Protein 6FUN (pdb70)

B-factor: mean 27.93, std 11.23, range [13.86, 100.46]

Structure (mmCIF, N/CA/C/O backbone):
data_6FUN
#
_entry.id   6FUN
#
_cell.length_a   85.080
_cell.length_b   115.300
_cell.length_c   50.650
_cell.angle_alpha   90.00
_cell.angle_beta   90.00
_cell.angle_gamma   90.00
#
_symmetry.space_group_name_H-M   'P 21 21 2'
#
loop_
_entity.id
_entity.type
_entity.pdbx_description
1 polymer 'Human F11 T-Cell Receptor alpha chain'
2 polymer 'Human F11 T-Cell Receptor beta chain'
3 non-polymer 1,2-ETHANEDIOL
4 non-polymer 'SULFATE ION'
5 non-polymer GLYCEROL
6 water water
#
loop_
_atom_site.group_PDB
_atom_site.id
_atom_site.type_symbol
_atom_site.label_atom_id
_atom_site.label_alt_id
_atom_site.label_comp_id
_atom_site.label_asym_id
_atom_site.label_entity_id
_atom_site.label_seq_id
_atom_site.pdbx_PDB_ins_code
_atom_site.Cartn_x
_atom_site.Cartn_y
_atom_site.Cartn_z
_atom_site.occupancy
_atom_site.B_iso_or_equiv
_atom_site.auth_seq_id
_atom_site.auth_comp_id
_atom_site.auth_asym_id
_atom_site.auth_atom_id
_atom_site.pdbx_PDB_model_num
ATOM 1 N N . ALA A 1 1 ? -35.896 -5.497 -7.318 1.00 62.66 1 ALA A N 1
ATOM 2 C CA . ALA A 1 1 ? -36.306 -6.032 -8.653 1.00 61.44 1 ALA A CA 1
ATOM 3 C C . ALA A 1 1 ? -35.487 -5.411 -9.805 1.00 57.61 1 ALA A C 1
ATOM 4 O O . ALA A 1 1 ? -34.714 -6.109 -10.487 1.00 58.34 1 ALA A O 1
ATOM 6 N N . GLN A 1 2 ? -35.644 -4.096 -9.979 1.00 52.74 2 GLN A N 1
ATOM 7 C CA . GLN A 1 2 ? -35.127 -3.364 -11.136 1.00 45.43 2 GLN A CA 1
ATOM 8 C C . GLN A 1 2 ? -33.703 -2.762 -10.926 1.00 43.42 2 GLN A C 1
ATOM 9 O O . GLN A 1 2 ? -33.440 -2.026 -9.961 1.00 46.23 2 GLN A O 1
ATOM 15 N N . SER A 1 3 ? -32.798 -2.984 -11.881 1.00 37.49 3 SER A N 1
ATOM 16 C CA . SER A 1 3 ? -31.487 -2.415 -11.753 1.00 30.83 3 SER A CA 1
ATOM 17 C C . SER A 1 3 ? -30.905 -2.061 -13.123 1.00 27.15 3 SER A C 1
ATOM 18 O O . SER A 1 3 ? -31.525 -2.266 -14.182 1.00 25.48 3 SER A O 1
ATOM 21 N N . VAL A 1 4 ? -29.732 -1.472 -13.067 1.00 24.67 4 VAL A N 1
ATOM 22 C CA . VAL A 1 4 ? -28.981 -1.135 -14.249 1.00 23.62 4 VAL A CA 1
ATOM 23 C C . VAL A 1 4 ? -27.515 -1.427 -14.022 1.00 22.96 4 VAL A C 1
ATOM 24 O O . VAL A 1 4 ? -27.001 -1.210 -12.917 1.00 22.91 4 VAL A O 1
ATOM 28 N N . THR A 1 5 ? -26.862 -1.985 -15.036 1.00 21.19 5 THR A N 1
ATOM 29 C CA . THR A 1 5 ? -25.504 -2.480 -14.911 1.00 21.65 5 THR A CA 1
ATOM 30 C C . THR A 1 5 ? -24.621 -1.912 -15.997 1.00 21.00 5 THR A C 1
ATOM 31 O O . THR A 1 5 ? -24.923 -2.076 -17.189 1.00 21.32 5 THR A O 1
ATOM 35 N N . GLN A 1 6 ? -23.480 -1.319 -15.591 1.00 19.11 6 GLN A N 1
ATOM 36 C CA . GLN A 1 6 ? -22.502 -0.834 -16.509 1.00 20.31 6 GLN A CA 1
ATOM 37 C C . GLN A 1 6 ? -21.283 -1.679 -16.294 1.00 23.60 6 GLN A C 1
ATOM 38 O O . GLN A 1 6 ? -20.974 -1.982 -15.153 1.00 28.69 6 GLN A O 1
ATOM 44 N N . LEU A 1 7 ? -20.642 -2.031 -17.384 1.00 25.24 7 LEU A N 1
ATOM 45 C CA . LEU A 1 7 ? -19.525 -2.968 -17.351 1.00 26.27 7 LEU A CA 1
ATOM 46 C C . LEU A 1 7 ? -18.212 -2.194 -17.340 1.00 23.69 7 LEU A C 1
ATOM 47 O O . LEU A 1 7 ? -17.974 -1.478 -18.259 1.00 27.02 7 LEU A O 1
ATOM 52 N N . GLY A 1 8 ? -17.512 -2.263 -16.211 1.00 22.83 8 GLY A N 1
ATOM 53 C CA . GLY A 1 8 ? -16.158 -1.658 -16.010 1.00 22.85 8 GLY A CA 1
ATOM 54 C C . GLY A 1 8 ? -16.171 -0.230 -15.469 1.00 22.15 8 GLY A C 1
ATOM 55 O O . GLY A 1 8 ? -16.876 0.637 -16.061 1.00 24.00 8 GLY A O 1
ATOM 56 N N . SER A 1 9 ? -15.461 0.030 -14.380 1.00 20.80 9 SER A N 1
ATOM 57 C CA . SER A 1 9 ? -15.427 1.380 -13.795 1.00 20.33 9 SER A CA 1
ATOM 58 C C . SER A 1 9 ? -14.631 2.335 -14.662 1.00 19.23 9 SER A C 1
ATOM 59 O O . SER A 1 9 ? -14.909 3.548 -14.682 1.00 17.22 9 SER A O 1
ATOM 62 N N . HIS A 1 10 ? -13.587 1.798 -15.284 1.00 18.49 10 HIS A N 1
ATOM 63 C CA . HIS A 1 10 ? -12.708 2.557 -16.163 1.00 18.19 10 HIS A CA 1
ATOM 64 C C . HIS A 1 10 ? -12.489 1.752 -17.447 1.00 18.37 10 HIS A C 1
ATOM 65 O O . HIS A 1 10 ? -12.014 0.606 -17.371 1.00 18.43 10 HIS A O 1
ATOM 72 N N . VAL A 1 11 ? -12.703 2.398 -18.564 1.00 16.78 11 VAL A N 1
ATOM 73 C CA . VAL A 1 11 ? -12.435 1.820 -19.870 1.00 17.22 11 VAL A CA 1
ATOM 74 C C . VAL A 1 11 ? -11.599 2.697 -20.773 1.00 17.03 11 VAL A C 1
ATOM 75 O O . VAL A 1 11 ? -11.683 3.937 -20.659 1.00 16.83 11 VAL A O 1
ATOM 79 N N . SER A 1 12 ? -10.885 2.059 -21.706 1.00 15.60 12 SER A N 1
ATOM 80 C CA . SER A 1 12 ? -10.067 2.758 -22.674 1.00 16.02 12 SER A CA 1
ATOM 81 C C . SER A 1 12 ? -10.606 2.629 -24.078 1.00 16.76 12 SER A C 1
ATOM 82 O O . SER A 1 12 ? -11.218 1.643 -24.387 1.00 17.33 12 SER A O 1
ATOM 85 N N . VAL A 1 13 ? -10.290 3.626 -24.899 1.00 16.01 13 VAL A N 1
ATOM 86 C CA . VAL A 1 13 ? -10.514 3.592 -26.348 1.00 16.82 13 VAL A CA 1
ATOM 87 C C . VAL A 1 13 ? -9.338 4.335 -26.998 1.00 17.69 13 VAL A C 1
ATOM 88 O O . VAL A 1 13 ? -8.865 5.375 -26.487 1.00 18.07 13 VAL A O 1
ATOM 92 N N . SER A 1 14 ? -8.892 3.824 -28.151 1.00 18.28 14 SER A N 1
ATOM 93 C CA . SER A 1 14 ? -7.893 4.535 -28.940 1.00 20.69 14 SER A CA 1
ATOM 94 C C . SER A 1 14 ? -8.512 5.792 -29.584 1.00 20.26 14 SER A C 1
ATOM 95 O O . SER A 1 14 ? -9.662 5.777 -30.088 1.00 20.62 14 SER A O 1
ATOM 98 N N . GLU A 1 15 ? -7.761 6.883 -29.585 1.00 20.28 15 GLU A N 1
ATOM 99 C CA . GLU A 1 15 ? -8.205 8.076 -30.253 1.00 20.10 15 GLU A CA 1
ATOM 100 C C . GLU A 1 15 ? -8.576 7.724 -31.720 1.00 20.81 15 GLU A C 1
ATOM 101 O O . GLU A 1 15 ? -7.831 7.047 -32.430 1.00 22.06 15 GLU A O 1
ATOM 107 N N . GLY A 1 16 ? -9.740 8.185 -32.131 1.00 21.56 16 GLY A N 1
ATOM 108 C CA . GLY A 1 16 ? -10.267 7.864 -33.491 1.00 23.14 16 GLY A CA 1
ATOM 109 C C . GLY A 1 16 ? -11.104 6.593 -33.659 1.00 24.16 16 GLY A C 1
ATOM 110 O O . GLY A 1 16 ? -11.719 6.419 -34.743 1.00 25.99 16 GLY A O 1
ATOM 111 N N . ALA A 1 17 ? -11.102 5.690 -32.681 1.00 22.05 17 ALA A N 1
ATOM 112 C CA . ALA A 1 17 ? -11.812 4.423 -32.761 1.00 21.51 17 ALA A CA 1
ATOM 113 C C . ALA A 1 17 ? -13.238 4.537 -32.270 1.00 20.92 17 ALA A C 1
ATOM 114 O O . ALA A 1 17 ? -13.598 5.511 -31.624 1.00 19.38 17 ALA A O 1
ATOM 116 N N . LEU A 1 18 ? -14.033 3.526 -32.585 1.00 21.55 18 LEU A N 1
ATOM 117 C CA . LEU A 1 18 ? -15.417 3.456 -32.107 1.00 21.98 18 LEU A CA 1
ATOM 118 C C . LEU A 1 18 ? -15.521 3.494 -30.590 1.00 20.62 18 LEU A C 1
ATOM 119 O O . LEU A 1 18 ? -14.811 2.774 -29.940 1.00 20.22 18 LEU A O 1
ATOM 124 N N . VAL A 1 19 ? -16.379 4.373 -30.100 1.00 19.53 19 VAL A N 1
ATOM 125 C CA . VAL A 1 19 ? -16.735 4.404 -28.701 1.00 19.26 19 VAL A CA 1
ATOM 126 C C . VAL A 1 19 ? -17.916 3.473 -28.450 1.00 19.70 19 VAL A C 1
ATOM 127 O O . VAL A 1 19 ? -18.887 3.548 -29.187 1.00 19.85 19 VAL A O 1
ATOM 131 N N . LEU A 1 20 ? -17.797 2.656 -27.393 1.00 20.38 20 LEU A N 1
ATOM 132 C CA . LEU A 1 20 ? -18.805 1.738 -26.953 1.00 21.67 20 LEU A CA 1
ATOM 133 C C . LEU A 1 20 ? -18.802 1.742 -25.425 1.00 22.13 20 LEU A C 1
ATOM 134 O O . LEU A 1 20 ? -17.774 1.468 -24.752 1.00 24.12 20 LEU A O 1
ATOM 139 N N . LEU A 1 21 ? -19.916 2.130 -24.847 1.00 19.07 21 LEU A N 1
ATOM 140 C CA . LEU A 1 21 ? -20.102 2.083 -23.403 1.00 19.27 21 LEU A CA 1
ATOM 141 C C . LEU A 1 21 ? -21.339 1.232 -23.143 1.00 19.54 21 LEU A C 1
ATOM 142 O O . LEU A 1 21 ? -22.416 1.559 -23.651 1.00 19.91 21 LEU A O 1
ATOM 147 N N A ARG A 1 22 ? -21.226 0.186 -22.338 0.50 19.61 22 ARG A N 1
ATOM 148 N N B ARG A 1 22 ? -21.183 0.123 -22.415 0.50 20.35 22 ARG A N 1
ATOM 149 C CA A ARG A 1 22 ? -22.309 -0.806 -22.288 0.50 19.93 22 ARG A CA 1
ATOM 150 C CA B ARG A 1 22 ? -22.282 -0.855 -22.281 0.50 21.18 22 ARG A CA 1
ATOM 151 C C A ARG A 1 22 ? -23.188 -0.654 -21.093 0.50 19.94 22 ARG A C 1
ATOM 152 C C B ARG A 1 22 ? -23.217 -0.520 -21.123 0.50 20.56 22 ARG A C 1
ATOM 153 O O A ARG A 1 22 ? -22.695 -0.420 -19.972 0.50 18.90 22 ARG A O 1
ATOM 154 O O B ARG A 1 22 ? -22.819 0.037 -20.076 0.50 19.31 22 ARG A O 1
ATOM 169 N N . CYS A 1 23 ? -24.496 -0.814 -21.318 1.00 20.25 23 CYS A N 1
ATOM 170 C CA . CYS A 1 23 ? -25.497 -0.734 -20.283 1.00 20.19 23 CYS A CA 1
ATOM 171 C C . CYS A 1 23 ? -26.511 -1.855 -20.488 1.00 20.40 23 CYS A C 1
ATOM 172 O O . CYS A 1 23 ? -27.025 -2.073 -21.599 1.00 21.44 23 CYS A O 1
ATOM 175 N N . ASN A 1 24 ? -26.855 -2.510 -19.401 1.00 20.82 24 ASN A N 1
ATOM 176 C CA . ASN A 1 24 ? -27.913 -3.516 -19.395 1.00 22.02 24 ASN A CA 1
ATOM 177 C C . ASN A 1 24 ? -28.861 -3.265 -18.241 1.00 22.73 24 ASN A C 1
ATOM 178 O O . ASN A 1 24 ? -28.490 -2.656 -17.259 1.00 21.65 24 ASN A O 1
ATOM 183 N N . TYR A 1 25 ? -30.125 -3.662 -18.366 1.00 23.00 25 TYR A N 1
ATOM 184 C CA . TYR A 1 25 ? -31.106 -3.376 -17.333 1.00 22.36 25 TYR A CA 1
ATOM 185 C C . TYR A 1 25 ? -31.787 -4.693 -16.957 1.00 23.17 25 TYR A C 1
ATOM 186 O O . TYR A 1 25 ? -31.769 -5.671 -17.727 1.00 23.63 25 TYR A O 1
ATOM 195 N N . SER A 1 26 ? -32.371 -4.720 -15.764 1.00 24.34 26 SER A N 1
ATOM 196 C CA . SER A 1 26 ? -33.059 -5.911 -15.254 1.00 26.81 26 SER A CA 1
ATOM 197 C C . SER A 1 26 ? -34.597 -5.892 -15.144 1.00 28.65 26 SER A C 1
ATOM 198 O O . SER A 1 26 ? -35.203 -6.930 -14.817 1.00 32.12 26 SER A O 1
ATOM 201 N N . SER A 1 27 ? -35.208 -4.757 -15.326 1.00 28.54 27 SER A N 1
ATOM 202 C CA . SER A 1 27 ? -36.727 -4.688 -15.452 1.00 29.08 27 SER A CA 1
ATOM 203 C C . SER A 1 27 ? -37.379 -5.700 -16.410 1.00 31.56 27 SER A C 1
ATOM 204 O O . SER A 1 27 ? -36.896 -5.853 -17.542 1.00 32.64 27 SER A O 1
ATOM 207 N N . SER A 1 28 ? -38.489 -6.350 -16.007 1.00 32.38 28 SER A N 1
ATOM 208 C CA . SER A 1 28 ? -39.211 -7.237 -16.919 1.00 35.19 28 SER A CA 1
ATOM 209 C C . SER A 1 28 ? -39.887 -6.367 -18.003 1.00 34.06 28 SER A C 1
ATOM 210 O O . SER A 1 28 ? -39.578 -6.498 -19.194 1.00 35.52 28 SER A O 1
ATOM 213 N N . VAL A 1 29 ? -40.662 -5.369 -17.600 1.00 29.65 29 VAL A N 1
ATOM 214 C CA . VAL A 1 29 ? -41.272 -4.482 -18.601 1.00 28.18 29 VAL A CA 1
ATOM 215 C C . VAL A 1 29 ? -40.187 -3.485 -19.046 1.00 25.80 29 VAL A C 1
ATOM 216 O O . VAL A 1 29 ? -39.429 -2.992 -18.192 1.00 24.53 29 VAL A O 1
ATOM 220 N N . PRO A 1 30 ? -40.114 -3.172 -20.346 1.00 25.50 30 PRO A N 1
ATOM 221 C CA . PRO A 1 30 ? -39.085 -2.222 -20.732 1.00 24.49 30 PRO A CA 1
ATOM 222 C C . PRO A 1 30 ? -39.210 -0.906 -19.983 1.00 23.59 30 PRO A C 1
ATOM 223 O O . PRO A 1 30 ? -40.370 -0.439 -19.778 1.00 23.83 30 PRO A O 1
ATOM 227 N N . PRO A 1 31 ? -38.094 -0.361 -19.549 1.00 22.85 31 PRO A N 1
ATOM 228 C CA . PRO A 1 31 ? -38.129 0.895 -18.835 1.00 21.73 31 PRO A CA 1
ATOM 229 C C . PRO A 1 31 ? -37.798 2.045 -19.801 1.00 21.19 31 PRO A C 1
ATOM 230 O O . PRO A 1 31 ? -37.507 1.827 -20.972 1.00 22.42 31 PRO A O 1
ATOM 234 N N . TYR A 1 32 ? -37.922 3.261 -19.324 1.00 19.71 32 TYR A N 1
ATOM 235 C CA . TYR A 1 32 ? -37.184 4.361 -19.958 1.00 18.83 32 TYR A CA 1
ATOM 236 C C . TYR A 1 32 ? -35.728 4.274 -19.567 1.00 17.59 32 TYR A C 1
ATOM 237 O O . TYR A 1 32 ? -35.429 3.942 -18.430 1.00 17.05 32 TYR A O 1
ATOM 246 N N . LEU A 1 33 ? -34.828 4.615 -20.492 1.00 17.18 33 LEU A N 1
ATOM 247 C CA . LEU A 1 33 ? -33.399 4.531 -20.269 1.00 16.89 33 LEU A CA 1
ATOM 248 C C . LEU A 1 33 ? -32.744 5.866 -20.623 1.00 16.97 33 LEU A C 1
ATOM 249 O O . LEU A 1 33 ? -33.205 6.559 -21.560 1.00 18.99 33 LEU A O 1
ATOM 254 N N . PHE A 1 34 ? -31.672 6.225 -19.920 1.00 16.46 34 PHE A N 1
ATOM 255 C CA . PHE A 1 34 ? -31.054 7.562 -20.062 1.00 16.30 34 PHE A CA 1
ATOM 256 C C . PHE A 1 34 ? -29.557 7.394 -20.074 1.00 17.30 34 PHE A C 1
ATOM 257 O O . PHE A 1 34 ? -29.034 6.485 -19.363 1.00 18.85 34 PHE A O 1
ATOM 265 N N . TRP A 1 35 ? -28.856 8.219 -20.844 1.00 16.37 35 TRP A N 1
ATOM 266 C CA . TRP A 1 35 ? -27.393 8.283 -20.730 1.00 15.39 35 TRP A CA 1
ATOM 267 C C . TRP A 1 35 ? -27.034 9.718 -20.385 1.00 15.62 35 TRP A C 1
ATOM 268 O O . TRP A 1 35 ? -27.479 10.666 -21.019 1.00 16.45 35 TRP A O 1
ATOM 279 N N . TYR A 1 36 ? -26.286 9.889 -19.290 1.00 15.57 36 TYR A N 1
ATOM 280 C CA . TYR A 1 36 ? -25.777 11.155 -18.843 1.00 16.17 36 TYR A CA 1
ATOM 281 C C . TYR A 1 36 ? -24.270 11.164 -18.913 1.00 16.66 36 TYR A C 1
ATOM 282 O O . TYR A 1 36 ? -23.625 10.121 -18.747 1.00 16.05 36 TYR A O 1
ATOM 291 N N . VAL A 1 37 ? -23.671 12.328 -19.134 1.00 17.19 37 VAL A N 1
ATOM 292 C CA . VAL A 1 37 ? -22.218 12.525 -19.080 1.00 17.10 37 VAL A CA 1
ATOM 293 C C . VAL A 1 37 ? -21.883 13.560 -18.007 1.00 18.37 37 VAL A C 1
ATOM 294 O O . VAL A 1 37 ? -22.639 14.509 -17.776 1.00 18.68 37 VAL A O 1
ATOM 298 N N . GLN A 1 38 ? -20.741 13.377 -17.349 1.00 18.10 38 GLN A N 1
ATOM 299 C CA . GLN A 1 38 ? -20.219 14.315 -16.366 1.00 19.41 38 GLN A CA 1
ATOM 300 C C . GLN A 1 38 ? -18.764 14.595 -16.733 1.00 21.80 38 GLN A C 1
ATOM 301 O O . GLN A 1 38 ? -17.879 13.756 -16.568 1.00 19.68 38 GLN A O 1
ATOM 307 N N . TYR A 1 39 ? -18.573 15.754 -17.368 1.00 25.82 39 TYR A N 1
ATOM 308 C CA . TYR A 1 39 ? -17.266 16.164 -17.884 1.00 29.91 39 TYR A CA 1
ATOM 309 C C . TYR A 1 39 ? -16.493 16.623 -16.655 1.00 32.88 39 TYR A C 1
ATOM 310 O O . TYR A 1 39 ? -17.054 16.903 -15.576 1.00 35.80 39 TYR A O 1
ATOM 319 N N . PRO A 1 40 ? -15.154 16.702 -16.778 1.00 39.65 40 PRO A N 1
ATOM 320 C CA . PRO A 1 40 ? -14.390 17.010 -15.566 1.00 41.39 40 PRO A CA 1
ATOM 321 C C . PRO A 1 40 ? -14.847 18.298 -14.850 1.00 45.63 40 PRO A C 1
ATOM 322 O O . PRO A 1 40 ? -14.991 19.355 -15.499 1.00 45.57 40 PRO A O 1
ATOM 326 N N . ASN A 1 41 ? -15.096 18.159 -13.536 1.00 46.26 41 ASN A N 1
ATOM 327 C CA . ASN A 1 41 ? -15.420 19.217 -12.598 1.00 49.50 41 ASN A CA 1
ATOM 328 C C . ASN A 1 41 ? -16.881 19.720 -12.567 1.00 49.98 41 ASN A C 1
ATOM 329 O O . ASN A 1 41 ? -17.201 20.655 -11.835 1.00 51.70 41 ASN A O 1
ATOM 334 N N . GLN A 1 42 ? -17.777 19.038 -13.275 1.00 47.08 42 GLN A N 1
ATOM 335 C CA . GLN A 1 42 ? -19.113 19.583 -13.562 1.00 44.29 42 GLN A CA 1
ATOM 336 C C . GLN A 1 42 ? -20.240 18.666 -13.122 1.00 41.93 42 GLN A C 1
ATOM 337 O O . GLN A 1 42 ? -19.994 17.647 -12.472 1.00 40.50 42 GLN A O 1
ATOM 343 N N . GLY A 1 43 ? -21.483 19.097 -13.372 1.00 37.74 43 GLY A N 1
ATOM 344 C CA . GLY A 1 43 ? -22.643 18.307 -13.074 1.00 34.61 43 GLY A CA 1
ATOM 345 C C . GLY A 1 43 ? -23.002 17.379 -14.230 1.00 29.34 43 GLY A C 1
ATOM 346 O O . GLY A 1 43 ? -22.191 17.121 -15.129 1.00 29.67 43 GLY A O 1
ATOM 347 N N A LEU A 1 44 ? -24.248 16.956 -14.208 0.50 28.16 44 LEU A N 1
ATOM 348 N N B LEU A 1 44 ? -24.204 16.783 -14.172 0.50 27.75 44 LEU A N 1
ATOM 349 C CA A LEU A 1 44 ? -24.758 15.963 -15.115 0.50 25.92 44 LEU A CA 1
ATOM 350 C CA B LEU A 1 44 ? -24.653 15.795 -15.192 0.50 25.42 44 LEU A CA 1
ATOM 351 C C A LEU A 1 44 ? -25.355 16.637 -16.363 0.50 25.36 44 LEU A C 1
ATOM 352 C C B LEU A 1 44 ? -25.480 16.412 -16.331 0.50 25.00 44 LEU A C 1
ATOM 353 O O A LEU A 1 44 ? -26.015 17.706 -16.258 0.50 26.55 44 LEU A O 1
ATOM 354 O O B LEU A 1 44 ? -26.480 17.111 -16.123 0.50 26.24 44 LEU A O 1
ATOM 363 N N . GLN A 1 45 ? -25.070 16.065 -17.544 1.00 23.91 45 GLN A N 1
ATOM 364 C CA . GLN A 1 45 ? -25.722 16.521 -18.800 1.00 24.47 45 GLN A CA 1
ATOM 365 C C . GLN A 1 45 ? -26.360 15.313 -19.507 1.00 21.38 45 GLN A C 1
ATOM 366 O O . GLN A 1 45 ? -25.699 14.307 -19.704 1.00 19.57 45 GLN A O 1
ATOM 372 N N . LEU A 1 46 ? -27.634 15.413 -19.895 1.00 21.20 46 LEU A N 1
ATOM 373 C CA . LEU A 1 46 ? -28.296 14.316 -20.637 1.00 20.22 46 LEU A CA 1
ATOM 374 C C . LEU A 1 46 ? -27.752 14.242 -22.052 1.00 20.51 46 LEU A C 1
ATOM 375 O O . LEU A 1 46 ? -27.720 15.286 -22.775 1.00 21.45 46 LEU A O 1
ATOM 380 N N . LEU A 1 47 ? -27.328 13.044 -22.457 1.00 18.70 47 LEU A N 1
ATOM 381 C CA . LEU A 1 47 ? -26.902 12.841 -23.882 1.00 19.98 47 LEU A CA 1
ATOM 382 C C . LEU A 1 47 ? -28.060 12.393 -24.733 1.00 20.05 47 LEU A C 1
ATOM 383 O O . LEU A 1 47 ? -28.215 12.900 -25.879 1.00 21.38 47 LEU A O 1
ATOM 388 N N . LEU A 1 48 ? -28.816 11.429 -24.252 1.00 18.61 48 LEU A N 1
ATOM 389 C CA . LEU A 1 48 ? -29.933 10.852 -25.001 1.00 19.17 48 LEU A CA 1
ATOM 390 C C . LEU A 1 48 ? -30.770 10.024 -24.077 1.00 18.75 48 LEU A C 1
ATOM 391 O O . LEU A 1 48 ? -30.311 9.715 -22.962 1.00 17.50 48 LEU A O 1
ATOM 396 N N . LYS A 1 49 ? -31.940 9.625 -24.534 1.00 20.04 49 LYS A N 1
ATOM 397 C CA . LYS A 1 49 ? -32.851 8.805 -23.728 1.00 20.28 49 LYS A CA 1
ATOM 398 C C . LYS A 1 49 ? -33.742 7.999 -24.615 1.00 21.23 49 LYS A C 1
ATOM 399 O O . LYS A 1 49 ? -34.104 8.448 -25.734 1.00 22.69 49 LYS A O 1
ATOM 405 N N . TYR A 1 50 ? -34.133 6.829 -24.103 1.00 20.52 50 TYR A N 1
ATOM 406 C CA . TYR A 1 50 ? -35.161 5.991 -24.758 1.00 21.23 50 TYR A CA 1
ATOM 407 C C . TYR A 1 50 ? -36.467 6.139 -24.018 1.00 22.92 50 TYR A C 1
ATOM 408 O O . TYR A 1 50 ? -36.564 5.778 -22.827 1.00 21.72 50 TYR A O 1
ATOM 417 N N . THR A 1 51 ? -37.489 6.663 -24.717 1.00 24.43 51 THR A N 1
ATOM 418 C CA . THR A 1 51 ? -38.766 6.986 -24.086 1.00 27.40 51 THR A CA 1
ATOM 419 C C . THR A 1 51 ? -39.931 6.320 -24.839 1.00 30.75 51 THR A C 1
ATOM 420 O O . THR A 1 51 ? -41.042 6.882 -24.844 1.00 31.44 51 THR A O 1
ATOM 424 N N . SER A 1 52 ? -39.675 5.057 -25.274 1.00 33.41 52 SER A N 1
ATOM 425 C CA . SER A 1 52 ? -40.620 4.138 -25.991 1.00 37.66 52 SER A CA 1
ATOM 426 C C . SER A 1 52 ? -41.091 4.654 -27.345 1.00 38.88 52 SER A C 1
ATOM 427 O O . SER A 1 52 ? -42.194 4.315 -27.829 1.00 42.55 52 SER A O 1
ATOM 430 N N . ALA A 1 53 ? -40.247 5.451 -27.968 1.00 38.84 53 ALA A N 1
ATOM 431 C CA . ALA A 1 53 ? -40.517 5.965 -29.291 1.00 40.77 53 ALA A CA 1
ATOM 432 C C . ALA A 1 53 ? -39.605 5.137 -30.247 1.00 39.43 53 ALA A C 1
ATOM 433 O O . ALA A 1 53 ? -39.668 3.895 -30.265 1.00 39.11 53 ALA A O 1
ATOM 435 N N . ALA A 1 54 ? -38.768 5.792 -31.024 1.00 37.97 54 ALA A N 1
ATOM 436 C CA . ALA A 1 54 ? -37.760 5.101 -31.814 1.00 37.94 54 ALA A CA 1
ATOM 437 C C . ALA A 1 54 ? -36.845 4.217 -30.904 1.00 33.97 54 ALA A C 1
ATOM 438 O O . ALA A 1 54 ? -36.518 4.636 -29.808 1.00 32.97 54 ALA A O 1
ATOM 440 N N . THR A 1 55 ? -36.495 3.014 -31.362 1.00 33.60 55 THR A N 1
ATOM 441 C CA . THR A 1 55 ? -35.443 2.203 -30.701 1.00 32.51 55 THR A CA 1
ATOM 442 C C . THR A 1 55 ? -34.008 2.664 -31.023 1.00 31.50 55 THR A C 1
ATOM 443 O O . THR A 1 55 ? -33.111 2.455 -30.215 1.00 29.35 55 THR A O 1
ATOM 447 N N . LEU A 1 56 ? -33.750 3.248 -32.203 1.00 33.44 56 LEU A N 1
ATOM 448 C CA . LEU A 1 56 ? -32.450 3.904 -32.448 1.00 32.74 56 LEU A CA 1
ATOM 449 C C . LEU A 1 56 ? -32.578 5.342 -32.035 1.00 31.57 56 LEU A C 1
ATOM 450 O O . LEU A 1 56 ? -33.288 6.127 -32.671 1.00 34.12 56 LEU A O 1
ATOM 455 N N . VAL A 1 57 ? -31.932 5.695 -30.936 1.00 29.85 57 VAL A N 1
ATOM 456 C CA . VAL A 1 57 ? -32.045 7.007 -30.384 1.00 29.51 57 VAL A CA 1
ATOM 457 C C . VAL A 1 57 ? -30.775 7.775 -30.696 1.00 29.49 57 VAL A C 1
ATOM 458 O O . VAL A 1 57 ? -29.635 7.304 -30.493 1.00 27.06 57 VAL A O 1
ATOM 462 N N . LYS A 1 58 ? -30.957 8.967 -31.221 1.00 32.35 58 LYS A N 1
ATOM 463 C CA . LYS A 1 58 ? -29.828 9.797 -31.565 1.00 32.68 58 LYS A CA 1
ATOM 464 C C . LYS A 1 58 ? -29.715 10.885 -30.534 1.00 33.17 58 LYS A C 1
ATOM 465 O O . LYS A 1 58 ? -30.750 11.401 -30.016 1.00 36.44 58 LYS A O 1
ATOM 471 N N . GLY A 1 59 ? -28.479 11.210 -30.179 1.00 29.97 59 GLY A N 1
ATOM 472 C CA . GLY A 1 59 ? -28.170 12.264 -29.244 1.00 29.57 59 GLY A CA 1
ATOM 473 C C . GLY A 1 59 ? -27.277 13.345 -29.787 1.00 32.07 59 GLY A C 1
ATOM 474 O O . GLY A 1 59 ? -26.953 13.401 -30.963 1.00 32.73 59 GLY A O 1
ATOM 475 N N . ILE A 1 60 ? -26.850 14.185 -28.883 1.00 32.30 60 ILE A N 1
ATOM 476 C CA . ILE A 1 60 ? -25.973 15.261 -29.159 1.00 35.59 60 ILE A CA 1
ATOM 477 C C . ILE A 1 60 ? -24.550 14.736 -29.504 1.00 35.24 60 ILE A C 1
ATOM 478 O O . ILE A 1 60 ? -24.161 13.610 -29.095 1.00 32.55 60 ILE A O 1
ATOM 483 N N . ASN A 1 61 ? -23.843 15.477 -30.341 1.00 38.93 61 ASN A N 1
ATOM 484 C CA . ASN A 1 61 ? -22.443 15.174 -30.823 1.00 39.92 61 ASN A CA 1
ATOM 485 C C . ASN A 1 61 ? -22.066 13.815 -31.513 1.00 35.83 61 ASN A C 1
ATOM 486 O O . ASN A 1 61 ? -20.899 13.319 -31.472 1.00 36.24 61 ASN A O 1
ATOM 491 N N . GLY A 1 62 ? -23.030 13.212 -32.166 1.00 32.08 62 GLY A N 1
ATOM 492 C CA . GLY A 1 62 ? -22.794 11.956 -32.813 1.00 29.89 62 GLY A CA 1
ATOM 493 C C . GLY A 1 62 ? -23.033 10.754 -31.941 1.00 26.29 62 GLY A C 1
ATOM 494 O O . GLY A 1 62 ? -22.963 9.639 -32.415 1.00 26.43 62 GLY A O 1
ATOM 495 N N . PHE A 1 63 ? -23.423 10.957 -30.693 1.00 22.51 63 PHE A N 1
ATOM 496 C CA . PHE A 1 63 ? -23.831 9.823 -29.883 1.00 21.02 63 PHE A CA 1
ATOM 497 C C . PHE A 1 63 ? -25.150 9.216 -30.329 1.00 21.08 63 PHE A C 1
ATOM 498 O O . PHE A 1 63 ? -26.066 9.917 -30.746 1.00 21.91 63 PHE A O 1
ATOM 506 N N . GLU A 1 64 ? -25.236 7.898 -30.182 1.00 21.23 64 GLU A N 1
ATOM 507 C CA . GLU A 1 64 ? -26.460 7.135 -30.442 1.00 23.04 64 GLU A CA 1
ATOM 508 C C . GLU A 1 64 ? -26.502 5.956 -29.491 1.00 21.35 64 GLU A C 1
ATOM 509 O O . GLU A 1 64 ? -25.470 5.558 -28.966 1.00 20.41 64 GLU A O 1
ATOM 515 N N . ALA A 1 65 ? -27.702 5.378 -29.341 1.00 21.33 65 ALA A N 1
ATOM 516 C CA . ALA A 1 65 ? -27.855 4.154 -28.591 1.00 21.16 65 ALA A CA 1
ATOM 517 C C . ALA A 1 65 ? -29.029 3.393 -29.122 1.00 22.66 65 ALA A C 1
ATOM 518 O O . ALA A 1 65 ? -30.063 4.008 -29.472 1.00 23.91 65 ALA A O 1
ATOM 520 N N . GLU A 1 66 ? -28.903 2.072 -29.235 1.00 23.42 66 GLU A N 1
ATOM 521 C CA . GLU A 1 66 ? -30.042 1.275 -29.718 1.00 25.46 66 GLU A CA 1
ATOM 522 C C . GLU A 1 66 ? -30.624 0.478 -28.556 1.00 24.68 66 GLU A C 1
ATOM 523 O O . GLU A 1 66 ? -29.913 -0.298 -27.923 1.00 23.06 66 GLU A O 1
ATOM 529 N N . PHE A 1 67 ? -31.906 0.652 -28.295 1.00 24.27 67 PHE A N 1
ATOM 530 C CA . PHE A 1 67 ? -32.634 -0.169 -27.336 1.00 24.22 67 PHE A CA 1
ATOM 531 C C . PHE A 1 67 ? -32.899 -1.571 -27.907 1.00 25.36 67 PHE A C 1
ATOM 532 O O . PHE A 1 67 ? -33.520 -1.735 -29.013 1.00 26.21 67 PHE A O 1
ATOM 540 N N . LYS A 1 68 ? -32.356 -2.596 -27.234 1.00 25.69 68 LYS A N 1
ATOM 541 C CA . LYS A 1 68 ? -32.545 -3.982 -27.644 1.00 28.07 68 LYS A CA 1
ATOM 542 C C . LYS A 1 68 ? -33.201 -4.799 -26.547 1.00 28.18 68 LYS A C 1
ATOM 543 O O . LYS A 1 68 ? -32.514 -5.286 -25.638 1.00 28.47 68 LYS A O 1
ATOM 549 N N . LYS A 1 69 ? -34.511 -4.983 -26.641 1.00 28.83 69 LYS A N 1
ATOM 550 C CA . LYS A 1 69 ? -35.236 -5.689 -25.612 1.00 29.19 69 LYS A CA 1
ATOM 551 C C . LYS A 1 69 ? -34.725 -7.115 -25.444 1.00 30.51 69 LYS A C 1
ATOM 552 O O . LYS A 1 69 ? -34.600 -7.612 -24.331 1.00 29.98 69 LYS A O 1
ATOM 558 N N . SER A 1 70 ? -34.447 -7.799 -26.538 1.00 32.44 70 SER A N 1
ATOM 559 C CA . SER A 1 70 ? -34.097 -9.207 -26.422 1.00 35.39 70 SER A CA 1
ATOM 560 C C . SER A 1 70 ? -32.775 -9.447 -25.693 1.00 35.11 70 SER A C 1
ATOM 561 O O . SER A 1 70 ? -32.552 -10.542 -25.175 1.00 38.62 70 SER A O 1
ATOM 564 N N . GLU A 1 71 ? -31.902 -8.457 -25.667 1.00 34.19 71 GLU A N 1
ATOM 565 C CA . GLU A 1 71 ? -30.657 -8.554 -24.873 1.00 33.13 71 GLU A CA 1
ATOM 566 C C . GLU A 1 71 ? -30.611 -7.578 -23.693 1.00 30.08 71 GLU A C 1
ATOM 567 O O . GLU A 1 71 ? -29.536 -7.295 -23.139 1.00 28.97 71 GLU A O 1
ATOM 573 N N . THR A 1 72 ? -31.769 -7.027 -23.356 1.00 27.95 72 THR A N 1
ATOM 574 C CA . THR A 1 72 ? -31.961 -6.003 -22.295 1.00 25.93 72 THR A CA 1
ATOM 575 C C . THR A 1 72 ? -30.810 -5.036 -22.244 1.00 24.31 72 THR A C 1
ATOM 576 O O . THR A 1 72 ? -30.224 -4.820 -21.149 1.00 23.74 72 THR A O 1
ATOM 580 N N . SER A 1 73 ? -30.506 -4.447 -23.410 1.00 22.52 73 SER A N 1
ATOM 581 C CA . SER A 1 73 ? -29.363 -3.582 -23.547 1.00 21.84 73 SER A CA 1
ATOM 582 C C . SER A 1 73 ? -29.701 -2.217 -24.140 1.00 20.78 73 SER A C 1
ATOM 583 O O . SER A 1 73 ? -30.698 -2.037 -24.850 1.00 21.57 73 SER A O 1
ATOM 586 N N . PHE A 1 74 ? -28.854 -1.258 -23.831 1.00 19.96 74 PHE A N 1
ATOM 587 C CA . PHE A 1 74 ? -28.968 0.127 -24.356 1.00 18.60 74 PHE A CA 1
ATOM 588 C C . PHE A 1 74 ? -27.543 0.704 -24.422 1.00 17.75 74 PHE A C 1
ATOM 589 O O . PHE A 1 74 ? -27.180 1.607 -23.687 1.00 17.63 74 PHE A O 1
ATOM 597 N N . HIS A 1 75 ? -26.722 0.160 -25.320 1.00 18.45 75 HIS A N 1
ATOM 598 C CA . HIS A 1 75 ? -25.291 0.538 -25.329 1.00 18.32 75 HIS A CA 1
ATOM 599 C C . HIS A 1 75 ? -25.130 1.877 -26.025 1.00 17.83 75 HIS A C 1
ATOM 600 O O . HIS A 1 75 ? -25.688 2.092 -27.108 1.00 19.89 75 HIS A O 1
ATOM 607 N N . LEU A 1 76 ? -24.305 2.743 -25.434 1.00 17.47 76 LEU A N 1
ATOM 608 C CA . LEU A 1 76 ? -24.009 4.077 -25.998 1.00 17.43 76 LEU A CA 1
ATOM 609 C C . LEU A 1 76 ? -22.837 3.982 -26.948 1.00 17.90 76 LEU A C 1
ATOM 610 O O . LEU A 1 76 ? -21.791 3.395 -26.603 1.00 18.40 76 LEU A O 1
ATOM 615 N N A THR A 1 77 ? -22.937 4.568 -28.136 0.50 19.13 77 THR A N 1
ATOM 616 N N B THR A 1 77 ? -22.984 4.527 -28.164 0.50 17.01 77 THR A N 1
ATOM 617 C CA A THR A 1 77 ? -21.783 4.572 -29.011 0.50 20.52 77 THR A CA 1
ATOM 618 C CA B THR A 1 77 ? -21.906 4.542 -29.146 0.50 16.99 77 THR A CA 1
ATOM 619 C C A THR A 1 77 ? -21.656 5.871 -29.771 0.50 20.40 77 THR A C 1
ATOM 620 C C B THR A 1 77 ? -21.634 5.943 -29.644 0.50 18.02 77 THR A C 1
ATOM 621 O O A THR A 1 77 ? -22.606 6.629 -29.927 0.50 20.47 77 THR A O 1
ATOM 622 O O B THR A 1 77 ? -22.478 6.827 -29.514 0.50 17.66 77 THR A O 1
ATOM 629 N N . LYS A 1 78 ? -20.430 6.144 -30.180 1.00 19.18 78 LYS A N 1
ATOM 630 C CA . LYS A 1 78 ? -20.083 7.314 -30.954 1.00 20.07 78 LYS A CA 1
ATOM 631 C C . LYS A 1 78 ? -19.067 6.829 -31.997 1.00 21.25 78 LYS A C 1
ATOM 632 O O . LYS A 1 78 ? -18.197 6.000 -31.693 1.00 19.98 78 LYS A O 1
ATOM 638 N N . PRO A 1 79 ? -19.143 7.326 -33.218 1.00 22.78 79 PRO A N 1
ATOM 639 C CA . PRO A 1 79 ? -18.312 6.652 -34.232 1.00 24.33 79 PRO A CA 1
ATOM 640 C C . PRO A 1 79 ? -16.796 6.762 -34.086 1.00 24.45 79 PRO A C 1
ATOM 641 O O . PRO A 1 79 ? -16.054 5.860 -34.572 1.00 24.87 79 PRO A O 1
ATOM 645 N N . SER A 1 80 ? -16.344 7.891 -33.521 1.00 23.89 80 SER A N 1
ATOM 646 C CA . SER A 1 80 ? -14.928 8.247 -33.385 1.00 24.42 80 SER A CA 1
ATOM 647 C C . SER A 1 80 ? -14.599 8.884 -32.011 1.00 22.99 80 SER A C 1
ATOM 648 O O . SER A 1 80 ? -15.227 9.854 -31.598 1.00 26.49 80 SER A O 1
ATOM 651 N N . ALA A 1 81 ? -13.631 8.336 -31.290 1.00 19.81 81 ALA A N 1
ATOM 652 C CA . ALA A 1 81 ? -13.243 8.841 -29.964 1.00 19.07 81 ALA A CA 1
ATOM 653 C C . ALA A 1 81 ? -12.316 10.050 -30.078 1.00 20.00 81 ALA A C 1
ATOM 654 O O . ALA A 1 81 ? -11.244 10.016 -30.735 1.00 22.90 81 ALA A O 1
ATOM 656 N N . HIS A 1 82 ? -12.742 11.177 -29.479 1.00 20.00 82 HIS A N 1
ATOM 657 C CA . HIS A 1 82 ? -12.010 12.405 -29.484 1.00 21.50 82 HIS A CA 1
ATOM 658 C C . HIS A 1 82 ? -11.523 12.645 -28.055 1.00 20.15 82 HIS A C 1
ATOM 659 O O . HIS A 1 82 ? -12.110 12.150 -27.116 1.00 18.35 82 HIS A O 1
ATOM 666 N N . MET A 1 83 ? -10.421 13.389 -27.912 1.00 21.84 83 MET A N 1
ATOM 667 C CA . MET A 1 83 ? -9.862 13.640 -26.548 1.00 22.71 83 MET A CA 1
ATOM 668 C C . MET A 1 83 ? -10.914 14.301 -25.661 1.00 22.44 83 MET A C 1
ATOM 669 O O . MET A 1 83 ? -10.982 14.012 -24.436 1.00 21.26 83 MET A O 1
ATOM 674 N N . SER A 1 84 ? -11.778 15.125 -26.246 1.00 23.10 84 SER A N 1
ATOM 675 C CA . SER A 1 84 ? -12.854 15.798 -25.491 1.00 23.19 84 SER A CA 1
ATOM 676 C C . SER A 1 84 ? -13.948 14.897 -24.967 1.00 21.50 84 SER A C 1
ATOM 677 O O . SER A 1 84 ? -14.810 15.346 -24.161 1.00 21.84 84 SER A O 1
ATOM 680 N N . ASP A 1 85 ? -13.964 13.632 -25.393 1.00 19.38 85 ASP A N 1
ATOM 681 C CA . ASP A 1 85 ? -14.905 12.646 -24.928 1.00 17.93 85 ASP A CA 1
ATOM 682 C C . ASP A 1 85 ? -14.534 12.070 -23.557 1.00 17.50 85 ASP A C 1
ATOM 683 O O . ASP A 1 85 ? -15.305 11.291 -23.008 1.00 17.16 85 ASP A O 1
ATOM 688 N N . ALA A 1 86 ? -13.336 12.406 -23.061 1.00 17.70 86 ALA A N 1
ATOM 689 C CA . ALA A 1 86 ? -12.897 11.975 -21.705 1.00 18.57 86 ALA A CA 1
ATOM 690 C C . ALA A 1 86 ? -13.824 12.553 -20.650 1.00 18.84 86 ALA A C 1
ATOM 691 O O . ALA A 1 86 ? -13.898 13.769 -20.466 1.00 20.61 86 ALA A O 1
ATOM 693 N N . ALA A 1 87 ? -14.543 11.633 -19.982 1.00 17.18 87 ALA A N 1
ATOM 694 C CA . ALA A 1 87 ? -15.572 11.997 -19.018 1.00 17.69 87 ALA A CA 1
ATOM 695 C C . ALA A 1 87 ? -16.075 10.731 -18.318 1.00 16.09 87 ALA A C 1
ATOM 696 O O . ALA A 1 87 ? -15.682 9.606 -18.683 1.00 15.74 87 ALA A O 1
ATOM 698 N N . GLU A 1 88 ? -16.987 10.922 -17.367 1.00 16.27 88 GLU A N 1
ATOM 699 C CA . GLU A 1 88 ? -17.683 9.774 -16.783 1.00 15.53 88 GLU A CA 1
ATOM 700 C C . GLU A 1 88 ? -19.092 9.719 -17.332 1.00 15.09 88 GLU A C 1
ATOM 701 O O . GLU A 1 88 ? -19.789 10.752 -17.413 1.00 16.22 88 GLU A O 1
ATOM 707 N N . TYR A 1 89 ? -19.541 8.519 -17.705 1.00 14.21 89 TYR A N 1
ATOM 708 C CA . TYR A 1 89 ? -20.826 8.266 -18.339 1.00 14.16 89 TYR A CA 1
ATOM 709 C C . TYR A 1 89 ? -21.685 7.376 -17.462 1.00 14.76 89 TYR A C 1
ATOM 710 O O . TYR A 1 89 ? -21.206 6.368 -16.938 1.00 14.59 89 TYR A O 1
ATOM 719 N N . PHE A 1 90 ? -22.947 7.765 -17.290 1.00 14.48 90 PHE A N 1
ATOM 720 C CA . PHE A 1 90 ? -23.889 7.047 -16.407 1.00 15.37 90 PHE A CA 1
ATOM 721 C C . PHE A 1 90 ? -25.103 6.644 -17.220 1.00 15.16 90 PHE A C 1
ATOM 722 O O . PHE A 1 90 ? -25.755 7.492 -17.828 1.00 16.12 90 PHE A O 1
ATOM 730 N N . CYS A 1 91 ? -25.442 5.364 -17.186 1.00 15.48 91 CYS A N 1
ATOM 731 C CA . CYS A 1 91 ? -26.724 4.821 -17.690 1.00 17.09 91 CYS A CA 1
ATOM 732 C C . CYS A 1 91 ? -27.698 4.828 -16.575 1.00 17.79 91 CYS A C 1
ATOM 733 O O . CYS A 1 91 ? -27.340 4.568 -15.437 1.00 19.33 91 CYS A O 1
ATOM 736 N N . ALA A 1 92 ? -28.968 5.131 -16.848 1.00 16.31 92 ALA A N 1
ATOM 737 C CA . ALA A 1 92 ? -29.970 5.198 -15.780 1.00 16.57 92 ALA A CA 1
ATOM 738 C C . ALA A 1 92 ? -31.279 4.686 -16.318 1.00 17.10 92 ALA A C 1
ATOM 739 O O . ALA A 1 92 ? -31.480 4.641 -17.540 1.00 17.34 92 ALA A O 1
ATOM 741 N N A VAL A 1 93 ? -32.194 4.348 -15.421 0.50 17.48 93 VAL A N 1
ATOM 742 N N B VAL A 1 93 ? -32.143 4.238 -15.402 0.50 16.83 93 VAL A N 1
ATOM 743 C CA A VAL A 1 93 ? -33.429 3.695 -15.814 0.50 18.10 93 VAL A CA 1
ATOM 744 C CA B VAL A 1 93 ? -33.449 3.680 -15.748 0.50 17.10 93 VAL A CA 1
ATOM 745 C C A VAL A 1 93 ? -34.566 4.203 -14.942 0.50 18.71 93 VAL A C 1
ATOM 746 C C B VAL A 1 93 ? -34.573 4.279 -14.930 0.50 18.12 93 VAL A C 1
ATOM 747 O O A VAL A 1 93 ? -34.367 4.481 -13.766 0.50 19.12 93 VAL A O 1
ATOM 748 O O B VAL A 1 93 ? -34.391 4.659 -13.779 0.50 18.61 93 VAL A O 1
ATOM 755 N N . SER A 1 94 ? -35.775 4.306 -15.505 1.00 18.41 94 SER A N 1
ATOM 756 C CA . SER A 1 94 ? -37.001 4.548 -14.703 1.00 19.20 94 SER A CA 1
ATOM 757 C C . SER A 1 94 ? -37.185 3.392 -13.721 1.00 20.74 94 SER A C 1
ATOM 758 O O . SER A 1 94 ? -36.822 2.220 -14.009 1.00 20.70 94 SER A O 1
ATOM 761 N N A GLU A 1 95 ? -37.771 3.695 -12.578 0.50 21.68 95 GLU A N 1
ATOM 762 N N B GLU A 1 95 ? -37.779 3.696 -12.583 0.50 21.80 95 GLU A N 1
ATOM 763 C CA A GLU A 1 95 ? -38.099 2.670 -11.599 0.50 22.89 95 GLU A CA 1
ATOM 764 C CA B GLU A 1 95 ? -38.116 2.672 -11.610 0.50 23.08 95 GLU A CA 1
ATOM 765 C C A GLU A 1 95 ? -39.309 3.061 -10.772 0.50 24.07 95 GLU A C 1
ATOM 766 C C B GLU A 1 95 ? -39.321 3.067 -10.786 0.50 24.17 95 GLU A C 1
ATOM 767 O O A GLU A 1 95 ? -39.459 4.216 -10.388 0.50 23.37 95 GLU A O 1
ATOM 768 O O B GLU A 1 95 ? -39.475 4.225 -10.408 0.50 23.45 95 GLU A O 1
ATOM 779 N N . GLN A 1 96 ? -40.203 2.094 -10.545 1.00 25.27 96 GLN A N 1
ATOM 780 C CA . GLN A 1 96 ? -41.357 2.260 -9.689 1.00 27.76 96 GLN A CA 1
ATOM 781 C C . GLN A 1 96 ? -42.286 3.414 -10.044 1.00 27.01 96 GLN A C 1
ATOM 782 O O . GLN A 1 96 ? -42.988 3.926 -9.159 1.00 27.58 96 GLN A O 1
ATOM 788 N N . ASP A 1 97 ? -42.331 3.762 -11.341 1.00 26.18 97 ASP A N 1
ATOM 789 C CA . ASP A 1 97 ? -43.211 4.835 -11.855 1.00 28.54 97 ASP A CA 1
ATOM 790 C C . ASP A 1 97 ? -42.903 6.184 -11.145 1.00 26.63 97 ASP A C 1
ATOM 791 O O . ASP A 1 97 ? -43.752 7.063 -11.141 1.00 28.11 97 ASP A O 1
ATOM 796 N N . ASP A 1 98 ? -41.735 6.332 -10.489 1.00 24.38 98 ASP A N 1
ATOM 797 C CA . ASP A 1 98 ? -41.545 7.518 -9.633 1.00 24.35 98 ASP A CA 1
ATOM 798 C C . ASP A 1 98 ? -40.138 8.135 -9.526 1.00 23.25 98 ASP A C 1
ATOM 799 O O . ASP A 1 98 ? -39.996 9.112 -8.803 1.00 24.45 98 ASP A O 1
ATOM 804 N N . LYS A 1 99 ? -39.185 7.584 -10.214 1.00 20.72 99 LYS A N 1
ATOM 805 C CA . LYS A 1 99 ? -37.791 7.999 -10.068 1.00 20.42 99 LYS A CA 1
ATOM 806 C C . LYS A 1 99 ? -36.901 7.433 -11.143 1.00 19.64 99 LYS A C 1
ATOM 807 O O . LYS A 1 99 ? -37.280 6.508 -11.878 1.00 19.29 99 LYS A O 1
ATOM 813 N N . ILE A 1 100 ? -35.716 8.016 -11.257 1.00 19.40 100 ILE A N 1
ATOM 814 C CA . ILE A 1 100 ? -34.619 7.481 -12.039 1.00 19.15 100 ILE A CA 1
ATOM 815 C C . ILE A 1 100 ? -33.546 6.904 -11.093 1.00 19.39 100 ILE A C 1
ATOM 816 O O . ILE A 1 100 ? -33.167 7.529 -10.052 1.00 20.32 100 ILE A O 1
ATOM 821 N N . ILE A 1 101 ? -33.112 5.691 -11.403 1.00 18.39 101 ILE A N 1
ATOM 822 C CA . ILE A 1 101 ? -32.008 5.017 -10.734 1.00 19.06 101 ILE A CA 1
ATOM 823 C C . ILE A 1 101 ? -30.821 4.946 -11.672 1.00 18.19 101 ILE A C 1
ATOM 824 O O . ILE A 1 101 ? -30.931 4.652 -12.869 1.00 16.67 101 ILE A O 1
ATOM 829 N N . PHE A 1 102 ? -29.645 5.227 -11.089 1.00 18.78 102 PHE A N 1
ATOM 830 C CA . PHE A 1 102 ? -28.395 5.364 -11.844 1.00 18.87 102 PHE A CA 1
ATOM 831 C C . PHE A 1 102 ? -27.495 4.164 -11.710 1.00 18.88 102 PHE A C 1
ATOM 832 O O . PHE A 1 102 ? -27.374 3.531 -10.642 1.00 20.26 102 PHE A O 1
ATOM 840 N N . GLY A 1 103 ? -26.858 3.847 -12.817 1.00 18.02 103 GLY A N 1
ATOM 841 C CA . GLY A 1 103 ? -25.732 2.914 -12.792 1.00 18.20 103 GLY A CA 1
ATOM 842 C C . GLY A 1 103 ? -24.534 3.480 -12.097 1.00 18.40 103 GLY A C 1
ATOM 843 O O . GLY A 1 103 ? -24.516 4.632 -11.726 1.00 18.49 103 GLY A O 1
ATOM 844 N N . LYS A 1 104 ? -23.509 2.645 -11.953 1.00 18.29 104 LYS A N 1
ATOM 845 C CA A LYS A 1 104 ? -22.350 2.987 -11.151 0.50 19.76 104 LYS A CA 1
ATOM 846 C CA B LYS A 1 104 ? -22.357 3.011 -11.139 0.50 19.16 104 LYS A CA 1
ATOM 847 C C . LYS A 1 104 ? -21.378 3.897 -11.868 1.00 18.10 104 LYS A C 1
ATOM 848 O O . LYS A 1 104 ? -20.468 4.424 -11.229 1.00 19.29 104 LYS A O 1
ATOM 859 N N . GLY A 1 105 ? -21.529 4.052 -13.190 1.00 16.35 105 GLY A N 1
ATOM 860 C CA . GLY A 1 105 ? -20.666 4.928 -13.961 1.00 16.14 105 GLY A CA 1
ATOM 861 C C . GLY A 1 105 ? -19.470 4.233 -14.585 1.00 16.15 105 GLY A C 1
ATOM 862 O O . GLY A 1 105 ? -18.949 3.244 -14.042 1.00 16.69 105 GLY A O 1
ATOM 863 N N . THR A 1 106 ? -19.073 4.735 -15.735 1.00 15.34 106 THR A N 1
ATOM 864 C CA . THR A 1 106 ? -17.853 4.245 -16.406 1.00 15.85 106 THR A CA 1
ATOM 865 C C . THR A 1 106 ? -17.100 5.480 -16.854 1.00 15.86 106 THR A C 1
ATOM 866 O O . THR A 1 106 ? -17.694 6.322 -17.568 1.00 16.15 106 THR A O 1
ATOM 870 N N . ARG A 1 107 ? -15.821 5.593 -16.493 1.00 15.64 107 ARG A N 1
ATOM 871 C CA . ARG A 1 107 ? -14.985 6.674 -16.979 1.00 16.33 107 ARG A CA 1
ATOM 872 C C . ARG A 1 107 ? -14.316 6.214 -18.249 1.00 16.20 107 ARG A C 1
ATOM 873 O O . ARG A 1 107 ? -13.663 5.146 -18.229 1.00 16.58 107 ARG A O 1
ATOM 881 N N . LEU A 1 108 ? -14.433 7.014 -19.298 1.00 14.60 108 LEU A N 1
ATOM 882 C CA . LEU A 1 108 ? -13.818 6.782 -20.558 1.00 15.60 108 LEU A CA 1
ATOM 883 C C . LEU A 1 108 ? -12.481 7.523 -20.638 1.00 15.58 108 LEU A C 1
ATOM 884 O O . LEU A 1 108 ? -12.385 8.735 -20.471 1.00 17.21 108 LEU A O 1
ATOM 889 N N . HIS A 1 109 ? -11.438 6.743 -20.865 1.00 14.70 109 HIS A N 1
ATOM 890 C CA . HIS A 1 109 ? -10.075 7.244 -21.093 1.00 15.73 109 HIS A CA 1
ATOM 891 C C . HIS A 1 109 ? -9.708 7.094 -22.560 1.00 16.83 109 HIS A C 1
ATOM 892 O O . HIS A 1 109 ? -9.792 5.988 -23.142 1.00 16.63 109 HIS A O 1
ATOM 899 N N . ILE A 1 110 ? -9.302 8.186 -23.172 1.00 16.81 110 ILE A N 1
ATOM 900 C CA . ILE A 1 110 ? -8.957 8.215 -24.582 1.00 17.35 110 ILE A CA 1
ATOM 901 C C . ILE A 1 110 ? -7.418 8.131 -24.689 1.00 17.51 110 ILE A C 1
ATOM 902 O O . ILE A 1 110 ? -6.681 8.942 -24.087 1.00 18.23 110 ILE A O 1
ATOM 907 N N . LEU A 1 111 ? -6.939 7.113 -25.384 1.00 17.21 111 LEU A N 1
ATOM 908 C CA . LEU A 1 111 ? -5.522 6.916 -25.557 1.00 18.45 111 LEU A CA 1
ATOM 909 C C . LEU A 1 111 ? -5.076 7.722 -26.772 1.00 19.04 111 LEU A C 1
ATOM 910 O O . LEU A 1 111 ? -5.460 7.397 -27.925 1.00 19.32 111 LEU A O 1
ATOM 915 N N . PRO A 1 112 ? -4.269 8.785 -26.592 1.00 19.37 112 PRO A N 1
ATOM 916 C CA . PRO A 1 112 ? -3.891 9.587 -27.759 1.00 21.34 112 PRO A CA 1
ATOM 917 C C . PRO A 1 112 ? -3.025 8.818 -28.743 1.00 22.47 112 PRO A C 1
ATOM 918 O O . PRO A 1 112 ? -2.217 7.996 -28.344 1.00 22.83 112 PRO A O 1
ATOM 922 N N . ASN A 1 113 ? -3.200 9.086 -30.017 1.00 24.75 113 ASN A N 1
ATOM 923 C CA . ASN A 1 113 ? -2.377 8.459 -31.020 1.00 27.20 113 ASN A CA 1
ATOM 924 C C . ASN A 1 113 ? -1.008 9.169 -31.050 1.00 29.25 113 ASN A C 1
ATOM 925 O O . ASN A 1 113 ? -0.904 10.263 -31.561 1.00 30.14 113 ASN A O 1
ATOM 930 N N . ILE A 1 114 ? -0.010 8.561 -30.432 1.00 29.68 114 ILE A N 1
ATOM 931 C CA . ILE A 1 114 ? 1.316 9.154 -30.330 1.00 30.35 114 ILE A CA 1
ATOM 932 C C . ILE A 1 114 ? 2.141 8.506 -31.437 1.00 33.39 114 ILE A C 1
ATOM 933 O O . ILE A 1 114 ? 2.601 7.369 -31.300 1.00 35.99 114 ILE A O 1
ATOM 938 N N . GLN A 1 115 ? 2.317 9.196 -32.550 1.00 37.05 115 GLN A N 1
ATOM 939 C CA . GLN A 1 115 ? 2.981 8.591 -33.726 1.00 40.80 115 GLN A CA 1
ATOM 940 C C . GLN A 1 115 ? 4.503 8.689 -33.607 1.00 38.28 115 GLN A C 1
ATOM 941 O O . GLN A 1 115 ? 5.183 7.846 -34.160 1.00 40.89 115 GLN A O 1
ATOM 947 N N . ASN A 1 116 ? 4.993 9.719 -32.905 1.00 36.40 116 ASN A N 1
ATOM 948 C CA . ASN A 1 116 ? 6.439 9.958 -32.729 1.00 35.40 116 ASN A CA 1
ATOM 949 C C . ASN A 1 116 ? 6.828 10.051 -31.255 1.00 28.91 116 ASN A C 1
ATOM 950 O O . ASN A 1 116 ? 7.138 11.114 -30.756 1.00 30.08 116 ASN A O 1
ATOM 955 N N . PRO A 1 117 ? 6.788 8.915 -30.568 1.00 27.03 117 PRO A N 1
ATOM 956 C CA . PRO A 1 117 ? 7.061 8.997 -29.114 1.00 24.85 117 PRO A CA 1
ATOM 957 C C . PRO A 1 117 ? 8.514 9.374 -28.900 1.00 24.11 117 PRO A C 1
ATOM 958 O O . PRO A 1 117 ? 9.374 9.098 -29.751 1.00 25.53 117 PRO A O 1
ATOM 962 N N . ASP A 1 118 ? 8.777 10.037 -27.793 1.00 22.63 118 ASP A N 1
ATOM 963 C CA . ASP A 1 118 ? 10.066 10.507 -27.466 1.00 23.49 118 ASP A CA 1
ATOM 964 C C . ASP A 1 118 ? 10.224 10.400 -25.928 1.00 20.79 118 ASP A C 1
ATOM 965 O O . ASP A 1 118 ? 10.496 11.379 -25.217 1.00 20.30 118 ASP A O 1
ATOM 970 N N . PRO A 1 119 ? 10.144 9.151 -25.408 1.00 18.67 119 PRO A N 1
ATOM 971 C CA . PRO A 1 119 ? 10.110 8.981 -23.953 1.00 17.41 119 PRO A CA 1
ATOM 972 C C . PRO A 1 119 ? 11.344 9.574 -23.317 1.00 17.94 119 PRO A C 1
ATOM 973 O O . PRO A 1 119 ? 12.449 9.400 -23.826 1.00 19.12 119 PRO A O 1
ATOM 977 N N . ALA A 1 120 ? 11.150 10.214 -22.169 1.00 17.38 120 ALA A N 1
ATOM 978 C CA . ALA A 1 120 ? 12.248 10.864 -21.483 1.00 18.36 120 ALA A CA 1
ATOM 979 C C . ALA A 1 120 ? 11.943 11.103 -20.019 1.00 18.54 120 ALA A C 1
ATOM 980 O O . ALA A 1 120 ? 10.758 11.218 -19.652 1.00 17.51 120 ALA A O 1
ATOM 982 N N . VAL A 1 121 ? 12.988 11.120 -19.192 1.00 19.00 121 VAL A N 1
ATOM 983 C CA . VAL A 1 121 ? 12.852 11.524 -17.791 1.00 19.99 121 VAL A CA 1
ATOM 984 C C . VAL A 1 121 ? 13.684 12.814 -17.579 1.00 20.91 121 VAL A C 1
ATOM 985 O O . VAL A 1 121 ? 14.920 12.812 -17.753 1.00 22.46 121 VAL A O 1
ATOM 989 N N . TYR A 1 122 ? 13.007 13.892 -17.201 1.00 20.99 122 TYR A N 1
ATOM 990 C CA . TYR A 1 122 ? 13.624 15.177 -16.973 1.00 22.20 122 TYR A CA 1
ATOM 991 C C . TYR A 1 122 ? 13.616 15.573 -15.504 1.00 23.81 122 TYR A C 1
ATOM 992 O O . TYR A 1 122 ? 12.694 15.233 -14.792 1.00 22.49 122 TYR A O 1
ATOM 1001 N N . GLN A 1 123 ? 14.595 16.360 -15.087 1.00 25.06 123 GLN A N 1
ATOM 1002 C CA . GLN A 1 123 ? 14.612 16.905 -13.732 1.00 26.76 123 GLN A CA 1
ATOM 1003 C C . GLN A 1 123 ? 14.222 18.374 -13.815 1.00 27.25 123 GLN A C 1
ATOM 1004 O O . GLN A 1 123 ? 14.859 19.144 -14.552 1.00 29.16 123 GLN A O 1
ATOM 1010 N N . LEU A 1 124 ? 13.230 18.793 -13.034 1.00 26.88 124 LEU A N 1
ATOM 1011 C CA . LEU A 1 124 ? 12.806 20.192 -12.948 1.00 27.93 124 LEU A CA 1
ATOM 1012 C C . LEU A 1 124 ? 13.103 20.862 -11.588 1.00 31.31 124 LEU A C 1
ATOM 1013 O O . LEU A 1 124 ? 12.837 20.269 -10.521 1.00 31.55 124 LEU A O 1
ATOM 1018 N N . ARG A 1 125 ? 13.552 22.103 -11.604 1.00 34.22 125 ARG A N 1
ATOM 1019 C CA . ARG A 1 125 ? 13.865 22.757 -10.322 1.00 36.38 125 ARG A CA 1
ATOM 1020 C C . ARG A 1 125 ? 12.885 23.802 -9.861 1.00 36.64 125 ARG A C 1
ATOM 1021 O O . ARG A 1 125 ? 12.334 24.553 -10.649 1.00 36.73 125 ARG A O 1
ATOM 1029 N N . ASP A 1 126 ? 12.721 23.913 -8.539 1.00 38.14 126 ASP A N 1
ATOM 1030 C CA . ASP A 1 126 ? 11.808 24.898 -7.952 1.00 39.31 126 ASP A CA 1
ATOM 1031 C C . ASP A 1 126 ? 12.203 26.297 -8.407 1.00 41.75 126 ASP A C 1
ATOM 1032 O O . ASP A 1 126 ? 13.401 26.616 -8.362 1.00 43.21 126 ASP A O 1
ATOM 1037 N N . SER A 1 127 ? 11.215 27.116 -8.810 1.00 41.91 127 SER A N 1
ATOM 1038 C CA . SER A 1 127 ? 11.463 28.517 -9.244 1.00 45.60 127 SER A CA 1
ATOM 1039 C C . SER A 1 127 ? 11.957 29.417 -8.120 1.00 49.48 127 SER A C 1
ATOM 1040 O O . SER A 1 127 ? 12.488 30.506 -8.382 1.00 51.16 127 SER A O 1
ATOM 1043 N N . LYS A 1 128 ? 11.728 28.982 -6.886 1.00 51.66 128 LYS A N 1
ATOM 1044 C CA . LYS A 1 128 ? 12.296 29.622 -5.698 1.00 57.23 128 LYS A CA 1
ATOM 1045 C C . LYS A 1 128 ? 13.591 28.932 -5.254 1.00 60.24 128 LYS A C 1
ATOM 1046 O O . LYS A 1 128 ? 13.928 27.868 -5.760 1.00 56.58 128 LYS A O 1
ATOM 1052 N N . SER A 1 129 ? 14.336 29.543 -4.323 1.00 65.79 129 SER A N 1
ATOM 1053 C CA . SER A 1 129 ? 15.618 28.951 -3.906 1.00 70.32 129 SER A CA 1
ATOM 1054 C C . SER A 1 129 ? 15.416 27.520 -3.418 1.00 70.88 129 SER A C 1
ATOM 1055 O O . SER A 1 129 ? 14.439 27.208 -2.714 1.00 70.90 129 SER A O 1
ATOM 1058 N N . SER A 1 130 ? 16.313 26.637 -3.851 1.00 71.84 130 SER A N 1
ATOM 1059 C CA . SER A 1 130 ? 16.011 25.230 -3.814 1.00 69.28 130 SER A CA 1
ATOM 1060 C C . SER A 1 130 ? 17.104 24.263 -4.223 1.00 69.78 130 SER A C 1
ATOM 1061 O O . SER A 1 130 ? 17.610 24.304 -5.347 1.00 69.21 130 SER A O 1
ATOM 1064 N N . ASP A 1 131 ? 17.406 23.358 -3.296 1.00 71.12 131 ASP A N 1
ATOM 1065 C CA . ASP A 1 131 ? 17.736 21.973 -3.661 1.00 68.73 131 ASP A CA 1
ATOM 1066 C C . ASP A 1 131 ? 16.436 21.105 -3.646 1.00 62.03 131 ASP A C 1
ATOM 1067 O O . ASP A 1 131 ? 16.463 19.916 -3.300 1.00 62.84 131 ASP A O 1
ATOM 1072 N N . LYS A 1 132 ? 15.317 21.719 -4.058 1.00 56.40 132 LYS A N 1
ATOM 1073 C CA . LYS A 1 132 ? 14.008 21.061 -4.255 1.00 50.52 132 LYS A CA 1
ATOM 1074 C C . LYS A 1 132 ? 13.731 20.850 -5.753 1.00 46.21 132 LYS A C 1
ATOM 1075 O O . LYS A 1 132 ? 13.829 21.773 -6.589 1.00 44.71 132 LYS A O 1
ATOM 1081 N N . SER A 1 133 ? 13.361 19.620 -6.065 1.00 41.63 133 SER A N 1
ATOM 1082 C CA . SER A 1 133 ? 13.138 19.204 -7.448 1.00 38.39 133 SER A CA 1
ATOM 1083 C C . SER A 1 133 ? 12.009 18.187 -7.558 1.00 33.98 133 SER A C 1
ATOM 1084 O O . SER A 1 133 ? 11.627 17.562 -6.565 1.00 34.22 133 SER A O 1
ATOM 1087 N N . VAL A 1 134 ? 11.525 18.027 -8.782 1.00 29.55 134 VAL A N 1
ATOM 1088 C CA . VAL A 1 134 ? 10.709 16.881 -9.176 1.00 25.55 134 VAL A CA 1
ATOM 1089 C C . VAL A 1 134 ? 11.242 16.264 -10.458 1.00 23.66 134 VAL A C 1
ATOM 1090 O O . VAL A 1 134 ? 12.089 16.850 -11.116 1.00 22.70 134 VAL A O 1
ATOM 1094 N N . CYS A 1 135 ? 10.756 15.068 -10.748 1.00 21.48 135 CYS A N 1
ATOM 1095 C CA . CYS A 1 135 ? 11.133 14.333 -11.945 1.00 21.92 135 CYS A CA 1
ATOM 1096 C C . CYS A 1 135 ? 9.911 14.165 -12.857 1.00 20.14 135 CYS A C 1
ATOM 1097 O O . CYS A 1 135 ? 8.817 13.827 -12.373 1.00 20.56 135 CYS A O 1
ATOM 1100 N N . LEU A 1 136 ? 10.065 14.385 -14.163 1.00 18.71 136 LEU A N 1
ATOM 1101 C CA . LEU A 1 136 ? 8.945 14.289 -15.101 1.00 17.72 136 LEU A CA 1
ATOM 1102 C C . LEU A 1 136 ? 9.225 13.214 -16.121 1.00 17.51 136 LEU A C 1
ATOM 1103 O O . LEU A 1 136 ? 10.222 13.352 -16.860 1.00 18.27 136 LEU A O 1
ATOM 1108 N N . PHE A 1 137 ? 8.432 12.156 -16.139 1.00 16.50 137 PHE A N 1
ATOM 1109 C CA . PHE A 1 137 ? 8.522 11.106 -17.171 1.00 16.10 137 PHE A CA 1
ATOM 1110 C C . PHE A 1 137 ? 7.491 11.520 -18.207 1.00 16.17 137 PHE A C 1
ATOM 1111 O O . PHE A 1 137 ? 6.301 11.617 -17.885 1.00 15.76 137 PHE A O 1
ATOM 1119 N N . THR A 1 138 ? 7.907 11.739 -19.452 1.00 15.72 138 THR A N 1
ATOM 1120 C CA . THR A 1 138 ? 7.002 12.295 -20.460 1.00 15.91 138 THR A CA 1
ATOM 1121 C C . THR A 1 138 ? 7.245 11.664 -21.849 1.00 15.61 138 THR A C 1
ATOM 1122 O O . THR A 1 138 ? 8.316 11.121 -22.109 1.00 16.23 138 THR A O 1
ATOM 1126 N N . ASP A 1 139 ? 6.245 11.844 -22.712 1.00 14.98 139 ASP A N 1
ATOM 1127 C CA . ASP A 1 139 ? 6.368 11.618 -24.160 1.00 15.39 139 ASP A CA 1
ATOM 1128 C C . ASP A 1 139 ? 6.461 10.157 -24.608 1.00 15.68 139 ASP A C 1
ATOM 1129 O O . ASP A 1 139 ? 6.808 9.868 -25.732 1.00 16.74 139 ASP A O 1
ATOM 1134 N N . PHE A 1 140 ? 6.043 9.254 -23.726 1.00 15.53 140 PHE A N 1
ATOM 1135 C CA . PHE A 1 140 ? 5.831 7.878 -24.034 1.00 16.20 140 PHE A CA 1
ATOM 1136 C C . PHE A 1 140 ? 4.492 7.615 -24.648 1.00 17.60 140 PHE A C 1
ATOM 1137 O O . PHE A 1 140 ? 3.587 8.403 -24.482 1.00 17.97 140 PHE A O 1
ATOM 1145 N N . ASP A 1 141 ? 4.412 6.547 -25.442 1.00 18.93 141 ASP A N 1
ATOM 1146 C CA . ASP A 1 141 ? 3.155 6.135 -26.098 1.00 21.61 141 ASP A CA 1
ATOM 1147 C C . ASP A 1 141 ? 2.282 5.278 -25.207 1.00 23.51 141 ASP A C 1
ATOM 1148 O O . ASP A 1 141 ? 2.576 5.056 -24.025 1.00 22.72 141 ASP A O 1
ATOM 1153 N N . SER A 1 142 ? 1.230 4.749 -25.877 1.00 27.57 142 SER A N 1
ATOM 1154 C CA . SER A 1 142 ? 0.186 3.974 -25.297 1.00 30.21 142 SER A CA 1
ATOM 1155 C C . SER A 1 142 ? 0.582 2.664 -24.655 1.00 29.83 142 SER A C 1
ATOM 1156 O O . SER A 1 142 ? -0.208 2.058 -23.976 1.00 32.25 142 SER A O 1
ATOM 1159 N N . GLN A 1 143 ? 1.774 2.209 -24.908 1.00 29.88 143 GLN A N 1
ATOM 1160 C CA . GLN A 1 143 ? 2.132 0.890 -24.396 1.00 30.14 143 GLN A CA 1
ATOM 1161 C C . GLN A 1 143 ? 2.809 0.913 -23.063 1.00 29.79 143 GLN A C 1
ATOM 1162 O O . GLN A 1 143 ? 3.072 -0.160 -22.486 1.00 29.86 143 GLN A O 1
ATOM 1168 N N . THR A 1 144 ? 3.086 2.125 -22.580 1.00 26.56 144 THR A N 1
ATOM 1169 C CA . THR A 1 144 ? 3.709 2.331 -21.319 1.00 25.55 144 THR A CA 1
ATOM 1170 C C . THR A 1 144 ? 2.697 2.721 -20.312 1.00 26.59 144 THR A C 1
ATOM 1171 O O . THR A 1 144 ? 1.882 3.678 -20.542 1.00 27.95 144 THR A O 1
ATOM 1175 N N . ASN A 1 145 ? 2.789 2.100 -19.174 1.00 27.01 145 ASN A N 1
ATOM 1176 C CA . ASN A 1 145 ? 2.062 2.563 -18.021 1.00 28.69 145 ASN A CA 1
ATOM 1177 C C . ASN A 1 145 ? 3.008 2.708 -16.795 1.00 28.05 145 ASN A C 1
ATOM 1178 O O . ASN A 1 145 ? 4.065 2.089 -16.699 1.00 27.91 145 ASN A O 1
ATOM 1183 N N . VAL A 1 146 ? 2.589 3.513 -15.855 1.00 25.75 146 VAL A N 1
ATOM 1184 C CA . VAL A 1 146 ? 3.402 3.932 -14.750 1.00 26.76 146 VAL A CA 1
ATOM 1185 C C . VAL A 1 146 ? 2.952 3.151 -13.536 1.00 29.12 146 VAL A C 1
ATOM 1186 O O . VAL A 1 146 ? 1.733 3.007 -13.320 1.00 30.68 146 VAL A O 1
ATOM 1190 N N . SER A 1 147 ? 3.898 2.613 -12.763 1.00 28.75 147 SER A N 1
ATOM 1191 C CA . SER A 1 147 ? 3.574 1.851 -11.551 1.00 31.84 147 SER A CA 1
ATOM 1192 C C . SER A 1 147 ? 3.742 2.684 -10.316 1.00 33.29 147 SER A C 1
ATOM 1193 O O . SER A 1 147 ? 4.468 3.689 -10.295 1.00 31.24 147 SER A O 1
ATOM 1196 N N . GLN A 1 148 ? 3.075 2.273 -9.248 1.00 39.64 148 GLN A N 1
ATOM 1197 C CA . GLN A 1 148 ? 3.244 3.014 -8.015 1.00 41.53 148 GLN A CA 1
ATOM 1198 C C . GLN A 1 148 ? 4.624 2.784 -7.446 1.00 40.79 148 GLN A C 1
ATOM 1199 O O . GLN A 1 148 ? 5.336 1.839 -7.776 1.00 40.35 148 GLN A O 1
ATOM 1205 N N . SER A 1 149 ? 5.006 3.714 -6.602 1.00 40.49 149 SER A N 1
ATOM 1206 C CA . SER A 1 149 ? 6.289 3.690 -5.965 1.00 40.09 149 SER A CA 1
ATOM 1207 C C . SER A 1 149 ? 6.363 2.546 -4.964 1.00 43.05 149 SER A C 1
ATOM 1208 O O . SER A 1 149 ? 5.357 2.234 -4.348 1.00 42.76 149 SER A O 1
ATOM 1211 N N . LYS A 1 150 ? 7.551 1.956 -4.824 1.00 44.38 150 LYS A N 1
ATOM 1212 C CA . LYS A 1 150 ? 7.851 0.973 -3.760 1.00 49.64 150 LYS A CA 1
ATOM 1213 C C . LYS A 1 150 ? 8.518 1.580 -2.529 1.00 50.17 150 LYS A C 1
ATOM 1214 O O . LYS A 1 150 ? 8.756 0.868 -1.567 1.00 51.24 150 LYS A O 1
ATOM 1220 N N . ASP A 1 151 ? 8.885 2.856 -2.588 1.00 47.87 151 ASP A N 1
ATOM 1221 C CA . ASP A 1 151 ? 9.517 3.546 -1.468 1.00 50.21 151 ASP A CA 1
ATOM 1222 C C . ASP A 1 151 ? 8.437 4.472 -0.950 1.00 48.93 151 ASP A C 1
ATOM 1223 O O . ASP A 1 151 ? 7.949 5.327 -1.707 1.00 44.34 151 ASP A O 1
ATOM 1228 N N . SER A 1 152 ? 8.065 4.325 0.325 1.00 49.26 152 SER A N 1
ATOM 1229 C CA . SER A 1 152 ? 7.052 5.204 0.952 1.00 48.44 152 SER A CA 1
ATOM 1230 C C . SER A 1 152 ? 7.449 6.690 1.002 1.00 46.67 152 SER A C 1
ATOM 1231 O O . SER A 1 152 ? 6.590 7.544 1.227 1.00 47.46 152 SER A O 1
ATOM 1234 N N . ASP A 1 153 ? 8.729 7.010 0.806 1.00 45.18 153 ASP A N 1
ATOM 1235 C CA . ASP A 1 153 ? 9.145 8.417 0.687 1.00 44.06 153 ASP A CA 1
ATOM 1236 C C . ASP A 1 153 ? 9.335 8.945 -0.738 1.00 39.47 153 ASP A C 1
ATOM 1237 O O . ASP A 1 153 ? 9.885 10.038 -0.922 1.00 39.78 153 ASP A O 1
ATOM 1242 N N . VAL A 1 154 ? 8.904 8.176 -1.746 1.00 35.72 154 VAL A N 1
ATOM 1243 C CA . VAL A 1 154 ? 8.907 8.614 -3.149 1.00 32.19 154 VAL A CA 1
ATOM 1244 C C . VAL A 1 154 ? 7.449 8.590 -3.615 1.00 29.77 154 VAL A C 1
ATOM 1245 O O . VAL A 1 154 ? 6.757 7.587 -3.466 1.00 30.91 154 VAL A O 1
ATOM 1249 N N . TYR A 1 155 ? 6.981 9.726 -4.092 1.00 26.51 155 TYR A N 1
ATOM 1250 C CA . TYR A 1 155 ? 5.592 9.904 -4.577 1.00 25.31 155 TYR A CA 1
ATOM 1251 C C . TYR A 1 155 ? 5.541 9.890 -6.076 1.00 22.50 155 TYR A C 1
ATOM 1252 O O . TYR A 1 155 ? 6.319 10.574 -6.709 1.00 22.22 155 TYR A O 1
ATOM 1261 N N . ILE A 1 156 ? 4.636 9.103 -6.664 1.00 21.84 156 ILE A N 1
ATOM 1262 C CA . ILE A 1 156 ? 4.529 9.023 -8.110 1.00 20.62 156 ILE A CA 1
ATOM 1263 C C . ILE A 1 156 ? 3.042 9.139 -8.481 1.00 20.41 156 ILE A C 1
ATOM 1264 O O . ILE A 1 156 ? 2.214 8.389 -7.950 1.00 21.39 156 ILE A O 1
ATOM 1269 N N . THR A 1 157 ? 2.741 10.015 -9.418 1.00 19.91 157 THR A N 1
ATOM 1270 C CA . THR A 1 157 ? 1.376 10.255 -9.853 1.00 21.17 157 THR A CA 1
ATOM 1271 C C . THR A 1 157 ? 0.997 9.259 -10.980 1.00 21.41 157 THR A C 1
ATOM 1272 O O . THR A 1 157 ? 1.876 8.659 -11.608 1.00 22.01 157 THR A O 1
ATOM 1276 N N . ASP A 1 158 ? -0.307 9.104 -11.198 1.00 23.82 158 ASP A N 1
ATOM 1277 C CA . ASP A 1 158 ? -0.791 8.391 -12.390 1.00 24.86 158 ASP A CA 1
ATOM 1278 C C . ASP A 1 158 ? -0.362 9.163 -13.637 1.00 22.95 158 ASP A C 1
ATOM 1279 O O . ASP A 1 158 ? -0.094 10.376 -13.624 1.00 21.67 158 ASP A O 1
ATOM 1284 N N . LYS A 1 159 ? -0.307 8.474 -14.767 1.00 21.54 159 LYS A N 1
ATOM 1285 C CA . LYS A 1 159 ? -0.165 9.178 -16.009 1.00 20.71 159 LYS A CA 1
ATOM 1286 C C . LYS A 1 159 ? -1.382 10.068 -16.308 1.00 19.65 159 LYS A C 1
ATOM 1287 O O . LYS A 1 159 ? -2.521 9.736 -15.972 1.00 20.84 159 LYS A O 1
ATOM 1293 N N . CYS A 1 160 ? -1.075 11.174 -16.984 1.00 18.67 160 CYS A N 1
ATOM 1294 C CA . CYS A 1 160 ? -2.012 12.218 -17.281 1.00 19.68 160 CYS A CA 1
ATOM 1295 C C . CYS A 1 160 ? -1.752 12.625 -18.746 1.00 17.97 160 CYS A C 1
ATOM 1296 O O . CYS A 1 160 ? -0.605 12.718 -19.146 1.00 16.96 160 CYS A O 1
ATOM 1299 N N . VAL A 1 161 ? -2.791 12.873 -19.528 1.00 18.22 161 VAL A N 1
ATOM 1300 C CA . VAL A 1 161 ? -2.629 13.326 -20.903 1.00 18.13 161 VAL A CA 1
ATOM 1301 C C . VAL A 1 161 ? -2.960 14.807 -21.034 1.00 18.39 161 VAL A C 1
ATOM 1302 O O . VAL A 1 161 ? -4.034 15.234 -20.596 1.00 20.23 161 VAL A O 1
ATOM 1306 N N . LEU A 1 162 ? -2.044 15.567 -21.607 1.00 17.98 162 LEU A N 1
ATOM 1307 C CA . LEU A 1 162 ? -2.253 16.974 -21.850 1.00 18.97 162 LEU A CA 1
ATOM 1308 C C . LEU A 1 162 ? -2.416 17.176 -23.343 1.00 19.69 162 LEU A C 1
ATOM 1309 O O . LEU A 1 162 ? -1.817 16.414 -24.150 1.00 19.88 162 LEU A O 1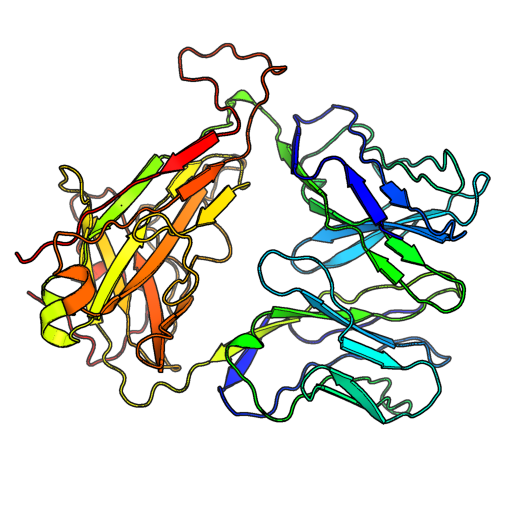
ATOM 1314 N N . ASP A 1 163 ? -3.201 18.185 -23.708 1.00 20.77 163 ASP A N 1
ATOM 1315 C CA . ASP A 1 163 ? -3.529 18.451 -25.151 1.00 22.50 163 ASP A CA 1
ATOM 1316 C C . ASP A 1 163 ? -3.130 19.897 -25.372 1.00 22.67 163 ASP A C 1
ATOM 1317 O O . ASP A 1 163 ? -3.868 20.813 -24.964 1.00 22.53 163 ASP A O 1
ATOM 1322 N N . MET A 1 164 ? -1.943 20.130 -25.929 1.00 22.14 164 MET A N 1
ATOM 1323 C CA . MET A 1 164 ? -1.492 21.473 -26.260 1.00 24.65 164 MET A CA 1
ATOM 1324 C C . MET A 1 164 ? -2.152 21.912 -27.531 1.00 25.69 164 MET A C 1
ATOM 1325 O O . MET A 1 164 ? -1.658 21.589 -28.639 1.00 26.00 164 MET A O 1
ATOM 1330 N N . ARG A 1 165 ? -3.160 22.744 -27.403 1.00 26.78 165 ARG A N 1
ATOM 1331 C CA . ARG A 1 165 ? -3.907 23.207 -28.561 1.00 29.43 165 ARG A CA 1
ATOM 1332 C C . ARG A 1 165 ? -3.041 24.058 -29.488 1.00 30.58 165 ARG A C 1
ATOM 1333 O O . ARG A 1 165 ? -3.259 24.038 -30.716 1.00 31.74 165 ARG A O 1
ATOM 1341 N N . SER A 1 166 ? -2.073 24.794 -28.960 1.00 28.94 166 SER A N 1
ATOM 1342 C CA . SER A 1 166 ? -1.239 25.701 -29.760 1.00 30.45 166 SER A CA 1
ATOM 1343 C C . SER A 1 166 ? -0.473 24.989 -30.881 1.00 29.98 166 SER A C 1
ATOM 1344 O O . SER A 1 166 ? -0.209 25.585 -31.899 1.00 32.20 166 SER A O 1
ATOM 1347 N N . MET A 1 167 ? -0.102 23.727 -30.608 1.00 28.17 167 MET A N 1
ATOM 1348 C CA . MET A 1 167 ? 0.671 22.929 -31.525 1.00 29.78 167 MET A CA 1
ATOM 1349 C C . MET A 1 167 ? -0.085 21.655 -31.951 1.00 28.32 167 MET A C 1
ATOM 1350 O O . MET A 1 167 ? 0.543 20.764 -32.502 1.00 27.12 167 MET A O 1
ATOM 1355 N N . ASP A 1 168 ? -1.385 21.564 -31.627 1.00 26.42 168 ASP A N 1
ATOM 1356 C CA . ASP A 1 168 ? -2.188 20.363 -31.882 1.00 26.35 168 ASP A CA 1
ATOM 1357 C C . ASP A 1 168 ? -1.432 19.078 -31.507 1.00 24.07 168 ASP A C 1
ATOM 1358 O O . ASP A 1 168 ? -1.248 18.136 -32.310 1.00 24.17 168 ASP A O 1
ATOM 1363 N N . PHE A 1 169 ? -0.986 19.049 -30.261 1.00 22.38 169 PHE A N 1
ATOM 1364 C CA . PHE A 1 169 ? -0.008 18.073 -29.775 1.00 21.81 169 PHE A CA 1
ATOM 1365 C C . PHE A 1 169 ? -0.428 17.522 -28.436 1.00 20.62 169 PHE A C 1
ATOM 1366 O O . PHE A 1 169 ? -0.636 18.286 -27.514 1.00 21.06 169 PHE A O 1
ATOM 1374 N N . LYS A 1 170 ? -0.540 16.199 -28.336 1.00 19.42 170 LYS A N 1
ATOM 1375 C CA . LYS A 1 170 ? -0.880 15.541 -27.074 1.00 18.89 170 LYS A CA 1
ATOM 1376 C C . LYS A 1 170 ? 0.310 14.744 -26.529 1.00 18.13 170 LYS A C 1
ATOM 1377 O O . LYS A 1 170 ? 1.132 14.225 -27.267 1.00 18.67 170 LYS A O 1
ATOM 1383 N N . SER A 1 171 ? 0.409 14.712 -25.196 1.00 16.88 171 SER A N 1
ATOM 1384 C CA . SER A 1 171 ? 1.456 13.918 -24.562 1.00 16.13 171 SER A CA 1
ATOM 1385 C C . SER A 1 171 ? 1.056 13.408 -23.226 1.00 16.36 171 SER A C 1
ATOM 1386 O O . SER A 1 171 ? 0.257 14.049 -22.496 1.00 16.31 171 SER A O 1
ATOM 1389 N N . ASN A 1 172 ? 1.592 12.223 -22.917 1.00 15.75 172 ASN A N 1
ATOM 1390 C CA . ASN A 1 172 ? 1.487 11.613 -21.599 1.00 16.53 172 ASN A CA 1
ATOM 1391 C C . ASN A 1 172 ? 2.597 12.050 -20.672 1.00 15.77 172 ASN A C 1
ATOM 1392 O O . ASN A 1 172 ? 3.708 12.310 -21.113 1.00 15.69 172 ASN A O 1
ATOM 1397 N N . SER A 1 173 ? 2.296 12.128 -19.364 1.00 16.40 173 SER A N 1
ATOM 1398 C CA . SER A 1 173 ? 3.379 12.291 -18.356 1.00 16.51 173 SER A CA 1
ATOM 1399 C C . SER A 1 173 ? 2.977 11.769 -17.014 1.00 16.85 173 SER A C 1
ATOM 1400 O O . SER A 1 173 ? 1.806 11.650 -16.740 1.00 18.77 173 SER A O 1
ATOM 1403 N N . ALA A 1 174 ? 3.975 11.488 -16.184 1.00 15.84 174 ALA A N 1
ATOM 1404 C CA . ALA A 1 174 ? 3.780 11.225 -14.753 1.00 16.55 174 ALA A CA 1
ATOM 1405 C C . ALA A 1 174 ? 4.863 12.013 -14.038 1.00 16.00 174 ALA A C 1
ATOM 1406 O O . ALA A 1 174 ? 5.932 12.252 -14.602 1.00 16.81 174 ALA A O 1
ATOM 1408 N N . VAL A 1 175 ? 4.567 12.431 -12.818 1.00 15.69 175 VAL A N 1
ATOM 1409 C CA . VAL A 1 175 ? 5.502 13.191 -11.974 1.00 16.66 175 VAL A CA 1
ATOM 1410 C C . VAL A 1 175 ? 5.922 12.344 -10.786 1.00 17.23 175 VAL A C 1
ATOM 1411 O O . VAL A 1 175 ? 5.096 11.620 -10.182 1.00 17.86 175 VAL A O 1
ATOM 1415 N N . ALA A 1 176 ? 7.195 12.455 -10.382 1.00 17.73 176 ALA A N 1
ATOM 1416 C CA . ALA A 1 176 ? 7.698 11.797 -9.189 1.00 19.09 176 ALA A CA 1
ATOM 1417 C C . ALA A 1 176 ? 8.478 12.777 -8.328 1.00 20.37 176 ALA A C 1
ATOM 1418 O O . ALA A 1 176 ? 9.090 13.681 -8.900 1.00 20.66 176 ALA A O 1
ATOM 1420 N N . TRP A 1 177 ? 8.404 12.677 -7.015 1.00 21.57 177 TRP A N 1
ATOM 1421 C CA . TRP A 1 177 ? 9.185 13.559 -6.129 1.00 24.45 177 TRP A CA 1
ATOM 1422 C C . TRP A 1 177 ? 9.434 12.913 -4.817 1.00 26.97 177 TRP A C 1
ATOM 1423 O O . TRP A 1 177 ? 8.767 11.964 -4.462 1.00 26.08 177 TRP A O 1
ATOM 1434 N N . SER A 1 178 ? 10.410 13.466 -4.091 1.00 30.95 178 SER A N 1
ATOM 1435 C CA . SER A 1 178 ? 10.836 12.990 -2.810 1.00 35.76 178 SER A CA 1
ATOM 1436 C C . SER A 1 178 ? 11.646 14.088 -2.136 1.00 40.03 178 SER A C 1
ATOM 1437 O O . SER A 1 178 ? 12.294 14.893 -2.826 1.00 40.33 178 SER A O 1
ATOM 1440 N N . ASN A 1 179 ? 11.618 14.066 -0.805 1.00 46.79 179 ASN A N 1
ATOM 1441 C CA . ASN A 1 179 ? 12.481 14.886 0.054 1.00 52.41 179 ASN A CA 1
ATOM 1442 C C . ASN A 1 179 ? 13.833 14.201 0.335 1.00 55.96 179 ASN A C 1
ATOM 1443 O O . ASN A 1 179 ? 14.669 14.790 1.010 1.00 59.51 179 ASN A O 1
ATOM 1448 N N . LYS A 1 180 ? 14.038 12.967 -0.132 1.00 55.81 180 LYS A N 1
ATOM 1449 C CA . LYS A 1 180 ? 15.226 12.189 0.239 1.00 58.72 180 LYS A CA 1
ATOM 1450 C C . LYS A 1 180 ? 16.500 12.701 -0.422 1.00 59.53 180 LYS A C 1
ATOM 1451 O O . LYS A 1 180 ? 16.477 13.144 -1.563 1.00 56.73 180 LYS A O 1
ATOM 1457 N N . SER A 1 181 ? 17.619 12.622 0.306 1.00 62.48 181 SER A N 1
ATOM 1458 C CA . SER A 1 181 ? 18.900 13.099 -0.209 1.00 64.67 181 SER A CA 1
ATOM 1459 C C . SER A 1 181 ? 19.417 12.225 -1.332 1.00 63.80 181 SER A C 1
ATOM 1460 O O . SER A 1 181 ? 19.990 12.736 -2.293 1.00 64.60 181 SER A O 1
ATOM 1463 N N . ASP A 1 182 ? 19.183 10.917 -1.226 1.00 63.91 182 ASP A N 1
ATOM 1464 C CA . ASP A 1 182 ? 19.591 9.961 -2.269 1.00 62.81 182 ASP A CA 1
ATOM 1465 C C . ASP A 1 182 ? 18.575 9.731 -3.421 1.00 57.26 182 ASP A C 1
ATOM 1466 O O . ASP A 1 182 ? 18.653 8.703 -4.112 1.00 57.26 182 ASP A O 1
ATOM 1471 N N . PHE A 1 183 ? 17.638 10.665 -3.645 1.00 52.58 183 PHE A N 1
ATOM 1472 C CA . PHE A 1 183 ? 16.652 10.522 -4.722 1.00 46.54 183 PHE A CA 1
ATOM 1473 C C . PHE A 1 183 ? 17.189 11.173 -5.984 1.00 44.68 183 PHE A C 1
ATOM 1474 O O . PHE A 1 183 ? 17.509 12.366 -5.986 1.00 47.01 183 PHE A O 1
ATOM 1482 N N . ALA A 1 184 ? 17.273 10.381 -7.052 1.00 41.02 184 ALA A N 1
ATOM 1483 C CA . ALA A 1 184 ? 17.777 10.818 -8.349 1.00 39.26 184 ALA A CA 1
ATOM 1484 C C . ALA A 1 184 ? 16.741 10.480 -9.416 1.00 35.37 184 ALA A C 1
ATOM 1485 O O . ALA A 1 184 ? 16.106 9.430 -9.350 1.00 34.31 184 ALA A O 1
ATOM 1487 N N . CYS A 1 185 ? 16.582 11.330 -10.431 1.00 33.88 185 CYS A N 1
ATOM 1488 C CA . CYS A 1 185 ? 15.547 11.038 -11.440 1.00 32.54 185 CYS A CA 1
ATOM 1489 C C . CYS A 1 185 ? 15.855 9.771 -12.250 1.00 31.49 185 CYS A C 1
ATOM 1490 O O . CYS A 1 185 ? 14.931 9.090 -12.694 1.00 30.42 185 CYS A O 1
ATOM 1493 N N . ALA A 1 186 ? 17.139 9.402 -12.348 1.00 33.94 186 ALA A N 1
ATOM 1494 C CA . ALA A 1 186 ? 17.518 8.124 -12.961 1.00 33.23 186 ALA A CA 1
ATOM 1495 C C . ALA A 1 186 ? 16.872 6.914 -12.275 1.00 32.61 186 ALA A C 1
ATOM 1496 O O . ALA A 1 186 ? 16.662 5.881 -12.930 1.00 33.12 186 ALA A O 1
ATOM 1498 N N . ASN A 1 187 ? 16.556 7.016 -10.980 1.00 30.77 187 ASN A N 1
ATOM 1499 C CA . ASN A 1 187 ? 15.912 5.905 -10.265 1.00 30.55 187 ASN A CA 1
ATOM 1500 C C . ASN A 1 187 ? 14.431 6.069 -9.970 1.00 27.59 187 ASN A C 1
ATOM 1501 O O . ASN A 1 187 ? 13.801 5.137 -9.459 1.00 26.85 187 ASN A O 1
ATOM 1506 N N . ALA A 1 188 ? 13.896 7.256 -10.243 1.00 25.21 188 ALA A N 1
ATOM 1507 C CA . ALA A 1 188 ? 12.531 7.556 -9.791 1.00 24.12 188 ALA A CA 1
ATOM 1508 C C . ALA A 1 188 ? 11.481 6.567 -10.264 1.00 23.40 188 ALA A C 1
ATOM 1509 O O . ALA A 1 188 ? 10.602 6.192 -9.489 1.00 23.70 188 ALA A O 1
ATOM 1511 N N . PHE A 1 189 ? 11.613 6.128 -11.522 1.00 21.61 189 PHE A N 1
ATOM 1512 C CA . PHE A 1 189 ? 10.672 5.234 -12.173 1.00 21.05 189 PHE A CA 1
ATOM 1513 C C . PHE A 1 189 ? 11.140 3.795 -12.317 1.00 22.08 189 PHE A C 1
ATOM 1514 O O . PHE A 1 189 ? 10.617 3.035 -13.137 1.00 21.82 189 PHE A O 1
ATOM 1522 N N . ASN A 1 190 ? 12.001 3.338 -11.408 1.00 23.55 190 ASN A N 1
ATOM 1523 C CA . ASN A 1 190 ? 12.567 1.974 -11.474 1.00 25.80 190 ASN A CA 1
ATOM 1524 C C . ASN A 1 190 ? 11.517 0.884 -11.223 1.00 26.77 190 ASN A C 1
ATOM 1525 O O . ASN A 1 190 ? 11.719 -0.278 -11.530 1.00 29.08 190 ASN A O 1
ATOM 1530 N N . ASN A 1 191 ? 10.382 1.215 -10.609 1.00 26.81 191 ASN A N 1
ATOM 1531 C CA . ASN A 1 191 ? 9.331 0.226 -10.466 1.00 28.53 191 ASN A CA 1
ATOM 1532 C C . ASN A 1 191 ? 8.351 0.188 -11.638 1.00 26.40 191 ASN A C 1
ATOM 1533 O O . ASN A 1 191 ? 7.470 -0.677 -11.635 1.00 29.95 191 ASN A O 1
ATOM 1538 N N . SER A 1 192 ? 8.570 1.038 -12.651 1.00 22.97 192 SER A N 1
ATOM 1539 C CA . SER A 1 192 ? 7.785 1.039 -13.877 1.00 21.72 192 SER A CA 1
ATOM 1540 C C . SER A 1 192 ? 8.549 0.382 -14.998 1.00 21.64 192 SER A C 1
ATOM 1541 O O . SER A 1 192 ? 9.780 0.388 -14.997 1.00 21.91 192 SER A O 1
ATOM 1544 N N . ILE A 1 193 ? 7.805 -0.269 -15.890 1.00 20.71 193 ILE A N 1
ATOM 1545 C CA . ILE A 1 193 ? 8.417 -0.777 -17.132 1.00 20.08 193 ILE A CA 1
ATOM 1546 C C . ILE A 1 193 ? 8.412 0.349 -18.121 1.00 18.99 193 ILE A C 1
ATOM 1547 O O . ILE A 1 193 ? 7.353 0.749 -18.632 1.00 19.82 193 ILE A O 1
ATOM 1552 N N . ILE A 1 194 ? 9.579 0.938 -18.386 1.00 18.13 194 ILE A N 1
ATOM 1553 C CA . ILE A 1 194 ? 9.733 2.118 -19.246 1.00 17.64 194 ILE A CA 1
ATOM 1554 C C . ILE A 1 194 ? 10.325 1.703 -20.614 1.00 17.47 194 ILE A C 1
ATOM 1555 O O . ILE A 1 194 ? 10.901 0.619 -20.772 1.00 18.17 194 ILE A O 1
ATOM 1560 N N . PRO A 1 195 ? 10.143 2.556 -21.640 1.00 17.41 195 PRO A N 1
ATOM 1561 C CA . PRO A 1 195 ? 10.689 2.166 -22.919 1.00 18.32 195 PRO A CA 1
ATOM 1562 C C . PRO A 1 195 ? 12.208 2.033 -22.900 1.00 19.89 195 PRO A C 1
ATOM 1563 O O . PRO A 1 195 ? 12.878 2.784 -22.217 1.00 20.20 195 PRO A O 1
ATOM 1567 N N . GLU A 1 196 ? 12.715 1.038 -23.628 1.00 20.64 196 GLU A N 1
ATOM 1568 C CA . GLU A 1 196 ? 14.177 0.784 -23.643 1.00 23.15 196 GLU A CA 1
ATOM 1569 C C . GLU A 1 196 ? 14.952 2.018 -24.148 1.00 24.55 196 GLU A C 1
ATOM 1570 O O . GLU A 1 196 ? 16.090 2.181 -23.754 1.00 25.81 196 GLU A O 1
ATOM 1576 N N . ASP A 1 197 ? 14.302 2.875 -24.916 1.00 26.23 197 ASP A N 1
ATOM 1577 C CA . ASP A 1 197 ? 14.944 4.068 -25.501 1.00 27.31 197 ASP A CA 1
ATOM 1578 C C . ASP A 1 197 ? 14.604 5.356 -24.773 1.00 25.25 197 ASP A C 1
ATOM 1579 O O . ASP A 1 197 ? 14.821 6.464 -25.322 1.00 26.18 197 ASP A O 1
ATOM 1584 N N . THR A 1 198 ? 14.166 5.247 -23.523 1.00 21.78 198 THR A N 1
ATOM 1585 C CA . THR A 1 198 ? 13.894 6.441 -22.731 1.00 20.54 198 THR A CA 1
ATOM 1586 C C . THR A 1 198 ? 15.178 7.305 -22.640 1.00 21.12 198 THR A C 1
ATOM 1587 O O . THR A 1 198 ? 16.233 6.809 -22.323 1.00 23.70 198 THR A O 1
ATOM 1591 N N . PHE A 1 199 ? 15.011 8.598 -22.888 1.00 20.76 199 PHE A N 1
ATOM 1592 C CA . PHE A 1 199 ? 16.098 9.590 -22.781 1.00 22.19 199 PHE A CA 1
ATOM 1593 C C . PHE A 1 199 ? 16.321 9.995 -21.326 1.00 22.25 199 PHE A C 1
ATOM 1594 O O . PHE A 1 199 ? 15.404 10.494 -20.688 1.00 20.69 199 PHE A O 1
ATOM 1602 N N . PHE A 1 200 ? 17.575 9.812 -20.834 1.00 25.10 200 PHE A N 1
ATOM 1603 C CA . PHE A 1 200 ? 17.980 10.255 -19.476 1.00 26.88 200 PHE A CA 1
ATOM 1604 C C . PHE A 1 200 ? 19.122 11.265 -19.633 1.00 29.42 200 PHE A C 1
ATOM 1605 O O . PHE A 1 200 ? 20.276 10.853 -19.693 1.00 30.57 200 PHE A O 1
ATOM 1613 N N . PRO A 1 201 ? 18.797 12.566 -19.717 1.00 30.28 201 PRO A N 1
ATOM 1614 C CA . PRO A 1 201 ? 19.828 13.578 -19.852 1.00 34.05 201 PRO A CA 1
ATOM 1615 C C . PRO A 1 201 ? 20.764 13.609 -18.662 1.00 38.05 201 PRO A C 1
ATOM 1616 O O . PRO A 1 201 ? 20.333 13.396 -17.529 1.00 38.47 201 PRO A O 1
ATOM 1620 N N . SER A 1 202 ? 22.025 13.889 -18.986 1.00 42.12 202 SER A N 1
ATOM 1621 C CA . SER A 1 202 ? 23.130 14.271 -18.100 1.00 46.75 202 SER A CA 1
ATOM 1622 C C . SER A 1 202 ? 23.011 14.092 -16.595 1.00 47.76 202 SER A C 1
ATOM 1623 O O . SER A 1 202 ? 24.046 14.248 -15.910 1.00 52.53 202 SER A O 1
ATOM 1626 N N . ALA B 2 1 ? -37.033 25.401 -11.673 1.00 29.77 1 ALA B N 1
ATOM 1627 C CA . ALA B 2 1 ? -36.071 24.712 -12.461 1.00 31.78 1 ALA B CA 1
ATOM 1628 C C . ALA B 2 1 ? -35.061 25.601 -13.182 1.00 33.93 1 ALA B C 1
ATOM 1629 O O . ALA B 2 1 ? -34.583 25.301 -14.279 1.00 44.76 1 ALA B O 1
ATOM 1631 N N . ASP B 2 2 ? -34.742 26.706 -12.528 1.00 35.15 2 ASP B N 1
ATOM 1632 C CA . ASP B 2 2 ? -33.409 27.014 -12.275 1.00 34.82 2 ASP B CA 1
ATOM 1633 C C . ASP B 2 2 ? -33.667 26.204 -10.944 1.00 30.94 2 ASP B C 1
ATOM 1634 O O . ASP B 2 2 ? -34.533 26.563 -10.098 1.00 29.17 2 ASP B O 1
ATOM 1639 N N . VAL B 2 3 ? -33.068 25.049 -10.876 1.00 26.02 3 VAL B N 1
ATOM 1640 C CA . VAL B 2 3 ? -32.821 24.359 -9.590 1.00 23.85 3 VAL B CA 1
ATOM 1641 C C . VAL B 2 3 ? -31.538 24.912 -8.941 1.00 24.53 3 VAL B C 1
ATOM 1642 O O . VAL B 2 3 ? -30.447 24.831 -9.522 1.00 25.99 3 VAL B O 1
ATOM 1646 N N . THR B 2 4 ? -31.618 25.402 -7.699 1.00 22.36 4 THR B N 1
ATOM 1647 C CA . THR B 2 4 ? -30.463 25.973 -7.021 1.00 23.69 4 THR B CA 1
ATOM 1648 C C . THR B 2 4 ? -30.240 25.259 -5.711 1.00 23.32 4 THR B C 1
ATOM 1649 O O . THR B 2 4 ? -31.198 24.829 -5.072 1.00 22.75 4 THR B O 1
ATOM 1653 N N . GLN B 2 5 ? -28.985 25.051 -5.348 1.00 22.99 5 GLN B N 1
ATOM 1654 C CA . GLN B 2 5 ? -28.624 24.383 -4.089 1.00 23.28 5 GLN B CA 1
ATOM 1655 C C . GLN B 2 5 ? -27.741 25.234 -3.285 1.00 23.48 5 GLN B C 1
ATOM 1656 O O . GLN B 2 5 ? -26.827 25.892 -3.833 1.00 24.71 5 GLN B O 1
ATOM 1662 N N . THR B 2 6 ? -27.903 25.179 -1.980 1.00 23.30 6 THR B N 1
ATOM 1663 C CA . THR B 2 6 ? -26.934 25.850 -1.122 1.00 26.45 6 THR B CA 1
ATOM 1664 C C . THR B 2 6 ? -26.623 24.929 0.051 1.00 26.20 6 THR B C 1
ATOM 1665 O O . THR B 2 6 ? -27.471 24.128 0.446 1.00 26.60 6 THR B O 1
ATOM 1669 N N . PRO B 2 7 ? -25.413 24.970 0.591 1.00 24.93 7 PRO B N 1
ATOM 1670 C CA . PRO B 2 7 ? -24.237 25.660 0.046 1.00 26.41 7 PRO B CA 1
ATOM 1671 C C . PRO B 2 7 ? -23.616 24.910 -1.136 1.00 26.06 7 PRO B C 1
ATOM 1672 O O . PRO B 2 7 ? -23.983 23.785 -1.395 1.00 26.42 7 PRO B O 1
ATOM 1676 N N . ARG B 2 8 ? -22.662 25.528 -1.808 1.00 26.52 8 ARG B N 1
ATOM 1677 C CA . ARG B 2 8 ? -21.895 24.867 -2.870 1.00 27.10 8 ARG B CA 1
ATOM 1678 C C . ARG B 2 8 ? -20.747 24.007 -2.333 1.00 24.14 8 ARG B C 1
ATOM 1679 O O . ARG B 2 8 ? -20.467 22.947 -2.887 1.00 22.98 8 ARG B O 1
ATOM 1687 N N . ASN B 2 9 ? -20.039 24.490 -1.311 1.00 23.62 9 ASN B N 1
ATOM 1688 C CA . ASN B 2 9 ? -18.939 23.768 -0.685 1.00 22.61 9 ASN B CA 1
ATOM 1689 C C . ASN B 2 9 ? -19.151 23.886 0.823 1.00 23.97 9 ASN B C 1
ATOM 1690 O O . ASN B 2 9 ? -19.529 24.974 1.326 1.00 26.82 9 ASN B O 1
ATOM 1695 N N . ARG B 2 10 ? -18.871 22.819 1.547 1.00 22.68 10 ARG B N 1
ATOM 1696 C CA . ARG B 2 10 ? -18.884 22.906 3.011 1.00 25.09 10 ARG B CA 1
ATOM 1697 C C . ARG B 2 10 ? -18.018 21.855 3.645 1.00 23.08 10 ARG B C 1
ATOM 1698 O O . ARG B 2 10 ? -18.012 20.709 3.231 1.00 21.45 10 ARG B O 1
ATOM 1706 N N . ILE B 2 11 ? -17.304 22.267 4.678 1.00 23.12 11 ILE B N 1
ATOM 1707 C CA . ILE B 2 11 ? -16.547 21.382 5.526 1.00 23.48 11 ILE B CA 1
ATOM 1708 C C . ILE B 2 11 ? -17.195 21.444 6.899 1.00 23.92 11 ILE B C 1
ATOM 1709 O O . ILE B 2 11 ? -17.574 22.546 7.349 1.00 27.20 11 ILE B O 1
ATOM 1714 N N . THR B 2 12 ? -17.369 20.286 7.509 1.00 21.62 12 THR B N 1
ATOM 1715 C CA . THR B 2 12 ? -17.943 20.203 8.843 1.00 22.69 12 THR B CA 1
ATOM 1716 C C . THR B 2 12 ? -17.207 19.182 9.693 1.00 22.42 12 THR B C 1
ATOM 1717 O O . THR B 2 12 ? -16.640 18.229 9.195 1.00 20.78 12 THR B O 1
ATOM 1721 N N A LYS B 2 13 ? -17.265 19.375 11.000 0.50 22.80 13 LYS B N 1
ATOM 1722 N N B LYS B 2 13 ? -17.227 19.402 11.010 0.50 23.87 13 LYS B N 1
ATOM 1723 C CA A LYS B 2 13 ? -16.775 18.414 11.948 0.50 22.60 13 LYS B CA 1
ATOM 1724 C CA B LYS B 2 13 ? -16.762 18.441 12.004 0.50 24.30 13 LYS B CA 1
ATOM 1725 C C A LYS B 2 13 ? -17.838 17.347 12.087 0.50 22.37 13 LYS B C 1
ATOM 1726 C C B LYS B 2 13 ? -17.837 17.376 12.163 0.50 23.40 13 LYS B C 1
ATOM 1727 O O A LYS B 2 13 ? -19.017 17.622 11.831 0.50 22.65 13 LYS B O 1
ATOM 1728 O O B LYS B 2 13 ? -19.021 17.674 11.980 0.50 23.64 13 LYS B O 1
ATOM 1739 N N . THR B 2 14 ? -17.424 16.163 12.515 1.00 22.41 14 THR B N 1
ATOM 1740 C CA . THR B 2 14 ? -18.355 15.089 12.862 1.00 21.75 14 THR B CA 1
ATOM 1741 C C . THR B 2 14 ? -19.245 15.436 14.076 1.00 22.45 14 THR B C 1
ATOM 1742 O O . THR B 2 14 ? -18.859 16.239 14.949 1.00 23.15 14 THR B O 1
ATOM 1746 N N . GLY B 2 15 ? -20.461 14.868 14.061 1.00 22.14 15 GLY B N 1
ATOM 1747 C CA . GLY B 2 15 ? -21.421 15.016 15.131 1.00 24.85 15 GLY B CA 1
ATOM 1748 C C . GLY B 2 15 ? -22.269 16.278 15.122 1.00 26.10 15 GLY B C 1
ATOM 1749 O O . GLY B 2 15 ? -22.810 16.619 16.153 1.00 30.56 15 GLY B O 1
ATOM 1750 N N . LYS B 2 16 ? -22.227 17.044 14.020 1.00 24.96 16 LYS B N 1
ATOM 1751 C CA . LYS B 2 16 ? -22.998 18.256 13.846 1.00 27.31 16 LYS B CA 1
ATOM 1752 C C . LYS B 2 16 ? -24.155 17.982 12.903 1.00 25.75 16 LYS B C 1
ATOM 1753 O O . LYS B 2 16 ? -24.023 17.163 11.994 1.00 24.05 16 LYS B O 1
ATOM 1759 N N . ARG B 2 17 ? -25.273 18.689 13.138 1.00 26.73 17 ARG B N 1
ATOM 1760 C CA . ARG B 2 17 ? -26.416 18.654 12.207 1.00 26.91 17 ARG B CA 1
ATOM 1761 C C . ARG B 2 17 ? -26.112 19.632 11.065 1.00 25.54 17 ARG B C 1
ATOM 1762 O O . ARG B 2 17 ? -25.803 20.767 11.356 1.00 26.90 17 ARG B O 1
ATOM 1770 N N . ILE B 2 18 ? -26.213 19.201 9.810 1.00 23.33 18 ILE B N 1
ATOM 1771 C CA . ILE B 2 18 ? -25.885 20.038 8.633 1.00 24.22 18 ILE B CA 1
ATOM 1772 C C . ILE B 2 18 ? -27.072 20.021 7.719 1.00 23.43 18 ILE B C 1
ATOM 1773 O O . ILE B 2 18 ? -27.639 18.947 7.459 1.00 24.28 18 ILE B O 1
ATOM 1778 N N A MET B 2 19 ? -27.442 21.192 7.202 0.50 23.59 19 MET B N 1
ATOM 1779 N N B MET B 2 19 ? -27.449 21.183 7.192 0.50 22.96 19 MET B N 1
ATOM 1780 C CA A MET B 2 19 ? -28.556 21.300 6.265 0.50 24.62 19 MET B CA 1
ATOM 1781 C CA B MET B 2 19 ? -28.643 21.292 6.354 0.50 23.57 19 MET B CA 1
ATOM 1782 C C A MET B 2 19 ? -28.093 21.712 4.871 0.50 21.89 19 MET B C 1
ATOM 1783 C C B MET B 2 19 ? -28.289 21.797 4.954 0.50 21.27 19 MET B C 1
ATOM 1784 O O A MET B 2 19 ? -27.208 22.557 4.730 0.50 21.58 19 MET B O 1
ATOM 1785 O O B MET B 2 19 ? -27.691 22.853 4.828 0.50 21.11 19 MET B O 1
ATOM 1794 N N A LEU B 2 20 ? -28.713 21.098 3.865 0.50 20.10 20 LEU B N 1
ATOM 1795 N N B LEU B 2 20 ? -28.666 21.034 3.927 0.50 19.57 20 LEU B N 1
ATOM 1796 C CA A LEU B 2 20 ? -28.542 21.435 2.448 0.50 19.52 20 LEU B CA 1
ATOM 1797 C CA B LEU B 2 20 ? -28.554 21.441 2.519 0.50 19.22 20 LEU B CA 1
ATOM 1798 C C A LEU B 2 20 ? -29.917 21.753 1.875 0.50 19.66 20 LEU B C 1
ATOM 1799 C C B LEU B 2 20 ? -29.950 21.858 2.047 0.50 19.95 20 LEU B C 1
ATOM 1800 O O A LEU B 2 20 ? -30.856 20.978 2.045 0.50 18.33 20 LEU B O 1
ATOM 1801 O O B LEU B 2 20 ? -30.965 21.304 2.494 0.50 18.99 20 LEU B O 1
ATOM 1810 N N A GLU B 2 21 ? -30.031 22.891 1.214 0.50 19.97 21 GLU B N 1
ATOM 1811 N N B GLU B 2 21 ? -29.996 22.846 1.173 0.50 20.47 21 GLU B N 1
ATOM 1812 C CA A GLU B 2 21 ? -31.315 23.397 0.752 0.50 21.58 21 GLU B CA 1
ATOM 1813 C CA B GLU B 2 21 ? -31.250 23.380 0.687 0.50 22.47 21 GLU B CA 1
ATOM 1814 C C A GLU B 2 21 ? -31.401 23.417 -0.775 0.50 20.55 21 GLU B C 1
ATOM 1815 C C B GLU B 2 21 ? -31.330 23.274 -0.821 0.50 21.03 21 GLU B C 1
ATOM 1816 O O A GLU B 2 21 ? -30.496 23.932 -1.431 0.50 20.93 21 GLU B O 1
ATOM 1817 O O B GLU B 2 21 ? -30.338 23.500 -1.517 0.50 21.50 21 GLU B O 1
ATOM 1828 N N . CYS B 2 22 ? -32.500 22.889 -1.313 1.00 19.92 22 CYS B N 1
ATOM 1829 C CA . CYS B 2 22 ? -32.779 22.833 -2.767 1.00 19.73 22 CYS B CA 1
ATOM 1830 C C . CYS B 2 22 ? -33.990 23.691 -3.026 1.00 20.13 22 CYS B C 1
ATOM 1831 O O . CYS B 2 22 ? -34.990 23.542 -2.329 1.00 20.41 22 CYS B O 1
ATOM 1834 N N . SER B 2 23 ? -33.929 24.590 -4.009 1.00 19.61 23 SER B N 1
ATOM 1835 C CA . SER B 2 23 ? -35.071 25.438 -4.408 1.00 21.62 23 SER B CA 1
ATOM 1836 C C . SER B 2 23 ? -35.277 25.327 -5.921 1.00 21.03 23 SER B C 1
ATOM 1837 O O . SER B 2 23 ? -34.287 25.170 -6.688 1.00 21.20 23 SER B O 1
ATOM 1840 N N . GLN B 2 24 ? -36.516 25.383 -6.359 1.00 19.45 24 GLN B N 1
ATOM 1841 C CA . GLN B 2 24 ? -36.837 25.379 -7.812 1.00 19.80 24 GLN B CA 1
ATOM 1842 C C . GLN B 2 24 ? -37.822 26.461 -8.119 1.00 21.26 24 GLN B C 1
ATOM 1843 O O . GLN B 2 24 ? -38.474 27.020 -7.220 1.00 22.09 24 GLN B O 1
ATOM 1849 N N . THR B 2 25 ? -37.899 26.877 -9.382 1.00 22.45 25 THR B N 1
ATOM 1850 C CA . THR B 2 25 ? -38.861 27.887 -9.824 1.00 24.03 25 THR B CA 1
ATOM 1851 C C . THR B 2 25 ? -40.080 27.395 -10.662 1.00 23.33 25 THR B C 1
ATOM 1852 O O . THR B 2 25 ? -41.092 28.073 -10.756 1.00 23.49 25 THR B O 1
ATOM 1856 N N . LYS B 2 26 ? -40.004 26.190 -11.204 1.00 23.29 26 LYS B N 1
ATOM 1857 C CA . LYS B 2 26 ? -41.058 25.661 -12.064 1.00 24.19 26 LYS B CA 1
ATOM 1858 C C . LYS B 2 26 ? -42.177 24.935 -11.271 1.00 22.84 26 LYS B C 1
ATOM 1859 O O . LYS B 2 26 ? -43.204 24.584 -11.830 1.00 23.73 26 LYS B O 1
ATOM 1865 N N . GLY B 2 27 ? -41.973 24.714 -9.985 1.00 22.08 27 GLY B N 1
ATOM 1866 C CA . GLY B 2 27 ? -43.037 24.113 -9.153 1.00 22.45 27 GLY B CA 1
ATOM 1867 C C . GLY B 2 27 ? -43.431 22.692 -9.512 1.00 22.02 27 GLY B C 1
ATOM 1868 O O . GLY B 2 27 ? -44.585 22.315 -9.341 1.00 22.49 27 GLY B O 1
ATOM 1869 N N . HIS B 2 28 ? -42.463 21.899 -9.978 1.00 21.53 28 HIS B N 1
ATOM 1870 C CA . HIS B 2 28 ? -42.713 20.473 -10.164 1.00 21.09 28 HIS B CA 1
ATOM 1871 C C . HIS B 2 28 ? -43.055 19.771 -8.858 1.00 20.99 28 HIS B C 1
ATOM 1872 O O . HIS B 2 28 ? -42.439 20.051 -7.828 1.00 21.04 28 HIS B O 1
ATOM 1879 N N . ASP B 2 29 ? -44.056 18.890 -8.910 1.00 21.57 29 ASP B N 1
ATOM 1880 C CA . ASP B 2 29 ? -44.364 18.085 -7.740 1.00 21.39 29 ASP B CA 1
ATOM 1881 C C . ASP B 2 29 ? -43.141 17.327 -7.200 1.00 19.76 29 ASP B C 1
ATOM 1882 O O . ASP B 2 29 ? -42.950 17.238 -5.983 1.00 19.16 29 ASP B O 1
ATOM 1887 N N . ARG B 2 30 ? -42.349 16.750 -8.099 1.00 18.53 30 ARG B N 1
ATOM 1888 C CA . ARG B 2 30 ? -41.345 15.771 -7.729 1.00 18.09 30 ARG B CA 1
ATOM 1889 C C . ARG B 2 30 ? -39.973 16.372 -7.474 1.00 17.62 30 ARG B C 1
ATOM 1890 O O . ARG B 2 30 ? -39.384 16.969 -8.364 1.00 18.01 30 ARG B O 1
ATOM 1898 N N . MET B 2 31 ? -39.452 16.157 -6.279 1.00 16.30 31 MET B N 1
ATOM 1899 C CA . MET B 2 31 ? -38.080 16.559 -5.915 1.00 15.85 31 MET B CA 1
ATOM 1900 C C . MET B 2 31 ? -37.315 15.419 -5.244 1.00 15.47 31 MET B C 1
ATOM 1901 O O . MET B 2 31 ? -37.922 14.552 -4.608 1.00 15.88 31 MET B O 1
ATOM 1906 N N . TYR B 2 32 ? -35.987 15.435 -5.399 1.00 14.45 32 TYR B N 1
ATOM 1907 C CA . TYR B 2 32 ? -35.110 14.314 -5.051 1.00 15.02 32 TYR B CA 1
ATOM 1908 C C . TYR B 2 32 ? -33.830 14.819 -4.481 1.00 15.39 32 TYR B C 1
ATOM 1909 O O . TYR B 2 32 ? -33.342 15.867 -4.955 1.00 15.57 32 TYR B O 1
ATOM 1918 N N . TRP B 2 33 ? -33.277 14.077 -3.509 1.00 14.92 33 TRP B N 1
ATOM 1919 C CA . TRP B 2 33 ? -31.886 14.284 -3.094 1.00 15.12 33 TRP B CA 1
ATOM 1920 C C . TRP B 2 33 ? -31.088 12.988 -3.338 1.00 14.86 33 TRP B C 1
ATOM 1921 O O . TRP B 2 33 ? -31.494 11.922 -2.887 1.00 15.39 33 TRP B O 1
ATOM 1932 N N . TYR B 2 34 ? -29.971 13.102 -4.054 1.00 14.63 34 TYR B N 1
ATOM 1933 C CA . TYR B 2 34 ? -29.036 12.034 -4.349 1.00 14.77 34 TYR B CA 1
ATOM 1934 C C . TYR B 2 34 ? -27.645 12.389 -3.774 1.00 15.33 34 TYR B C 1
ATOM 1935 O O . TYR B 2 34 ? -27.345 13.583 -3.612 1.00 14.84 34 TYR B O 1
ATOM 1944 N N . ARG B 2 35 ? -26.834 11.372 -3.517 1.00 16.17 35 ARG B N 1
ATOM 1945 C CA . ARG B 2 35 ? -25.381 11.558 -3.275 1.00 16.90 35 ARG B CA 1
ATOM 1946 C C . ARG B 2 35 ? -24.587 10.825 -4.356 1.00 18.38 35 ARG B C 1
ATOM 1947 O O . ARG B 2 35 ? -24.968 9.735 -4.808 1.00 19.14 35 ARG B O 1
ATOM 1955 N N . GLN B 2 36 ? -23.452 11.406 -4.759 1.00 17.20 36 GLN B N 1
ATOM 1956 C CA . GLN B 2 36 ? -22.565 10.778 -5.717 1.00 18.29 36 GLN B CA 1
ATOM 1957 C C . GLN B 2 36 ? -21.257 10.455 -5.014 1.00 19.69 36 GLN B C 1
ATOM 1958 O O . GLN B 2 36 ? -20.686 11.289 -4.299 1.00 19.16 36 GLN B O 1
ATOM 1964 N N . ASP B 2 37 ? -20.795 9.237 -5.241 1.00 21.12 37 ASP B N 1
ATOM 1965 C CA . ASP B 2 37 ? -19.544 8.764 -4.704 1.00 22.82 37 ASP B CA 1
ATOM 1966 C C . ASP B 2 37 ? -18.835 7.973 -5.786 1.00 24.17 37 ASP B C 1
ATOM 1967 O O . ASP B 2 37 ? -19.474 7.302 -6.612 1.00 24.69 37 ASP B O 1
ATOM 1972 N N . PRO B 2 38 ? -17.506 8.018 -5.793 1.00 26.54 38 PRO B N 1
ATOM 1973 C CA . PRO B 2 38 ? -16.783 7.297 -6.852 1.00 27.28 38 PRO B CA 1
ATOM 1974 C C . PRO B 2 38 ? -17.058 5.812 -6.847 1.00 27.49 38 PRO B C 1
ATOM 1975 O O . PRO B 2 38 ? -16.965 5.181 -5.799 1.00 27.72 38 PRO B O 1
ATOM 1979 N N . GLY B 2 39 ? -17.380 5.237 -8.007 1.00 26.94 39 GLY B N 1
ATOM 1980 C CA . GLY B 2 39 ? -17.688 3.835 -8.098 1.00 28.83 39 GLY B CA 1
ATOM 1981 C C . GLY B 2 39 ? -19.081 3.400 -7.796 1.00 28.91 39 GLY B C 1
ATOM 1982 O O . GLY B 2 39 ? -19.412 2.236 -8.013 1.00 31.40 39 GLY B O 1
ATOM 1983 N N . LEU B 2 40 ? -19.887 4.333 -7.305 1.00 27.39 40 LEU B N 1
ATOM 1984 C CA . LEU B 2 40 ? -21.231 4.041 -6.877 1.00 27.23 40 LEU B CA 1
ATOM 1985 C C . LEU B 2 40 ? -22.284 4.783 -7.648 1.00 25.59 40 LEU B C 1
ATOM 1986 O O . LEU B 2 40 ? -23.471 4.561 -7.441 1.00 25.93 40 LEU B O 1
ATOM 1991 N N . GLY B 2 41 ? -21.901 5.726 -8.501 1.00 24.02 41 GLY B N 1
ATOM 1992 C CA . GLY B 2 41 ? -22.895 6.528 -9.200 1.00 23.32 41 GLY B CA 1
ATOM 1993 C C . GLY B 2 41 ? -23.637 7.440 -8.275 1.00 21.13 41 GLY B C 1
ATOM 1994 O O . GLY B 2 41 ? -23.085 7.879 -7.286 1.00 21.20 41 GLY B O 1
ATOM 1995 N N . LEU B 2 42 ? -24.894 7.758 -8.634 1.00 19.52 42 LEU B N 1
ATOM 1996 C CA . LEU B 2 42 ? -25.773 8.595 -7.841 1.00 19.07 42 LEU B CA 1
ATOM 1997 C C . LEU B 2 42 ? -26.774 7.675 -7.160 1.00 19.28 42 LEU B C 1
ATOM 1998 O O . LEU B 2 42 ? -27.453 6.890 -7.831 1.00 20.62 42 LEU B O 1
ATOM 2003 N N . ARG B 2 43 ? -26.816 7.763 -5.826 1.00 17.67 43 ARG B N 1
ATOM 2004 C CA . ARG B 2 43 ? -27.695 6.945 -5.034 1.00 18.21 43 ARG B CA 1
ATOM 2005 C C . ARG B 2 43 ? -28.725 7.870 -4.412 1.00 16.44 43 ARG B C 1
ATOM 2006 O O . ARG B 2 43 ? -28.422 8.954 -3.883 1.00 16.12 43 ARG B O 1
ATOM 2014 N N . LEU B 2 44 ? -29.971 7.419 -4.483 1.00 16.94 44 LEU B N 1
ATOM 2015 C CA . LEU B 2 44 ? -31.105 8.203 -3.962 1.00 16.21 44 LEU B CA 1
ATOM 2016 C C . LEU B 2 44 ? -31.218 8.143 -2.449 1.00 16.35 44 LEU B C 1
ATOM 2017 O O . LEU B 2 44 ? -31.249 7.023 -1.899 1.00 17.67 44 LEU B O 1
ATOM 2022 N N . ILE B 2 45 ? -31.345 9.310 -1.807 1.00 16.01 45 ILE B N 1
ATOM 2023 C CA . ILE B 2 45 ? -31.466 9.419 -0.335 1.00 16.77 45 ILE B CA 1
ATOM 2024 C C . ILE B 2 45 ? -32.942 9.454 0.061 1.00 16.12 45 ILE B C 1
ATOM 2025 O O . ILE B 2 45 ? -33.408 8.606 0.829 1.00 16.22 45 ILE B O 1
ATOM 2030 N N . TYR B 2 46 ? -33.642 10.441 -0.452 1.00 15.51 46 TYR B N 1
ATOM 2031 C CA . TYR B 2 46 ? -35.045 10.690 -0.137 1.00 16.14 46 TYR B CA 1
ATOM 2032 C C . TYR B 2 46 ? -35.680 11.407 -1.334 1.00 16.05 46 TYR B C 1
ATOM 2033 O O . TYR B 2 46 ? -35.014 12.114 -2.097 1.00 16.86 46 TYR B O 1
ATOM 2042 N N . TYR B 2 47 ? -36.980 11.255 -1.492 1.00 16.42 47 TYR B N 1
ATOM 2043 C CA . TYR B 2 47 ? -37.718 11.980 -2.506 1.00 16.92 47 TYR B CA 1
ATOM 2044 C C . TYR B 2 47 ? -39.140 12.323 -2.044 1.00 17.63 47 TYR B C 1
ATOM 2045 O O . TYR B 2 47 ? -39.667 11.756 -1.061 1.00 18.14 47 TYR B O 1
ATOM 2054 N N . SER B 2 48 ? -39.734 13.277 -2.725 1.00 17.28 48 SER B N 1
ATOM 2055 C CA . SER B 2 48 ? -40.980 13.902 -2.295 1.00 18.32 48 SER B CA 1
ATOM 2056 C C . SER B 2 48 ? -41.839 14.257 -3.496 1.00 19.22 48 SER B C 1
ATOM 2057 O O . SER B 2 48 ? -41.363 14.865 -4.442 1.00 17.99 48 SER B O 1
ATOM 2060 N N . PHE B 2 49 ? -43.146 13.945 -3.413 1.00 22.30 49 PHE B N 1
ATOM 2061 C CA . PHE B 2 49 ? -44.103 14.374 -4.462 1.00 25.96 49 PHE B CA 1
ATOM 2062 C C . PHE B 2 49 ? -44.992 15.570 -4.101 1.00 27.48 49 PHE B C 1
ATOM 2063 O O . PHE B 2 49 ? -45.740 16.065 -4.967 1.00 30.49 49 PHE B O 1
ATOM 2071 N N . ASP B 2 50 ? -44.952 16.019 -2.862 1.00 28.54 50 ASP B N 1
ATOM 2072 C CA . ASP B 2 50 ? -45.754 17.193 -2.446 1.00 31.51 50 ASP B CA 1
ATOM 2073 C C . ASP B 2 50 ? -45.340 17.514 -1.066 1.00 30.89 50 ASP B C 1
ATOM 2074 O O . ASP B 2 50 ? -44.601 16.752 -0.445 1.00 30.61 50 ASP B O 1
ATOM 2079 N N . VAL B 2 51 ? -45.823 18.635 -0.547 1.00 33.35 51 VAL B N 1
ATOM 2080 C CA . VAL B 2 51 ? -45.473 19.033 0.791 1.00 35.92 51 VAL B CA 1
ATOM 2081 C C . VAL B 2 51 ? -45.840 17.991 1.833 1.00 36.90 51 VAL B C 1
ATOM 2082 O O . VAL B 2 51 ? -45.184 17.923 2.862 1.00 38.88 51 VAL B O 1
ATOM 2086 N N . LYS B 2 52 ? -46.841 17.154 1.574 1.00 38.69 52 LYS B N 1
ATOM 2087 C CA . LYS B 2 52 ? -47.230 16.096 2.549 1.00 42.21 52 LYS B CA 1
ATOM 2088 C C . LYS B 2 52 ? -46.608 14.678 2.311 1.00 40.32 52 LYS B C 1
ATOM 2089 O O . LYS B 2 52 ? -47.077 13.687 2.900 1.00 43.96 52 LYS B O 1
ATOM 2095 N N . ASP B 2 53 ? -45.553 14.566 1.490 1.00 36.37 53 ASP B N 1
ATOM 2096 C CA . ASP B 2 53 ? -45.176 13.262 0.984 1.00 33.54 53 ASP B CA 1
ATOM 2097 C C . ASP B 2 53 ? -43.660 13.130 0.998 1.00 30.72 53 ASP B C 1
ATOM 2098 O O . ASP B 2 53 ? -42.963 13.942 0.369 1.00 30.62 53 ASP B O 1
ATOM 2103 N N . ILE B 2 54 ? -43.176 12.172 1.784 1.00 27.80 54 ILE B N 1
ATOM 2104 C CA . ILE B 2 54 ? -41.755 11.868 1.906 1.00 25.69 54 ILE B CA 1
ATOM 2105 C C . ILE B 2 54 ? -41.573 10.356 1.713 1.00 25.25 54 ILE B C 1
ATOM 2106 O O . ILE B 2 54 ? -42.343 9.563 2.257 1.00 26.34 54 ILE B O 1
ATOM 2111 N N . ASN B 2 55 ? -40.553 9.969 0.910 1.00 23.08 55 ASN B N 1
ATOM 2112 C CA . ASN B 2 55 ? -40.274 8.585 0.561 1.00 23.69 55 ASN B CA 1
ATOM 2113 C C . ASN B 2 55 ? -38.766 8.299 0.666 1.00 22.29 55 ASN B C 1
ATOM 2114 O O . ASN B 2 55 ? -37.969 9.078 0.154 1.00 19.83 55 ASN B O 1
ATOM 2119 N N . LYS B 2 56 ? -38.402 7.222 1.376 1.00 22.86 56 LYS B N 1
ATOM 2120 C CA . LYS B 2 56 ? -37.019 6.766 1.451 1.00 23.52 56 LYS B CA 1
ATOM 2121 C C . LYS B 2 56 ? -36.489 6.239 0.128 1.00 23.10 56 LYS B C 1
ATOM 2122 O O . LYS B 2 56 ? -37.178 5.517 -0.571 1.00 23.59 56 LYS B O 1
ATOM 2128 N N . GLY B 2 57 ? -35.239 6.597 -0.176 1.00 23.24 57 GLY B N 1
ATOM 2129 C CA . GLY B 2 57 ? -34.505 5.952 -1.230 1.00 23.97 57 GLY B CA 1
ATOM 2130 C C . GLY B 2 57 ? -33.624 4.902 -0.635 1.00 26.89 57 GLY B C 1
ATOM 2131 O O . GLY B 2 57 ? -33.815 4.493 0.538 1.00 30.02 57 GLY B O 1
ATOM 2132 N N . GLU B 2 58 ? -32.624 4.483 -1.404 1.00 27.54 58 GLU B N 1
ATOM 2133 C CA . GLU B 2 58 ? -31.776 3.370 -0.986 1.00 30.31 58 GLU B CA 1
ATOM 2134 C C . GLU B 2 58 ? -30.887 3.633 0.207 1.00 29.17 58 GLU B C 1
ATOM 2135 O O . GLU B 2 58 ? -30.580 2.690 0.944 1.00 31.24 58 GLU B O 1
ATOM 2141 N N . ILE B 2 59 ? -30.473 4.882 0.412 1.00 26.19 59 ILE B N 1
ATOM 2142 C CA . ILE B 2 59 ? -29.503 5.222 1.447 1.00 25.92 59 ILE B CA 1
ATOM 2143 C C . ILE B 2 59 ? -30.050 6.354 2.359 1.00 24.47 59 ILE B C 1
ATOM 2144 O O . ILE B 2 59 ? -29.409 7.375 2.557 1.00 26.05 59 ILE B O 1
ATOM 2149 N N . SER B 2 60 ? -31.220 6.146 2.930 1.00 24.13 60 SER B N 1
ATOM 2150 C CA . SER B 2 60 ? -31.850 7.161 3.799 1.00 23.35 60 SER B CA 1
ATOM 2151 C C . SER B 2 60 ? -31.294 7.238 5.236 1.00 23.85 60 SER B C 1
ATOM 2152 O O . SER B 2 60 ? -31.498 8.247 5.896 1.00 22.97 60 SER B O 1
ATOM 2155 N N . ASP B 2 61 ? -30.595 6.194 5.702 1.00 25.63 61 ASP B N 1
ATOM 2156 C CA . ASP B 2 61 ? -30.103 6.176 7.092 1.00 27.27 61 ASP B CA 1
ATOM 2157 C C . ASP B 2 61 ? -29.060 7.247 7.348 1.00 25.89 61 ASP B C 1
ATOM 2158 O O . ASP B 2 61 ? -28.128 7.435 6.546 1.00 24.58 61 ASP B O 1
ATOM 2163 N N . GLY B 2 62 ? -29.241 7.985 8.454 1.00 23.98 62 GLY B N 1
ATOM 2164 C CA . GLY B 2 62 ? -28.376 9.084 8.802 1.00 22.23 62 GLY B CA 1
ATOM 2165 C C . GLY B 2 62 ? -28.778 10.441 8.252 1.00 20.80 62 GLY B C 1
ATOM 2166 O O . GLY B 2 62 ? -28.139 11.478 8.520 1.00 20.91 62 GLY B O 1
ATOM 2167 N N . TYR B 2 63 ? -29.860 10.442 7.481 1.00 19.61 63 TYR B N 1
ATOM 2168 C CA . TYR B 2 63 ? -30.416 11.668 6.859 1.00 18.49 63 TYR B CA 1
ATOM 2169 C C . TYR B 2 63 ? -31.885 11.850 7.260 1.00 19.43 63 TYR B C 1
ATOM 2170 O O . TYR B 2 63 ? -32.609 10.903 7.549 1.00 20.59 63 TYR B O 1
ATOM 2179 N N . SER B 2 64 ? -32.341 13.098 7.185 1.00 20.27 64 SER B N 1
ATOM 2180 C CA . SER B 2 64 ? -33.767 13.396 7.197 1.00 21.54 64 SER B CA 1
ATOM 2181 C C . SER B 2 64 ? -34.010 14.433 6.103 1.00 20.19 64 SER B C 1
ATOM 2182 O O . SER B 2 64 ? -33.080 15.053 5.588 1.00 19.53 64 SER B O 1
ATOM 2185 N N . VAL B 2 65 ? -35.281 14.651 5.794 1.00 20.32 65 VAL B N 1
ATOM 2186 C CA . VAL B 2 65 ? -35.657 15.690 4.820 1.00 18.67 65 VAL B CA 1
ATOM 2187 C C . VAL B 2 65 ? -36.956 16.360 5.270 1.00 19.56 65 VAL B C 1
ATOM 2188 O O . VAL B 2 65 ? -37.698 15.890 6.110 1.00 20.35 65 VAL B O 1
ATOM 2192 N N . SER B 2 66 ? -37.165 17.533 4.703 1.00 19.28 66 SER B N 1
ATOM 2193 C CA A SER B 2 66 ? -38.426 18.212 4.836 0.50 20.26 66 SER B CA 1
ATOM 2194 C CA B SER B 2 66 ? -38.358 18.284 4.875 0.50 20.14 66 SER B CA 1
ATOM 2195 C C . SER B 2 66 ? -38.791 18.921 3.543 1.00 19.15 66 SER B C 1
ATOM 2196 O O . SER B 2 66 ? -37.969 19.516 2.873 1.00 19.51 66 SER B O 1
ATOM 2201 N N . ARG B 2 67 ? -40.072 18.834 3.202 1.00 19.03 67 ARG B N 1
ATOM 2202 C CA . ARG B 2 67 ? -40.605 19.481 1.997 1.00 19.11 67 ARG B CA 1
ATOM 2203 C C . ARG B 2 67 ? -41.445 20.652 2.494 1.00 20.43 67 ARG B C 1
ATOM 2204 O O . ARG B 2 67 ? -42.644 20.540 2.737 1.00 21.29 67 ARG B O 1
ATOM 2212 N N A GLN B 2 68 ? -40.740 21.768 2.618 0.50 21.08 68 GLN B N 1
ATOM 2213 N N B GLN B 2 68 ? -40.816 21.794 2.792 0.50 21.64 68 GLN B N 1
ATOM 2214 C CA A GLN B 2 68 ? -41.248 22.947 3.239 0.50 22.28 68 GLN B CA 1
ATOM 2215 C CA B GLN B 2 68 ? -41.558 22.896 3.394 0.50 23.36 68 GLN B CA 1
ATOM 2216 C C A GLN B 2 68 ? -42.258 23.733 2.398 0.50 21.95 68 GLN B C 1
ATOM 2217 C C B GLN B 2 68 ? -42.341 23.761 2.404 0.50 22.37 68 GLN B C 1
ATOM 2218 O O A GLN B 2 68 ? -43.058 24.520 2.905 0.50 23.08 68 GLN B O 1
ATOM 2219 O O B GLN B 2 68 ? -43.114 24.627 2.836 0.50 23.42 68 GLN B O 1
ATOM 2230 N N . ALA B 2 69 ? -42.143 23.548 1.099 1.00 20.37 69 ALA B N 1
ATOM 2231 C CA . ALA B 2 69 ? -42.950 24.266 0.117 1.00 20.50 69 ALA B CA 1
ATOM 2232 C C . ALA B 2 69 ? -42.895 23.497 -1.200 1.00 18.89 69 ALA B C 1
ATOM 2233 O O . ALA B 2 69 ? -41.993 22.675 -1.388 1.00 17.82 69 ALA B O 1
ATOM 2235 N N . GLN B 2 70 ? -43.835 23.821 -2.103 1.00 19.59 70 GLN B N 1
ATOM 2236 C CA . GLN B 2 70 ? -43.754 23.275 -3.455 1.00 19.32 70 GLN B CA 1
ATOM 2237 C C . GLN B 2 70 ? -42.344 23.517 -4.036 1.00 18.66 70 GLN B C 1
ATOM 2238 O O . GLN B 2 70 ? -41.776 22.646 -4.700 1.00 17.78 70 GLN B O 1
ATOM 2244 N N . ALA B 2 71 ? -41.819 24.705 -3.742 1.00 19.35 71 ALA B N 1
ATOM 2245 C CA . ALA B 2 71 ? -40.519 25.094 -4.297 1.00 19.00 71 ALA B CA 1
ATOM 2246 C C . ALA B 2 71 ? -39.280 24.576 -3.572 1.00 18.63 71 ALA B C 1
ATOM 2247 O O . ALA B 2 71 ? -38.187 24.761 -4.121 1.00 18.80 71 ALA B O 1
ATOM 2249 N N . LYS B 2 72 ? -39.383 23.972 -2.366 1.00 18.67 72 LYS B N 1
ATOM 2250 C CA . LYS B 2 72 ? -38.214 23.781 -1.488 1.00 19.42 72 LYS B CA 1
ATOM 2251 C C . LYS B 2 72 ? -38.141 22.397 -0.894 1.00 18.91 72 LYS B C 1
ATOM 2252 O O . LYS B 2 72 ? -39.130 21.911 -0.354 1.00 19.05 72 LYS B O 1
ATOM 2258 N N . PHE B 2 73 ? -36.975 21.782 -0.958 1.00 17.54 73 PHE B N 1
ATOM 2259 C CA . PHE B 2 73 ? -36.741 20.451 -0.391 1.00 17.75 73 PHE B CA 1
ATOM 2260 C C . PHE B 2 73 ? -35.405 20.463 0.333 1.00 18.85 73 PHE B C 1
ATOM 2261 O O . PHE B 2 73 ? -34.358 20.591 -0.303 1.00 19.19 73 PHE B O 1
ATOM 2269 N N . SER B 2 74 ? -35.422 20.287 1.664 1.00 19.02 74 SER B N 1
ATOM 2270 C CA . SER B 2 74 ? -34.243 20.393 2.494 1.00 20.91 74 SER B CA 1
ATOM 2271 C C . SER B 2 74 ? -33.734 19.029 2.921 1.00 19.86 74 SER B C 1
ATOM 2272 O O . SER B 2 74 ? -34.539 18.140 3.205 1.00 21.40 74 SER B O 1
ATOM 2275 N N . LEU B 2 75 ? -32.436 18.834 2.921 1.00 19.21 75 LEU B N 1
ATOM 2276 C CA . LEU B 2 75 ? -31.771 17.582 3.337 1.00 18.91 75 LEU B CA 1
ATOM 2277 C C . LEU B 2 75 ? -30.967 17.889 4.610 1.00 19.73 75 LEU B C 1
ATOM 2278 O O . LEU B 2 75 ? -30.191 18.830 4.613 1.00 21.26 75 LEU B O 1
ATOM 2283 N N . SER B 2 76 ? -31.100 17.061 5.645 1.00 21.06 76 SER B N 1
ATOM 2284 C CA . SER B 2 76 ? -30.246 17.188 6.829 1.00 22.66 76 SER B CA 1
ATOM 2285 C C . SER B 2 76 ? -29.375 15.955 7.040 1.00 22.55 76 SER B C 1
ATOM 2286 O O . SER B 2 76 ? -29.873 14.835 6.885 1.00 21.40 76 SER B O 1
ATOM 2289 N N . LEU B 2 77 ? -28.074 16.159 7.312 1.00 21.43 77 LEU B N 1
ATOM 2290 C CA . LEU B 2 77 ? -27.257 15.100 7.936 1.00 21.04 77 LEU B CA 1
ATOM 2291 C C . LEU B 2 77 ? -27.562 15.267 9.412 1.00 22.60 77 LEU B C 1
ATOM 2292 O O . LEU B 2 77 ? -27.292 16.332 10.001 1.00 21.81 77 LEU B O 1
ATOM 2297 N N . GLU B 2 78 ? -28.117 14.229 10.033 1.00 24.16 78 GLU B N 1
ATOM 2298 C CA . GLU B 2 78 ? -28.576 14.340 11.397 1.00 26.45 78 GLU B CA 1
ATOM 2299 C C . GLU B 2 78 ? -27.449 14.496 12.442 1.00 25.87 78 GLU B C 1
ATOM 2300 O O . GLU B 2 78 ? -27.580 15.197 13.431 1.00 27.34 78 GLU B O 1
ATOM 2306 N N . SER B 2 79 ? -26.358 13.809 12.195 1.00 24.37 79 SER B N 1
ATOM 2307 C CA . SER B 2 79 ? -25.195 13.831 13.060 1.00 24.07 79 SER B CA 1
ATOM 2308 C C . SER B 2 79 ? -24.060 13.366 12.168 1.00 21.99 79 SER B C 1
ATOM 2309 O O . SER B 2 79 ? -23.806 12.158 11.988 1.00 22.05 79 SER B O 1
ATOM 2312 N N . ALA B 2 80 ? -23.395 14.336 11.539 1.00 21.44 80 ALA B N 1
ATOM 2313 C CA . ALA B 2 80 ? -22.512 14.054 10.411 1.00 19.93 80 ALA B CA 1
ATOM 2314 C C . ALA B 2 80 ? -21.408 13.075 10.805 1.00 19.76 80 ALA B C 1
ATOM 2315 O O . ALA B 2 80 ? -20.849 13.171 11.919 1.00 20.15 80 ALA B O 1
ATOM 2317 N N . ILE B 2 81 ? -21.144 12.129 9.930 1.00 19.08 81 ILE B N 1
ATOM 2318 C CA . ILE B 2 81 ? -20.023 11.195 10.029 1.00 19.24 81 ILE B CA 1
ATOM 2319 C C . ILE B 2 81 ? -19.163 11.182 8.750 1.00 18.77 81 ILE B C 1
ATOM 2320 O O . ILE B 2 81 ? -19.605 11.604 7.666 1.00 17.81 81 ILE B O 1
ATOM 2325 N N . PRO B 2 82 ? -17.884 10.776 8.864 1.00 18.54 82 PRO B N 1
ATOM 2326 C CA . PRO B 2 82 ? -17.013 10.930 7.734 1.00 18.50 82 PRO B CA 1
ATOM 2327 C C . PRO B 2 82 ? -17.474 10.272 6.431 1.00 18.29 82 PRO B C 1
ATOM 2328 O O . PRO B 2 82 ? -17.184 10.841 5.350 1.00 19.13 82 PRO B O 1
ATOM 2332 N N . ASN B 2 83 ? -18.182 9.141 6.519 1.00 19.65 83 ASN B N 1
AT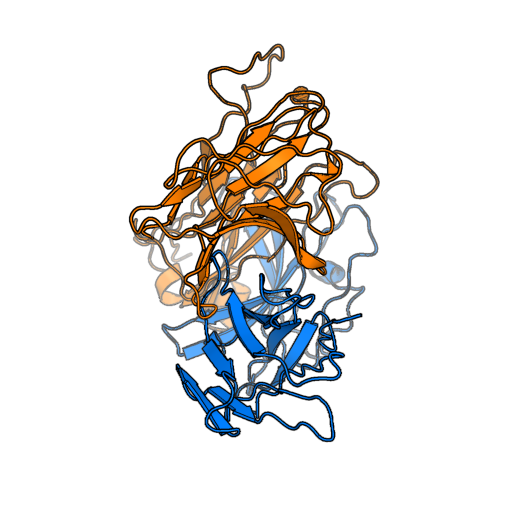OM 2333 C CA . ASN B 2 83 ? -18.644 8.477 5.283 1.00 20.85 83 ASN B CA 1
ATOM 2334 C C . ASN B 2 83 ? -19.844 9.189 4.620 1.00 20.08 83 ASN B C 1
ATOM 2335 O O . ASN B 2 83 ? -20.340 8.759 3.577 1.00 21.89 83 ASN B O 1
ATOM 2340 N N . GLN B 2 84 ? -20.267 10.296 5.173 1.00 18.28 84 GLN B N 1
ATOM 2341 C CA . GLN B 2 84 ? -21.222 11.203 4.494 1.00 17.72 84 GLN B CA 1
ATOM 2342 C C . GLN B 2 84 ? -20.526 12.262 3.647 1.00 17.47 84 GLN B C 1
ATOM 2343 O O . GLN B 2 84 ? -21.177 13.116 3.035 1.00 17.82 84 GLN B O 1
ATOM 2349 N N . THR B 2 85 ? -19.200 12.212 3.590 1.00 16.79 85 THR B N 1
ATOM 2350 C CA . THR B 2 85 ? -18.457 13.059 2.625 1.00 16.63 85 THR B CA 1
ATOM 2351 C C . THR B 2 85 ? -18.849 12.603 1.240 1.00 16.95 85 THR B C 1
ATOM 2352 O O . THR B 2 85 ? -18.704 11.428 0.903 1.00 18.91 85 THR B O 1
ATOM 2356 N N . ALA B 2 86 ? -19.300 13.546 0.420 1.00 16.98 86 ALA B N 1
ATOM 2357 C CA . ALA B 2 86 ? -19.854 13.213 -0.914 1.00 16.75 86 ALA B CA 1
ATOM 2358 C C . ALA B 2 86 ? -20.192 14.480 -1.678 1.00 17.25 86 ALA B C 1
ATOM 2359 O O . ALA B 2 86 ? -20.168 15.575 -1.130 1.00 17.55 86 ALA B O 1
ATOM 2361 N N . LEU B 2 87 ? -20.533 14.333 -2.963 1.00 17.12 87 LEU B N 1
ATOM 2362 C CA . LEU B 2 87 ? -21.151 15.371 -3.766 1.00 18.43 87 LEU B CA 1
ATOM 2363 C C . LEU B 2 87 ? -22.651 15.088 -3.729 1.00 18.96 87 LEU B C 1
ATOM 2364 O O . LEU B 2 87 ? -23.083 13.993 -4.101 1.00 23.04 87 LEU B O 1
ATOM 2369 N N . TYR B 2 88 ? -23.430 16.028 -3.287 1.00 16.17 88 TYR B N 1
ATOM 2370 C CA . TYR B 2 88 ? -24.861 15.882 -3.131 1.00 16.01 88 TYR B CA 1
ATOM 2371 C C . TYR B 2 88 ? -25.555 16.634 -4.274 1.00 16.86 88 TYR B C 1
ATOM 2372 O O . TYR B 2 88 ? -25.208 17.790 -4.547 1.00 18.13 88 TYR B O 1
ATOM 2381 N N . PHE B 2 89 ? -26.538 16.007 -4.921 1.00 16.71 89 PHE B N 1
ATOM 2382 C CA . PHE B 2 89 ? -27.306 16.633 -6.010 1.00 16.90 89 PHE B CA 1
ATOM 2383 C C . PHE B 2 89 ? -28.803 16.603 -5.688 1.00 15.90 89 PHE B C 1
ATOM 2384 O O . PHE B 2 89 ? -29.342 15.505 -5.409 1.00 16.69 89 PHE B O 1
ATOM 2392 N N . CYS B 2 90 ? -29.443 17.746 -5.780 1.00 16.18 90 CYS B N 1
ATOM 2393 C CA A CYS B 2 90 ? -30.901 17.688 -5.782 0.50 16.73 90 CYS B CA 1
ATOM 2394 C CA B CYS B 2 90 ? -30.903 17.870 -5.804 0.50 16.12 90 CYS B CA 1
ATOM 2395 C C . CYS B 2 90 ? -31.378 17.683 -7.211 1.00 16.32 90 CYS B C 1
ATOM 2396 O O . CYS B 2 90 ? -30.661 18.031 -8.128 1.00 17.62 90 CYS B O 1
ATOM 2401 N N . ALA B 2 91 ? -32.586 17.194 -7.400 1.00 15.90 91 ALA B N 1
ATOM 2402 C CA . ALA B 2 91 ? -33.174 17.172 -8.756 1.00 16.98 91 ALA B CA 1
ATOM 2403 C C . ALA B 2 91 ? -34.663 17.401 -8.655 1.00 16.62 91 ALA B C 1
ATOM 2404 O O . ALA B 2 91 ? -35.271 17.128 -7.630 1.00 16.60 91 ALA B O 1
ATOM 2406 N N . THR B 2 92 ? -35.261 17.869 -9.737 1.00 16.59 92 THR B N 1
ATOM 2407 C CA . THR B 2 92 ? -36.717 17.888 -9.879 1.00 17.25 92 THR B CA 1
ATOM 2408 C C . THR B 2 92 ? -37.046 17.061 -11.090 1.00 17.70 92 THR B C 1
ATOM 2409 O O . THR B 2 92 ? -36.205 16.833 -11.940 1.00 17.72 92 THR B O 1
ATOM 2413 N N . SER B 2 93 ? -38.279 16.618 -11.171 1.00 17.99 93 SER B N 1
ATOM 2414 C CA . SER B 2 93 ? -38.763 16.001 -12.426 1.00 19.18 93 SER B CA 1
ATOM 2415 C C . SER B 2 93 ? -40.151 16.453 -12.749 1.00 20.44 93 SER B C 1
ATOM 2416 O O . SER B 2 93 ? -40.931 16.704 -11.843 1.00 19.49 93 SER B O 1
ATOM 2419 N N . ASP B 2 94 ? -40.451 16.536 -14.049 1.00 22.57 94 ASP B N 1
ATOM 2420 C CA . ASP B 2 94 ? -41.823 16.669 -14.487 1.00 24.79 94 ASP B CA 1
ATOM 2421 C C . ASP B 2 94 ? -42.514 15.306 -14.437 1.00 25.92 94 ASP B C 1
ATOM 2422 O O . ASP B 2 94 ? -41.987 14.361 -13.863 1.00 26.44 94 ASP B O 1
ATOM 2427 N N . GLU B 2 95 ? -43.695 15.186 -15.026 1.00 29.10 95 GLU B N 1
ATOM 2428 C CA . GLU B 2 95 ? -44.397 13.897 -14.966 1.00 31.88 95 GLU B CA 1
ATOM 2429 C C . GLU B 2 95 ? -43.979 12.906 -16.0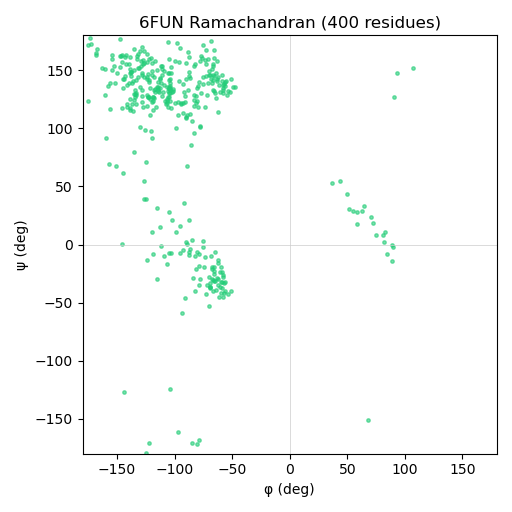58 1.00 32.73 95 GLU B C 1
ATOM 2430 O O . GLU B 2 95 ? -44.524 11.817 -16.112 1.00 32.94 95 GLU B O 1
ATOM 2436 N N . SER B 2 96 ? -42.990 13.263 -16.890 1.00 31.63 96 SER B N 1
ATOM 2437 C CA . SER B 2 96 ? -42.437 12.391 -17.934 1.00 32.14 96 SER B CA 1
ATOM 2438 C C . SER B 2 96 ? -40.915 12.207 -17.841 1.00 29.94 96 SER B C 1
ATOM 2439 O O . SER B 2 96 ? -40.221 12.134 -18.878 1.00 31.92 96 SER B O 1
ATOM 2442 N N . TYR B 2 97 ? -40.392 12.092 -16.624 1.00 26.80 97 TYR B N 1
ATOM 2443 C CA . TYR B 2 97 ? -38.959 11.848 -16.365 1.00 26.46 97 TYR B CA 1
ATOM 2444 C C . TYR B 2 97 ? -38.032 12.902 -16.946 1.00 25.93 97 TYR B C 1
ATOM 2445 O O . TYR B 2 97 ? -36.844 12.617 -17.188 1.00 27.48 97 TYR B O 1
ATOM 2454 N N . GLY B 2 98 ? -38.531 14.122 -17.080 1.00 25.04 98 GLY B N 1
ATOM 2455 C CA . GLY B 2 98 ? -37.662 15.223 -17.455 1.00 25.08 98 GLY B CA 1
ATOM 2456 C C . GLY B 2 98 ? -36.958 15.750 -16.214 1.00 23.04 98 GLY B C 1
ATOM 2457 O O . GLY B 2 98 ? -37.572 16.534 -15.467 1.00 22.57 98 GLY B O 1
ATOM 2458 N N . TYR B 2 99 ? -35.734 15.305 -15.955 1.00 22.12 99 TYR B N 1
ATOM 2459 C CA . TYR B 2 99 ? -35.000 15.690 -14.739 1.00 20.64 99 TYR B CA 1
ATOM 2460 C C . TYR B 2 99 ? -34.217 16.962 -14.934 1.00 20.85 99 TYR B C 1
ATOM 2461 O O . TYR B 2 99 ? -33.652 17.170 -16.006 1.00 22.14 99 TYR B O 1
ATOM 2470 N N . THR B 2 100 ? -34.130 17.771 -13.883 1.00 19.38 100 THR B N 1
ATOM 2471 C CA . THR B 2 100 ? -33.237 18.924 -13.828 1.00 20.05 100 THR B CA 1
ATOM 2472 C C . THR B 2 100 ? -32.454 18.780 -12.552 1.00 19.41 100 THR B C 1
ATOM 2473 O O . THR B 2 100 ? -33.056 18.618 -11.457 1.00 20.10 100 THR B O 1
ATOM 2477 N N . PHE B 2 101 ? -31.129 18.741 -12.665 1.00 20.11 101 PHE B N 1
ATOM 2478 C CA . PHE B 2 101 ? -30.234 18.648 -11.519 1.00 20.28 101 PHE B CA 1
ATOM 2479 C C . PHE B 2 101 ? -29.712 19.996 -11.097 1.00 20.44 101 PHE B C 1
ATOM 2480 O O . PHE B 2 101 ? -29.405 20.858 -11.946 1.00 22.10 101 PHE B O 1
ATOM 2488 N N . GLY B 2 102 ? -29.610 20.196 -9.792 1.00 19.27 102 GLY B N 1
ATOM 2489 C CA . GLY B 2 102 ? -28.782 21.284 -9.256 1.00 20.70 102 GLY B CA 1
ATOM 2490 C C . GLY B 2 102 ? -27.303 21.070 -9.548 1.00 21.00 102 GLY B C 1
ATOM 2491 O O . GLY B 2 102 ? -26.892 20.028 -10.035 1.00 21.98 102 GLY B O 1
ATOM 2492 N N . SER B 2 103 ? -26.526 22.116 -9.339 1.00 23.44 103 SER B N 1
ATOM 2493 C CA . SER B 2 103 ? -25.104 22.086 -9.690 1.00 24.94 103 SER B CA 1
ATOM 2494 C C . SER B 2 103 ? -24.225 21.376 -8.657 1.00 25.29 103 SER B C 1
ATOM 2495 O O . SER B 2 103 ? -23.037 21.205 -8.910 1.00 26.72 103 SER B O 1
ATOM 2498 N N . GLY B 2 104 ? -24.774 20.976 -7.524 1.00 23.30 104 GLY B N 1
ATOM 2499 C CA . GLY B 2 104 ? -24.051 20.114 -6.601 1.00 21.80 104 GLY B CA 1
ATOM 2500 C C . GLY B 2 104 ? -23.595 20.848 -5.346 1.00 20.92 104 GLY B C 1
ATOM 2501 O O . GLY B 2 104 ? -23.390 22.094 -5.331 1.00 22.45 104 GLY B O 1
ATOM 2502 N N . THR B 2 105 ? -23.480 20.091 -4.272 1.00 19.21 105 THR B N 1
ATOM 2503 C CA . THR B 2 105 ? -22.899 20.564 -2.995 1.00 19.68 105 THR B CA 1
ATOM 2504 C C . THR B 2 105 ? -21.782 19.603 -2.677 1.00 18.49 105 THR B C 1
ATOM 2505 O O . THR B 2 105 ? -22.040 18.426 -2.503 1.00 18.77 105 THR B O 1
ATOM 2509 N N . ARG B 2 106 ? -20.552 20.105 -2.580 1.00 18.82 106 ARG B N 1
ATOM 2510 C CA . ARG B 2 106 ? -19.413 19.266 -2.210 1.00 19.33 106 ARG B CA 1
ATOM 2511 C C . ARG B 2 106 ? -19.274 19.383 -0.691 1.00 19.37 106 ARG B C 1
ATOM 2512 O O . ARG B 2 106 ? -18.986 20.452 -0.208 1.00 19.67 106 ARG B O 1
ATOM 2520 N N . LEU B 2 107 ? -19.513 18.318 0.033 1.00 18.62 107 LEU B N 1
ATOM 2521 C CA . LEU B 2 107 ? -19.526 18.309 1.492 1.00 18.69 107 LEU B CA 1
ATOM 2522 C C . LEU B 2 107 ? -18.413 17.356 1.978 1.00 18.69 107 LEU B C 1
ATOM 2523 O O . LEU B 2 107 ? -18.419 16.164 1.643 1.00 17.60 107 LEU B O 1
ATOM 2528 N N . THR B 2 108 ? -17.528 17.850 2.848 1.00 18.40 108 THR B N 1
ATOM 2529 C CA . THR B 2 108 ? -16.525 17.007 3.516 1.00 18.08 108 THR B CA 1
ATOM 2530 C C . THR B 2 108 ? -16.726 17.057 5.017 1.00 18.11 108 THR B C 1
ATOM 2531 O O . THR B 2 108 ? -16.845 18.130 5.584 1.00 19.15 108 THR B O 1
ATOM 2535 N N . VAL B 2 109 ? -16.833 15.877 5.602 1.00 17.41 109 VAL B N 1
ATOM 2536 C CA . VAL B 2 109 ? -16.974 15.701 7.053 1.00 18.48 109 VAL B CA 1
ATOM 2537 C C . VAL B 2 109 ? -15.674 15.184 7.620 1.00 19.24 109 VAL B C 1
ATOM 2538 O O . VAL B 2 109 ? -15.203 14.082 7.220 1.00 20.52 109 VAL B O 1
ATOM 2542 N N . VAL B 2 110 ? -15.082 15.921 8.568 1.00 18.82 110 VAL B N 1
ATOM 2543 C CA . VAL B 2 110 ? -13.819 15.499 9.170 1.00 19.78 110 VAL B CA 1
ATOM 2544 C C . VAL B 2 110 ? -13.976 15.307 10.650 1.00 19.89 110 VAL B C 1
ATOM 2545 O O . VAL B 2 110 ? -14.750 16.027 11.284 1.00 20.78 110 VAL B O 1
ATOM 2549 N N . GLU B 2 111 ? -13.204 14.388 11.207 1.00 20.79 111 GLU B N 1
ATOM 2550 C CA . GLU B 2 111 ? -13.291 14.159 12.642 1.00 21.52 111 GLU B CA 1
ATOM 2551 C C . GLU B 2 111 ? -12.812 15.308 13.483 1.00 21.26 111 GLU B C 1
ATOM 2552 O O . GLU B 2 111 ? -13.309 15.583 14.601 1.00 22.56 111 GLU B O 1
ATOM 2558 N N . ASP B 2 112 ? -11.736 15.919 13.048 1.00 19.77 112 ASP B N 1
ATOM 2559 C CA . ASP B 2 112 ? -11.053 16.862 13.910 1.00 20.44 112 ASP B CA 1
ATOM 2560 C C . ASP B 2 112 ? -10.644 18.048 13.050 1.00 21.00 112 ASP B C 1
ATOM 2561 O O . ASP B 2 112 ? -9.741 17.901 12.206 1.00 20.89 112 ASP B O 1
ATOM 2566 N N . LEU B 2 113 ? -11.198 19.226 13.345 1.00 21.15 113 LEU B N 1
ATOM 2567 C CA . LEU B 2 113 ? -10.844 20.454 12.597 1.00 21.80 113 LEU B CA 1
ATOM 2568 C C . LEU B 2 113 ? -9.435 20.895 12.827 1.00 22.11 113 LEU B C 1
ATOM 2569 O O . LEU B 2 113 ? -8.892 21.644 12.010 1.00 22.10 113 LEU B O 1
ATOM 2574 N N . ASN B 2 114 ? -8.787 20.470 13.922 1.00 21.89 114 ASN B N 1
ATOM 2575 C CA . ASN B 2 114 ? -7.387 20.777 14.156 1.00 23.26 114 ASN B CA 1
ATOM 2576 C C . ASN B 2 114 ? -6.487 20.249 13.066 1.00 22.73 114 ASN B C 1
ATOM 2577 O O . ASN B 2 114 ? -5.349 20.686 12.967 1.00 23.22 114 ASN B O 1
ATOM 2582 N N . LYS B 2 115 ? -6.954 19.268 12.280 1.00 17.93 115 LYS B N 1
ATOM 2583 C CA . LYS B 2 115 ? -6.113 18.757 11.223 1.00 18.06 115 LYS B CA 1
ATOM 2584 C C . LYS B 2 115 ? -6.176 19.483 9.888 1.00 17.33 115 LYS B C 1
ATOM 2585 O O . LYS B 2 115 ? -5.411 19.199 8.960 1.00 17.42 115 LYS B O 1
ATOM 2591 N N . VAL B 2 116 ? -7.106 20.429 9.810 1.00 16.18 116 VAL B N 1
ATOM 2592 C CA . VAL B 2 116 ? -7.252 21.206 8.591 1.00 15.51 116 VAL B CA 1
ATOM 2593 C C . VAL B 2 116 ? -5.969 22.010 8.343 1.00 15.62 116 VAL B C 1
ATOM 2594 O O . VAL B 2 116 ? -5.405 22.567 9.269 1.00 16.07 116 VAL B O 1
ATOM 2598 N N . SER B 2 117 ? -5.574 22.088 7.061 1.00 14.95 117 SER B N 1
ATOM 2599 C CA . SER B 2 117 ? -4.287 22.687 6.681 1.00 15.47 117 SER B CA 1
ATOM 2600 C C . SER B 2 117 ? -4.286 23.092 5.226 1.00 15.36 117 SER B C 1
ATOM 2601 O O . SER B 2 117 ? -4.650 22.281 4.357 1.00 15.39 117 SER B O 1
ATOM 2604 N N . PRO B 2 118 ? -3.910 24.341 4.928 1.00 15.31 118 PRO B N 1
ATOM 2605 C CA . PRO B 2 118 ? -3.907 24.776 3.530 1.00 15.21 118 PRO B CA 1
ATOM 2606 C C . PRO B 2 118 ? -2.697 24.190 2.825 1.00 14.88 118 PRO B C 1
ATOM 2607 O O . PRO B 2 118 ? -1.750 23.743 3.462 1.00 16.14 118 PRO B O 1
ATOM 2611 N N . PRO B 2 119 ? -2.757 24.151 1.485 1.00 14.73 119 PRO B N 1
ATOM 2612 C CA . PRO B 2 119 ? -1.567 23.653 0.803 1.00 14.58 119 PRO B CA 1
ATOM 2613 C C . PRO B 2 119 ? -0.370 24.613 0.802 1.00 15.06 119 PRO B C 1
ATOM 2614 O O . PRO B 2 119 ? -0.566 25.805 0.858 1.00 15.76 119 PRO B O 1
ATOM 2618 N N . GLU B 2 120 ? 0.825 24.069 0.669 1.00 15.45 120 GLU B N 1
ATOM 2619 C CA . GLU B 2 120 ? 2.012 24.754 0.189 1.00 17.40 120 GLU B CA 1
ATOM 2620 C C . GLU B 2 120 ? 2.041 24.483 -1.303 1.00 16.70 120 GLU B C 1
ATOM 2621 O O . GLU B 2 120 ? 1.751 23.370 -1.737 1.00 17.71 120 GLU B O 1
ATOM 2627 N N . VAL B 2 121 ? 2.363 25.501 -2.071 1.00 15.88 121 VAL B N 1
ATOM 2628 C CA . VAL B 2 121 ? 2.303 25.384 -3.535 1.00 15.21 121 VAL B CA 1
ATOM 2629 C C . VAL B 2 121 ? 3.659 25.861 -4.101 1.00 15.66 121 VAL B C 1
ATOM 2630 O O . VAL B 2 121 ? 4.196 26.901 -3.686 1.00 17.18 121 VAL B O 1
ATOM 2634 N N . ALA B 2 122 ? 4.235 25.076 -5.023 1.00 15.37 122 ALA B N 1
ATOM 2635 C CA . ALA B 2 122 ? 5.499 25.385 -5.637 1.00 16.71 122 ALA B CA 1
ATOM 2636 C C . ALA B 2 122 ? 5.416 25.126 -7.145 1.00 17.42 122 ALA B C 1
ATOM 2637 O O . ALA B 2 122 ? 4.780 24.137 -7.546 1.00 17.82 122 ALA B O 1
ATOM 2639 N N . VAL B 2 123 ? 6.031 25.995 -7.940 1.00 17.85 123 VAL B N 1
ATOM 2640 C CA . VAL B 2 123 ? 6.180 25.762 -9.364 1.00 18.25 123 VAL B CA 1
ATOM 2641 C C . VAL B 2 123 ? 7.613 25.345 -9.637 1.00 19.33 123 VAL B C 1
ATOM 2642 O O . VAL B 2 123 ? 8.580 25.972 -9.177 1.00 20.86 123 VAL B O 1
ATOM 2646 N N . PHE B 2 124 ? 7.784 24.326 -10.483 1.00 17.96 124 PHE B N 1
ATOM 2647 C CA . PHE B 2 124 ? 9.073 23.798 -10.882 1.00 19.39 124 PHE B CA 1
ATOM 2648 C C . PHE B 2 124 ? 9.285 24.135 -12.345 1.00 20.24 124 PHE B C 1
ATOM 2649 O O . PHE B 2 124 ? 8.405 23.862 -13.148 1.00 20.10 124 PHE B O 1
ATOM 2657 N N . GLU B 2 125 ? 10.418 24.749 -12.676 1.00 21.80 125 GLU B N 1
ATOM 2658 C CA . GLU B 2 125 ? 10.625 25.334 -13.977 1.00 23.46 125 GLU B CA 1
ATOM 2659 C C . GLU B 2 125 ? 11.064 24.250 -14.974 1.00 22.84 125 GLU B C 1
ATOM 2660 O O . GLU B 2 125 ? 11.678 23.258 -14.577 1.00 22.90 125 GLU B O 1
ATOM 2666 N N . PRO B 2 126 ? 10.809 24.473 -16.257 1.00 23.02 126 PRO B N 1
ATOM 2667 C CA . PRO B 2 126 ? 11.186 23.487 -17.236 1.00 23.43 126 PRO B CA 1
ATOM 2668 C C . PRO B 2 126 ? 12.646 23.136 -17.287 1.00 25.44 126 PRO B C 1
ATOM 2669 O O . PRO B 2 126 ? 13.521 24.005 -17.099 1.00 26.56 126 PRO B O 1
ATOM 2673 N N . SER B 2 127 ? 12.902 21.868 -17.581 1.00 25.43 127 SER B N 1
ATOM 2674 C CA . SER B 2 127 ? 14.231 21.357 -17.823 1.00 27.92 127 SER B CA 1
ATOM 2675 C C . SER B 2 127 ? 14.887 21.907 -19.077 1.00 29.00 127 SER B C 1
ATOM 2676 O O . SER B 2 127 ? 14.278 21.928 -20.150 1.00 27.31 127 SER B O 1
ATOM 2679 N N . GLU B 2 128 ? 16.152 22.332 -18.971 1.00 30.74 128 GLU B N 1
ATOM 2680 C CA . GLU B 2 128 ? 16.871 22.732 -20.178 1.00 32.69 128 GLU B CA 1
ATOM 2681 C C . GLU B 2 128 ? 16.961 21.598 -21.209 1.00 30.97 128 GLU B C 1
ATOM 2682 O O . GLU B 2 128 ? 16.896 21.820 -22.401 1.00 31.40 128 GLU B O 1
ATOM 2688 N N . ALA B 2 129 ? 17.132 20.378 -20.709 1.00 30.13 129 ALA B N 1
ATOM 2689 C CA . ALA B 2 129 ? 17.216 19.212 -21.567 1.00 29.75 129 ALA B CA 1
ATOM 2690 C C . ALA B 2 129 ? 15.915 18.989 -22.325 1.00 27.51 129 ALA B C 1
ATOM 2691 O O . ALA B 2 129 ? 15.995 18.634 -23.508 1.00 27.33 129 ALA B O 1
ATOM 2693 N N . GLU B 2 130 ? 14.759 19.197 -21.691 1.00 25.84 130 GLU B N 1
ATOM 2694 C CA . GLU B 2 130 ? 13.478 19.105 -22.435 1.00 24.88 130 GLU B CA 1
ATOM 2695 C C . GLU B 2 130 ? 13.394 20.124 -23.538 1.00 25.64 130 GLU B C 1
ATOM 2696 O O . GLU B 2 130 ? 13.016 19.846 -24.676 1.00 25.00 130 GLU B O 1
ATOM 2702 N N . ILE B 2 131 ? 13.787 21.353 -23.194 1.00 26.16 131 ILE B N 1
ATOM 2703 C CA . ILE B 2 131 ? 13.792 22.420 -24.158 1.00 27.70 131 ILE B CA 1
ATOM 2704 C C . ILE B 2 131 ? 14.675 22.088 -25.357 1.00 29.04 131 ILE B C 1
ATOM 2705 O O . ILE B 2 131 ? 14.254 22.238 -26.501 1.00 28.60 131 ILE B O 1
ATOM 2710 N N . SER B 2 132 ? 15.875 21.566 -25.131 1.00 30.79 132 SER B N 1
ATOM 2711 C CA . SER B 2 132 ? 16.808 21.291 -26.205 1.00 33.33 132 SER B CA 1
ATOM 2712 C C . SER B 2 132 ? 16.323 20.116 -27.084 1.00 32.41 132 SER B C 1
ATOM 2713 O O . SER B 2 132 ? 16.443 20.137 -28.278 1.00 33.90 132 SER B O 1
ATOM 2716 N N . HIS B 2 133 ? 15.725 19.127 -26.438 1.00 30.90 133 HIS B N 1
ATOM 2717 C CA . HIS B 2 133 ? 15.327 17.885 -27.084 1.00 31.24 133 HIS B CA 1
ATOM 2718 C C . HIS B 2 133 ? 14.028 18.011 -27.888 1.00 29.86 133 HIS B C 1
ATOM 2719 O O . HIS B 2 133 ? 13.893 17.332 -28.919 1.00 31.05 133 HIS B O 1
ATOM 2726 N N . THR B 2 134 ? 13.090 18.831 -27.418 1.00 28.57 134 THR B N 1
ATOM 2727 C CA . THR B 2 134 ? 11.723 18.876 -27.937 1.00 27.65 134 THR B CA 1
ATOM 2728 C C . THR B 2 134 ? 11.221 20.203 -28.431 1.00 29.01 134 THR B C 1
ATOM 2729 O O . THR B 2 134 ? 10.173 20.256 -29.081 1.00 29.38 134 THR B O 1
ATOM 2733 N N . GLN B 2 135 ? 11.953 21.282 -28.099 1.00 29.36 135 GLN B N 1
ATOM 2734 C CA . GLN B 2 135 ? 11.491 22.640 -28.249 1.00 30.74 135 GLN B CA 1
ATOM 2735 C C . GLN B 2 135 ? 10.106 22.903 -27.623 1.00 27.35 135 GLN B C 1
ATOM 2736 O O . GLN B 2 135 ? 9.349 23.775 -28.048 1.00 26.51 135 GLN B O 1
ATOM 2742 N N . LYS B 2 136 ? 9.805 22.158 -26.538 1.00 25.05 136 LYS B N 1
ATOM 2743 C CA . LYS B 2 136 ? 8.665 22.406 -25.650 1.00 23.82 136 LYS B CA 1
ATOM 2744 C C . LYS B 2 136 ? 9.189 22.504 -24.223 1.00 22.56 136 LYS B C 1
ATOM 2745 O O . LYS B 2 136 ? 10.310 22.125 -23.926 1.00 23.15 136 LYS B O 1
ATOM 2751 N N . ALA B 2 137 ? 8.344 22.992 -23.341 1.00 22.17 137 ALA B N 1
ATOM 2752 C CA . ALA B 2 137 ? 8.725 23.313 -21.940 1.00 21.76 137 ALA B CA 1
ATOM 2753 C C . ALA B 2 137 ? 7.557 23.030 -21.040 1.00 20.17 137 ALA B C 1
ATOM 2754 O O . ALA B 2 137 ? 6.504 23.693 -21.145 1.00 20.18 137 ALA B O 1
ATOM 2756 N N . THR B 2 138 ? 7.762 22.093 -20.129 1.00 19.60 138 THR B N 1
ATOM 2757 C CA . THR B 2 138 ? 6.743 21.683 -19.172 1.00 18.06 138 THR B CA 1
ATOM 2758 C C . THR B 2 138 ? 7.063 22.246 -17.774 1.00 18.23 138 THR B C 1
ATOM 2759 O O . THR B 2 138 ? 8.094 21.908 -17.215 1.00 19.48 138 THR B O 1
ATOM 2763 N N . LEU B 2 139 ? 6.143 23.049 -17.311 1.00 17.49 139 LEU B N 1
ATOM 2764 C CA . LEU B 2 139 ? 6.096 23.500 -15.898 1.00 18.32 139 LEU B CA 1
ATOM 2765 C C . LEU B 2 139 ? 5.336 22.503 -15.080 1.00 17.66 139 LEU B C 1
ATOM 2766 O O . LEU B 2 139 ? 4.289 21.988 -15.526 1.00 17.48 139 LEU B O 1
ATOM 2771 N N . VAL B 2 140 ? 5.769 22.269 -13.825 1.00 16.45 140 VAL B N 1
ATOM 2772 C CA . VAL B 2 140 ? 5.025 21.387 -12.884 1.00 16.00 140 VAL B CA 1
ATOM 2773 C C . VAL B 2 140 ? 4.667 22.233 -11.649 1.00 16.60 140 VAL B C 1
ATOM 2774 O O . VAL B 2 140 ? 5.514 22.948 -11.116 1.00 18.49 140 VAL B O 1
ATOM 2778 N N . CYS B 2 141 ? 3.428 22.093 -11.232 1.00 15.67 141 CYS B N 1
ATOM 2779 C CA . CYS B 2 141 ? 2.926 22.666 -9.965 1.00 16.02 141 CYS B CA 1
ATOM 2780 C C . CYS B 2 141 ? 2.725 21.517 -9.021 1.00 15.29 141 CYS B C 1
ATOM 2781 O O . CYS B 2 141 ? 2.078 20.501 -9.367 1.00 15.30 141 CYS B O 1
ATOM 2784 N N A LEU B 2 142 ? 3.129 21.722 -7.771 0.50 15.18 142 LEU B N 1
ATOM 2785 N N B LEU B 2 142 ? 3.263 21.628 -7.793 0.50 14.92 142 LEU B N 1
ATOM 2786 C CA A LEU B 2 142 ? 2.977 20.731 -6.733 0.50 15.69 142 LEU B CA 1
ATOM 2787 C CA B LEU B 2 142 ? 2.923 20.713 -6.692 0.50 15.07 142 LEU B CA 1
ATOM 2788 C C A LEU B 2 142 ? 2.315 21.390 -5.527 0.50 15.58 142 LEU B C 1
ATOM 2789 C C B LEU B 2 142 ? 2.216 21.483 -5.611 0.50 15.21 142 LEU B C 1
ATOM 2790 O O A LEU B 2 142 ? 2.893 22.326 -4.950 0.50 15.53 142 LEU B O 1
ATOM 2791 O O B LEU B 2 142 ? 2.663 22.557 -5.191 0.50 15.37 142 LEU B O 1
ATOM 2800 N N . ALA B 2 143 ? 1.120 20.902 -5.145 1.00 14.53 143 ALA B N 1
ATOM 2801 C CA . ALA B 2 143 ? 0.412 21.385 -3.957 1.00 14.84 143 ALA B CA 1
ATOM 2802 C C . ALA B 2 143 ? 0.538 20.296 -2.915 1.00 15.78 143 ALA B C 1
ATOM 2803 O O . ALA B 2 143 ? 0.119 19.173 -3.152 1.00 17.57 143 ALA B O 1
ATOM 2805 N N . THR B 2 144 ? 1.082 20.610 -1.744 1.00 15.81 144 THR B N 1
ATOM 2806 C CA . THR B 2 144 ? 1.389 19.573 -0.772 1.00 16.35 144 THR B CA 1
ATOM 2807 C C . THR B 2 144 ? 0.881 19.987 0.627 1.00 16.23 144 THR B C 1
ATOM 2808 O O . THR B 2 144 ? 0.621 21.147 0.906 1.00 15.98 144 THR B O 1
ATOM 2812 N N . GLY B 2 145 ? 0.769 18.993 1.494 1.00 16.87 145 GLY B N 1
ATOM 2813 C CA . GLY B 2 145 ? 0.500 19.242 2.901 1.00 16.83 145 GLY B CA 1
ATOM 2814 C C . GLY B 2 145 ? -0.884 19.742 3.236 1.00 16.69 145 GLY B C 1
ATOM 2815 O O . GLY B 2 145 ? -1.072 20.335 4.311 1.00 17.70 145 GLY B O 1
ATOM 2816 N N . PHE B 2 146 ? -1.876 19.476 2.390 1.00 15.06 146 PHE B N 1
ATOM 2817 C CA . PHE B 2 146 ? -3.245 20.002 2.624 1.00 14.94 146 PHE B CA 1
ATOM 2818 C C . PHE B 2 146 ? -4.198 18.951 3.172 1.00 15.37 146 PHE B C 1
ATOM 2819 O O . PHE B 2 146 ? -4.041 17.755 2.943 1.00 16.10 146 PHE B O 1
ATOM 2827 N N . TYR B 2 147 ? -5.197 19.441 3.909 1.00 14.83 147 TYR B N 1
ATOM 2828 C CA . TYR B 2 147 ? -6.259 18.589 4.445 1.00 15.75 147 TYR B CA 1
ATOM 2829 C C . TYR B 2 147 ? -7.464 19.458 4.729 1.00 16.10 147 TYR B C 1
ATOM 2830 O O . TYR B 2 147 ? -7.321 20.540 5.294 1.00 15.07 147 TYR B O 1
ATOM 2839 N N . PRO B 2 148 ? -8.685 19.032 4.392 1.00 16.91 148 PRO B N 1
ATOM 2840 C CA . PRO B 2 148 ? -9.005 17.799 3.737 1.00 17.86 148 PRO B CA 1
ATOM 2841 C C . PRO B 2 148 ? -8.777 17.887 2.255 1.00 17.65 148 PRO B C 1
ATOM 2842 O O . PRO B 2 148 ? -8.166 18.816 1.791 1.00 16.73 148 PRO B O 1
ATOM 2846 N N . ASP B 2 149 ? -9.210 16.845 1.517 1.00 19.71 149 ASP B N 1
ATOM 2847 C CA . ASP B 2 149 ? -9.057 16.753 0.085 1.00 19.96 149 ASP B CA 1
ATOM 2848 C C . ASP B 2 149 ? -10.250 17.479 -0.528 1.00 20.79 149 ASP B C 1
ATOM 2849 O O . ASP B 2 149 ? -11.295 16.865 -0.819 1.00 22.00 149 ASP B O 1
ATOM 2854 N N . HIS B 2 150 ? -10.093 18.789 -0.658 1.00 19.77 150 HIS B N 1
ATOM 2855 C CA . HIS B 2 150 ? -11.161 19.702 -1.019 1.00 20.56 150 HIS B CA 1
ATOM 2856 C C . HIS B 2 150 ? -10.497 20.959 -1.614 1.00 20.99 150 HIS B C 1
ATOM 2857 O O . HIS B 2 150 ? -10.512 22.036 -1.014 1.00 20.89 150 HIS B O 1
ATOM 2864 N N . VAL B 2 151 ? -9.906 20.776 -2.809 1.00 19.64 151 VAL B N 1
ATOM 2865 C CA . VAL B 2 151 ? -9.196 21.843 -3.584 1.00 20.10 151 VAL B CA 1
ATOM 2866 C C . VAL B 2 151 ? -9.585 21.941 -5.043 1.00 21.73 151 VAL B C 1
ATOM 2867 O O . VAL B 2 151 ? -10.288 21.030 -5.537 1.00 23.70 151 VAL B O 1
ATOM 2871 N N . GLU B 2 152 ? -9.234 23.079 -5.701 1.00 20.10 152 GLU B N 1
ATOM 2872 C CA . GLU B 2 152 ? -9.411 23.334 -7.127 1.00 21.61 152 GLU B CA 1
ATOM 2873 C C . GLU B 2 152 ? -8.137 24.006 -7.618 1.00 20.41 152 GLU B C 1
ATOM 2874 O O . GLU B 2 152 ? -7.777 25.120 -7.127 1.00 20.16 152 GLU B O 1
ATOM 2880 N N . LEU B 2 153 ? -7.468 23.389 -8.582 1.00 19.70 153 LEU B N 1
ATOM 2881 C CA . LEU B 2 153 ? -6.211 23.894 -9.141 1.00 18.80 153 LEU B CA 1
ATOM 2882 C C . LEU B 2 153 ? -6.418 24.456 -10.501 1.00 20.18 153 LEU B C 1
ATOM 2883 O O . LEU B 2 153 ? -7.056 23.802 -11.347 1.00 20.93 153 LEU B O 1
ATOM 2888 N N . SER B 2 154 ? -5.824 25.623 -10.739 1.00 20.16 154 SER B N 1
ATOM 2889 C CA . SER B 2 154 ? -5.888 26.269 -12.039 1.00 20.76 154 SER B CA 1
ATOM 2890 C C . SER B 2 154 ? -4.598 26.951 -12.394 1.00 21.06 154 SER B C 1
ATOM 2891 O O . SER B 2 154 ? -3.749 27.294 -11.552 1.00 21.13 154 SER B O 1
ATOM 2894 N N . TRP B 2 155 ? -4.402 27.104 -13.704 1.00 21.15 155 TRP B N 1
ATOM 2895 C CA . TRP B 2 155 ? -3.235 27.813 -14.232 1.00 21.25 155 TRP B CA 1
ATOM 2896 C C . TRP B 2 155 ? -3.640 29.115 -14.907 1.00 23.68 155 TRP B C 1
ATOM 2897 O O . TRP B 2 155 ? -4.705 29.184 -15.589 1.00 24.32 155 TRP B O 1
ATOM 2908 N N . TRP B 2 156 ? -2.774 30.129 -14.732 1.00 23.08 156 TRP B N 1
ATOM 2909 C CA . TRP B 2 156 ? -3.032 31.513 -15.127 1.00 25.88 156 TRP B CA 1
ATOM 2910 C C . TRP B 2 156 ? -1.783 32.002 -15.863 1.00 26.98 156 TRP B C 1
ATOM 2911 O O . TRP B 2 156 ? -0.665 31.979 -15.321 1.00 27.33 156 TRP B O 1
ATOM 2922 N N . VAL B 2 157 ? -1.944 32.412 -17.128 1.00 28.56 157 VAL B N 1
ATOM 2923 C CA . VAL B 2 157 ? -0.817 32.872 -17.925 1.00 29.79 157 VAL B CA 1
ATOM 2924 C C . VAL B 2 157 ? -1.108 34.317 -18.331 1.00 33.36 157 VAL B C 1
ATOM 2925 O O . VAL B 2 157 ? -2.172 34.605 -18.879 1.00 34.53 157 VAL B O 1
ATOM 2929 N N . ASN B 2 158 ? -0.186 35.210 -17.967 1.00 34.38 158 ASN B N 1
ATOM 2930 C CA . ASN B 2 158 ? -0.351 36.654 -18.163 1.00 36.80 158 ASN B CA 1
ATOM 2931 C C . ASN B 2 158 ? -1.710 37.117 -17.643 1.00 38.03 158 ASN B C 1
ATOM 2932 O O . ASN B 2 158 ? -2.392 37.887 -18.259 1.00 41.35 158 ASN B O 1
ATOM 2937 N N . GLY B 2 159 ? -2.093 36.611 -16.468 1.00 36.67 159 GLY B N 1
ATOM 2938 C CA . GLY B 2 159 ? -3.324 37.036 -15.824 1.00 37.98 159 GLY B CA 1
ATOM 2939 C C . GLY B 2 159 ? -4.633 36.420 -16.275 1.00 39.05 159 GLY B C 1
ATOM 2940 O O . GLY B 2 159 ? -5.681 36.769 -15.727 1.00 40.05 159 GLY B O 1
ATOM 2941 N N . LYS B 2 160 ? -4.597 35.479 -17.224 1.00 38.50 160 LYS B N 1
ATOM 2942 C CA . LYS B 2 160 ? -5.816 34.878 -17.752 1.00 39.64 160 LYS B CA 1
ATOM 2943 C C . LYS B 2 160 ? -5.763 33.366 -17.538 1.00 35.68 160 LYS B C 1
ATOM 2944 O O . LYS B 2 160 ? -4.702 32.760 -17.699 1.00 35.33 160 LYS B O 1
ATOM 2950 N N . GLU B 2 161 ? -6.888 32.753 -17.171 1.00 35.07 161 GLU B N 1
ATOM 2951 C CA . GLU B 2 161 ? -6.899 31.310 -16.909 1.00 32.27 161 GLU B CA 1
ATOM 2952 C C . GLU B 2 161 ? -6.678 30.582 -18.209 1.00 30.74 161 GLU B C 1
ATOM 2953 O O . GLU B 2 161 ? -7.184 31.041 -19.278 1.00 32.91 161 GLU B O 1
ATOM 2959 N N . VAL B 2 162 ? -5.920 29.482 -18.147 1.00 27.72 162 VAL B N 1
ATOM 2960 C CA . VAL B 2 162 ? -5.702 28.634 -19.335 1.00 28.24 162 VAL B CA 1
ATOM 2961 C C . VAL B 2 162 ? -6.132 27.221 -19.077 1.00 27.37 162 VAL B C 1
ATOM 2962 O O . VAL B 2 162 ? -5.946 26.731 -17.982 1.00 26.21 162 VAL B O 1
ATOM 2966 N N . HIS B 2 163 ? -6.637 26.556 -20.126 1.00 29.07 163 HIS B N 1
ATOM 2967 C CA . HIS B 2 163 ? -6.974 25.131 -20.072 1.00 29.34 163 HIS B CA 1
ATOM 2968 C C . HIS B 2 163 ? -6.100 24.316 -21.016 1.00 27.41 163 HIS B C 1
ATOM 2969 O O . HIS B 2 163 ? -5.778 23.155 -20.721 1.00 27.00 163 HIS B O 1
ATOM 2976 N N . SER B 2 164 ? -5.672 24.939 -22.102 1.00 26.86 164 SER B N 1
ATOM 2977 C CA . SER B 2 164 ? -4.829 24.236 -23.085 1.00 26.28 164 SER B CA 1
ATOM 2978 C C . SER B 2 164 ? -3.457 23.894 -22.498 1.00 24.43 164 SER B C 1
ATOM 2979 O O . SER B 2 164 ? -2.820 24.699 -21.849 1.00 23.90 164 SER B O 1
ATOM 2982 N N . GLY B 2 165 ? -2.953 22.705 -22.844 1.00 23.33 165 GLY B N 1
ATOM 2983 C CA . GLY B 2 165 ? -1.652 22.318 -22.351 1.00 21.61 165 GLY B CA 1
ATOM 2984 C C . GLY B 2 165 ? -1.588 21.911 -20.915 1.00 20.20 165 GLY B C 1
ATOM 2985 O O . GLY B 2 165 ? -0.494 21.658 -20.425 1.00 19.58 165 GLY B O 1
ATOM 2986 N N . VAL B 2 166 ? -2.738 21.772 -20.272 1.00 20.05 166 VAL B N 1
ATOM 2987 C CA . VAL B 2 166 ? -2.766 21.467 -18.841 1.00 19.33 166 VAL B CA 1
ATOM 2988 C C . VAL B 2 166 ? -3.197 20.039 -18.579 1.00 19.49 166 VAL B C 1
ATOM 2989 O O . VAL B 2 166 ? -4.135 19.521 -19.224 1.00 20.92 166 VAL B O 1
ATOM 2993 N N A CYS B 2 167 ? -2.537 19.369 -17.618 0.50 17.75 167 CYS B N 1
ATOM 2994 N N B CYS B 2 167 ? -2.563 19.363 -17.634 0.50 19.93 167 CYS B N 1
ATOM 2995 C CA A CYS B 2 167 ? -3.066 18.116 -17.061 0.50 17.62 167 CYS B CA 1
ATOM 2996 C CA B CYS B 2 167 ? -3.285 18.276 -17.034 0.50 21.33 167 CYS B CA 1
ATOM 2997 C C A CYS B 2 167 ? -2.876 18.099 -15.524 0.50 17.00 167 CYS B C 1
ATOM 2998 C C B CYS B 2 167 ? -2.935 18.200 -15.563 0.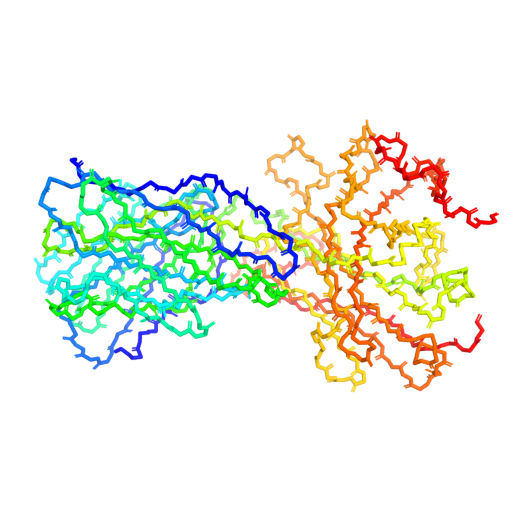50 18.97 167 CYS B C 1
ATOM 2999 O O A CYS B 2 167 ? -1.738 18.117 -15.000 0.50 16.18 167 CYS B O 1
ATOM 3000 O O B CYS B 2 167 ? -1.786 18.364 -15.137 0.50 18.27 167 CYS B O 1
ATOM 3005 N N . THR B 2 168 ? -4.000 17.992 -14.814 1.00 17.89 168 THR B N 1
ATOM 3006 C CA . THR B 2 168 ? -3.967 17.927 -13.342 1.00 17.03 168 THR B CA 1
ATOM 3007 C C . THR B 2 168 ? -4.393 16.553 -12.934 1.00 17.73 168 THR B C 1
ATOM 3008 O O . THR B 2 168 ? -5.345 15.955 -13.481 1.00 18.98 168 THR B O 1
ATOM 3012 N N . ASP B 2 169 ? -3.706 15.974 -11.936 1.00 17.81 169 ASP B N 1
ATOM 3013 C CA . ASP B 2 169 ? -4.076 14.677 -11.471 1.00 19.27 169 ASP B CA 1
ATOM 3014 C C . ASP B 2 169 ? -5.576 14.672 -11.050 1.00 19.90 169 ASP B C 1
ATOM 3015 O O . ASP B 2 169 ? -6.014 15.632 -10.444 1.00 20.32 169 ASP B O 1
ATOM 3020 N N . PRO B 2 170 ? -6.316 13.603 -11.340 1.00 23.48 170 PRO B N 1
ATOM 3021 C CA . PRO B 2 170 ? -7.771 13.600 -11.020 1.00 24.98 170 PRO B CA 1
ATOM 3022 C C . PRO B 2 170 ? -8.073 13.439 -9.545 1.00 27.42 170 PRO B C 1
ATOM 3023 O O . PRO B 2 170 ? -9.168 13.852 -9.086 1.00 28.67 170 PRO B O 1
ATOM 3027 N N . GLN B 2 171 ? -7.115 12.933 -8.781 1.00 25.77 171 GLN B N 1
ATOM 3028 C CA . GLN B 2 171 ? -7.320 12.841 -7.329 1.00 28.35 171 GLN B CA 1
ATOM 3029 C C . GLN B 2 171 ? -5.967 13.092 -6.674 1.00 25.59 171 GLN B C 1
ATOM 3030 O O . GLN B 2 171 ? -4.941 12.642 -7.195 1.00 24.40 171 GLN B O 1
ATOM 3036 N N . PRO B 2 172 ? -5.975 13.792 -5.527 1.00 24.43 172 PRO B N 1
ATOM 3037 C CA . PRO B 2 172 ? -4.728 13.898 -4.766 1.00 23.59 172 PRO B CA 1
ATOM 3038 C C . PRO B 2 172 ? -4.295 12.565 -4.215 1.00 24.77 172 PRO B C 1
ATOM 3039 O O . PRO B 2 172 ? -5.179 11.674 -3.978 1.00 27.02 172 PRO B O 1
ATOM 3043 N N . LEU B 2 173 ? -2.996 12.412 -3.955 1.00 22.41 173 LEU B N 1
ATOM 3044 C CA . LEU B 2 173 ? -2.493 11.283 -3.206 1.00 24.43 173 LEU B CA 1
ATOM 3045 C C . LEU B 2 173 ? -2.299 11.571 -1.732 1.00 22.97 173 LEU B C 1
ATOM 3046 O O . LEU B 2 173 ? -2.177 12.757 -1.330 1.00 20.98 173 LEU B O 1
ATOM 3051 N N . LYS B 2 174 ? -2.315 10.503 -0.942 1.00 23.67 174 LYS B N 1
ATOM 3052 C CA . LYS B 2 174 ? -2.077 10.639 0.514 1.00 24.38 174 LYS B CA 1
ATOM 3053 C C . LYS B 2 174 ? -0.568 10.685 0.773 1.00 24.54 174 LYS B C 1
ATOM 3054 O O . LYS B 2 174 ? 0.200 9.808 0.292 1.00 26.16 174 LYS B O 1
ATOM 3060 N N . GLU B 2 175 ? -0.114 11.699 1.520 1.00 23.15 175 GLU B N 1
ATOM 3061 C CA . GLU B 2 175 ? 1.302 11.780 1.851 1.00 24.52 175 GLU B CA 1
ATOM 3062 C C . GLU B 2 175 ? 1.725 10.685 2.850 1.00 26.29 175 GLU B C 1
ATOM 3063 O O . GLU B 2 175 ? 2.882 10.267 2.863 1.00 27.48 175 GLU B O 1
ATOM 3069 N N . GLN B 2 176 ? 0.796 10.234 3.691 1.00 27.14 176 GLN B N 1
ATOM 3070 C CA . GLN B 2 176 ? 1.031 9.198 4.691 1.00 30.65 176 GLN B CA 1
ATOM 3071 C C . GLN B 2 176 ? -0.158 8.204 4.641 1.00 31.63 176 GLN B C 1
ATOM 3072 O O . GLN B 2 176 ? -1.063 8.250 5.475 1.00 31.37 176 GLN B O 1
ATOM 3078 N N . PRO B 2 177 ? -0.144 7.286 3.663 1.00 33.37 177 PRO B N 1
ATOM 3079 C CA . PRO B 2 177 ? -1.322 6.473 3.332 1.00 36.06 177 PRO B CA 1
ATOM 3080 C C . PRO B 2 177 ? -1.874 5.572 4.442 1.00 39.69 177 PRO B C 1
ATOM 3081 O O . PRO B 2 177 ? -3.069 5.245 4.434 1.00 41.65 177 PRO B O 1
ATOM 3085 N N . ALA B 2 178 ? -1.033 5.207 5.412 1.00 41.22 178 ALA B N 1
ATOM 3086 C CA . ALA B 2 178 ? -1.479 4.405 6.551 1.00 43.84 178 ALA B CA 1
ATOM 3087 C C . ALA B 2 178 ? -2.346 5.195 7.577 1.00 43.14 178 ALA B C 1
ATOM 3088 O O . ALA B 2 178 ? -2.962 4.605 8.471 1.00 45.10 178 ALA B O 1
ATOM 3090 N N . LEU B 2 179 ? -2.402 6.526 7.439 1.00 39.66 179 LEU B N 1
ATOM 3091 C CA . LEU B 2 179 ? -3.093 7.395 8.398 1.00 38.81 179 LEU B CA 1
ATOM 3092 C C . LEU B 2 179 ? -4.467 7.825 7.880 1.00 37.76 179 LEU B C 1
ATOM 3093 O O . LEU B 2 179 ? -4.598 8.280 6.747 1.00 36.19 179 LEU B O 1
ATOM 3098 N N . ASN B 2 180 ? -5.473 7.694 8.746 1.00 39.51 180 ASN B N 1
ATOM 3099 C CA . ASN B 2 180 ? -6.852 8.050 8.407 1.00 40.59 180 ASN B CA 1
ATOM 3100 C C . ASN B 2 180 ? -7.001 9.529 8.108 1.00 36.73 180 ASN B C 1
ATOM 3101 O O . ASN B 2 180 ? -7.851 9.901 7.315 1.00 37.88 180 ASN B O 1
ATOM 3106 N N . ASP B 2 181 ? -6.156 10.359 8.717 1.00 32.97 181 ASP B N 1
ATOM 3107 C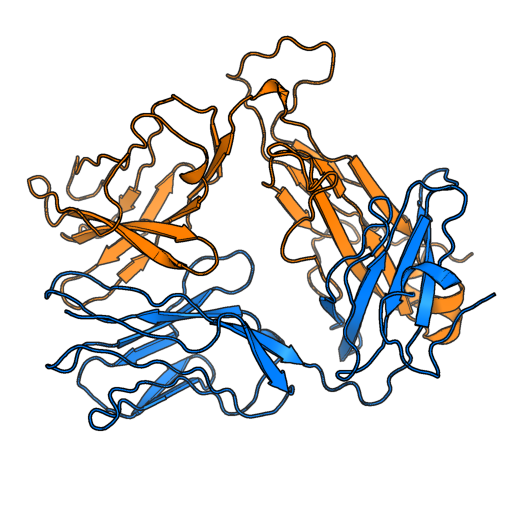 CA . ASP B 2 181 ? -6.186 11.818 8.505 1.00 28.81 181 ASP B CA 1
ATOM 3108 C C . ASP B 2 181 ? -4.903 12.315 7.830 1.00 26.49 181 ASP B C 1
ATOM 3109 O O . ASP B 2 181 ? -4.467 13.431 8.066 1.00 24.27 181 ASP B O 1
ATOM 3114 N N . SER B 2 182 ? -4.298 11.476 6.984 1.00 25.50 182 SER B N 1
ATOM 3115 C CA . SER B 2 182 ? -3.159 11.894 6.178 1.00 23.93 182 SER B CA 1
ATOM 3116 C C . SER B 2 182 ? -3.442 13.194 5.415 1.00 21.78 182 SER B C 1
ATOM 3117 O O . SER B 2 182 ? -4.558 13.404 4.932 1.00 21.31 182 SER B O 1
ATOM 3120 N N . ARG B 2 183 ? -2.442 14.052 5.299 1.00 20.35 183 ARG B N 1
ATOM 3121 C CA . ARG B 2 183 ? -2.489 15.155 4.383 1.00 18.70 183 ARG B CA 1
ATOM 3122 C C . ARG B 2 183 ? -2.325 14.657 2.948 1.00 17.85 183 ARG B C 1
ATOM 3123 O O . ARG B 2 183 ? -1.953 13.483 2.716 1.00 18.93 183 ARG B O 1
ATOM 3131 N N . TYR B 2 184 ? -2.611 15.571 2.010 1.00 16.71 184 TYR B N 1
ATOM 3132 C CA . TYR B 2 184 ? -2.692 15.234 0.596 1.00 16.81 184 TYR B CA 1
ATOM 3133 C C . TYR B 2 184 ? -1.750 16.040 -0.234 1.00 17.11 184 TYR B C 1
ATOM 3134 O O . TYR B 2 184 ? -1.286 17.121 0.168 1.00 16.50 184 TYR B O 1
ATOM 3143 N N . SER B 2 185 ? -1.461 15.496 -1.428 1.00 17.42 185 SER B N 1
ATOM 3144 C CA . SER B 2 185 ? -0.704 16.234 -2.430 1.00 18.53 185 SER B CA 1
ATOM 3145 C C . SER B 2 185 ? -1.236 16.045 -3.815 1.00 17.98 185 SER B C 1
ATOM 3146 O O . SER B 2 185 ? -1.825 15.010 -4.095 1.00 19.62 185 SER B O 1
ATOM 3149 N N . LEU B 2 186 ? -1.043 17.048 -4.632 1.00 16.76 186 LEU B N 1
ATOM 3150 C CA . LEU B 2 186 ? -1.625 17.091 -5.968 1.00 16.69 186 LEU B CA 1
ATOM 3151 C C . LEU B 2 186 ? -0.585 17.699 -6.923 1.00 16.86 186 LEU B C 1
ATOM 3152 O O . LEU B 2 186 ? 0.035 18.679 -6.584 1.00 16.13 186 LEU B O 1
ATOM 3157 N N . SER B 2 187 ? -0.411 17.149 -8.134 1.00 16.03 187 SER B N 1
ATOM 3158 C CA . SER B 2 187 ? 0.447 17.757 -9.153 1.00 15.81 187 SER B CA 1
ATOM 3159 C C . SER B 2 187 ? -0.354 18.169 -10.389 1.00 1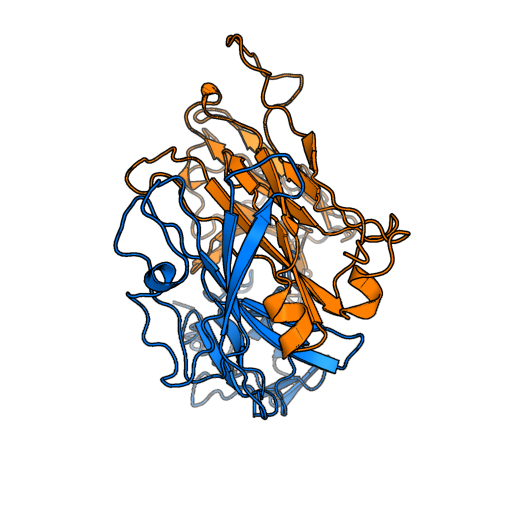5.45 187 SER B C 1
ATOM 3160 O O . SER B 2 187 ? -1.423 17.606 -10.660 1.00 15.69 187 SER B O 1
ATOM 3163 N N . SER B 2 188 ? 0.220 19.087 -11.105 1.00 14.85 188 SER B N 1
ATOM 3164 C CA . SER B 2 188 ? -0.298 19.505 -12.401 1.00 15.68 188 SER B CA 1
ATOM 3165 C C . SER B 2 188 ? 0.822 19.916 -13.315 1.00 16.82 188 SER B C 1
ATOM 3166 O O . SER B 2 188 ? 1.906 20.346 -12.857 1.00 16.95 188 SER B O 1
ATOM 3169 N N . ARG B 2 189 ? 0.593 19.786 -14.620 1.00 16.55 189 ARG B N 1
ATOM 3170 C CA . ARG B 2 189 ? 1.570 20.154 -15.661 1.00 18.08 189 ARG B CA 1
ATOM 3171 C C . ARG B 2 189 ? 0.918 21.177 -16.546 1.00 17.57 189 ARG B C 1
ATOM 3172 O O . ARG B 2 189 ? -0.310 21.123 -16.790 1.00 17.60 189 ARG B O 1
ATOM 3180 N N . LEU B 2 190 ? 1.729 22.160 -16.959 1.00 16.69 190 LEU B N 1
ATOM 3181 C CA . LEU B 2 190 ? 1.368 23.104 -18.033 1.00 18.39 190 LEU B CA 1
ATOM 3182 C C . LEU B 2 190 ? 2.504 23.073 -19.028 1.00 18.59 190 LEU B C 1
ATOM 3183 O O . LEU B 2 190 ? 3.647 23.370 -18.694 1.00 19.00 190 LEU B O 1
ATOM 3188 N N . ARG B 2 191 ? 2.220 22.672 -20.284 1.00 18.70 191 ARG B N 1
ATOM 3189 C CA . ARG B 2 191 ? 3.246 22.610 -21.300 1.00 19.69 191 ARG B CA 1
ATOM 3190 C C . ARG B 2 191 ? 3.014 23.717 -22.361 1.00 20.73 191 ARG B C 1
ATOM 3191 O O . ARG B 2 191 ? 1.897 23.915 -22.832 1.00 22.35 191 ARG B O 1
ATOM 3199 N N . VAL B 2 192 ? 4.076 24.432 -22.661 1.00 20.80 192 VAL B N 1
ATOM 3200 C CA . VAL B 2 192 ? 4.059 25.514 -23.653 1.00 23.23 192 VAL B CA 1
ATOM 3201 C C . VAL B 2 192 ? 5.192 25.295 -24.650 1.00 24.15 192 VAL B C 1
ATOM 3202 O O . VAL B 2 192 ? 6.064 24.441 -24.461 1.00 24.03 192 VAL B O 1
ATOM 3206 N N . SER B 2 193 ? 5.221 26.070 -25.750 1.00 26.89 193 SER B N 1
ATOM 3207 C CA . SER B 2 193 ? 6.396 26.012 -26.587 1.00 28.06 193 SER B CA 1
ATOM 3208 C C . SER B 2 193 ? 7.610 26.572 -25.872 1.00 28.48 193 SER B C 1
ATOM 3209 O O . SER B 2 193 ? 7.472 27.430 -24.993 1.00 28.52 193 SER B O 1
ATOM 3212 N N . ALA B 2 194 ? 8.788 26.102 -26.261 1.00 29.21 194 ALA B N 1
ATOM 3213 C CA . ALA B 2 194 ? 10.047 26.606 -25.703 1.00 30.81 194 ALA B CA 1
ATOM 3214 C C . ALA B 2 194 ? 10.204 28.124 -25.882 1.00 32.98 194 ALA B C 1
ATOM 3215 O O . ALA B 2 194 ? 10.608 28.822 -24.952 1.00 34.03 194 ALA B O 1
ATOM 3217 N N . THR B 2 195 ? 9.835 28.603 -27.049 1.00 35.23 195 THR B N 1
ATOM 3218 C CA . THR B 2 195 ? 9.910 30.053 -27.321 1.00 37.90 195 THR B CA 1
ATOM 3219 C C . THR B 2 195 ? 8.991 30.860 -26.395 1.00 37.56 195 THR B C 1
ATOM 3220 O O . THR B 2 195 ? 9.335 31.996 -26.035 1.00 38.73 195 THR B O 1
ATOM 3224 N N . PHE B 2 196 ? 7.825 30.317 -26.029 1.00 34.92 196 PHE B N 1
ATOM 3225 C CA . PHE B 2 196 ? 6.922 31.030 -25.136 1.00 35.29 196 PHE B CA 1
ATOM 3226 C C . PHE B 2 196 ? 7.499 31.029 -23.717 1.00 33.76 196 PHE B C 1
ATOM 3227 O O . PHE B 2 196 ? 7.464 32.086 -23.051 1.00 35.77 196 PHE B O 1
ATOM 3235 N N . TRP B 2 197 ? 8.049 29.900 -23.244 1.00 32.01 197 TRP B N 1
ATOM 3236 C CA . TRP B 2 197 ? 8.766 29.855 -21.947 1.00 31.30 197 TRP B CA 1
ATOM 3237 C C . TRP B 2 197 ? 9.987 30.805 -21.932 1.00 34.09 197 TRP B C 1
ATOM 3238 O O . TRP B 2 197 ? 10.289 31.437 -20.912 1.00 33.89 197 TRP B O 1
ATOM 3249 N N . GLN B 2 198 ? 10.669 30.902 -23.064 1.00 35.94 198 GLN B N 1
ATOM 3250 C CA . GLN B 2 198 ? 11.903 31.706 -23.164 1.00 38.69 198 GLN B CA 1
ATOM 3251 C C . GLN B 2 198 ? 11.665 33.215 -23.225 1.00 40.54 198 GLN B C 1
ATOM 3252 O O . GLN B 2 198 ? 12.631 33.989 -23.258 1.00 43.94 198 GLN B O 1
ATOM 3258 N N . ASN B 2 199 ? 10.406 33.648 -23.224 1.00 39.17 199 ASN B N 1
ATOM 3259 C CA . ASN B 2 199 ? 10.110 35.074 -23.247 1.00 41.59 199 ASN B CA 1
ATOM 3260 C C . ASN B 2 199 ? 10.051 35.537 -21.783 1.00 40.99 199 ASN B C 1
ATOM 3261 O O . ASN B 2 199 ? 9.097 35.197 -21.073 1.00 38.30 199 ASN B O 1
ATOM 3266 N N . PRO B 2 200 ? 11.032 36.361 -21.322 1.00 43.32 200 PRO B N 1
ATOM 3267 C C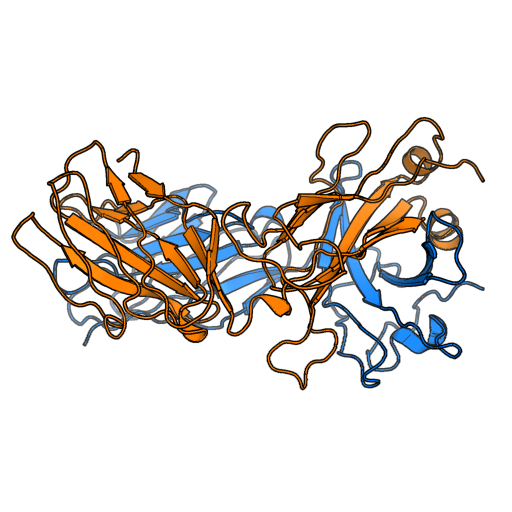A . PRO B 2 200 ? 11.003 36.842 -19.921 1.00 43.94 200 PRO B CA 1
ATOM 3268 C C . PRO B 2 200 ? 9.820 37.777 -19.527 1.00 44.83 200 PRO B C 1
ATOM 3269 O O . PRO B 2 200 ? 9.646 38.116 -18.324 1.00 45.52 200 PRO B O 1
ATOM 3273 N N . ARG B 2 201 ? 9.010 38.166 -20.521 1.00 46.29 201 ARG B N 1
ATOM 3274 C CA . ARG B 2 201 ? 7.790 38.930 -20.283 1.00 47.29 201 ARG B CA 1
ATOM 3275 C C . ARG B 2 201 ? 6.603 38.085 -19.856 1.00 43.80 201 ARG B C 1
ATOM 3276 O O . ARG B 2 201 ? 5.673 38.594 -19.246 1.00 45.94 201 ARG B O 1
ATOM 3284 N N . ASN B 2 202 ? 6.636 36.785 -20.154 1.00 40.01 202 ASN B N 1
ATOM 3285 C CA . ASN B 2 202 ? 5.527 35.893 -19.817 1.00 37.46 202 ASN B CA 1
ATOM 3286 C C . ASN B 2 202 ? 5.559 35.444 -18.349 1.00 34.93 202 ASN B C 1
ATOM 3287 O O . ASN B 2 202 ? 6.610 35.092 -17.825 1.00 34.30 202 ASN B O 1
ATOM 3292 N N . HIS B 2 203 ? 4.383 35.497 -17.732 1.00 33.88 203 HIS B N 1
ATOM 3293 C CA . HIS B 2 203 ? 4.186 35.157 -16.329 1.00 32.71 203 HIS B CA 1
ATOM 3294 C C . HIS B 2 203 ? 3.270 33.959 -16.173 1.00 29.96 203 HIS B C 1
ATOM 3295 O O . HIS B 2 203 ? 2.196 33.905 -16.777 1.00 30.25 203 HIS B O 1
ATOM 3302 N N . PHE B 2 204 ? 3.692 32.983 -15.358 1.00 27.91 204 PHE B N 1
ATOM 3303 C CA . PHE B 2 204 ? 3.005 31.722 -15.183 1.00 25.30 204 PHE B CA 1
ATOM 3304 C C . PHE B 2 204 ? 2.671 31.562 -13.719 1.00 24.65 204 PHE B C 1
ATOM 3305 O O . PHE B 2 204 ? 3.540 31.734 -12.877 1.00 27.69 204 PHE B O 1
ATOM 3313 N N . ARG B 2 205 ? 1.420 31.299 -13.418 1.00 23.38 205 ARG B N 1
ATOM 3314 C CA . ARG B 2 205 ? 0.978 31.099 -12.016 1.00 22.51 205 ARG B CA 1
ATOM 3315 C C . ARG B 2 205 ? 0.068 29.891 -11.866 1.00 21.00 205 ARG B C 1
ATOM 3316 O O . ARG B 2 205 ? -0.879 29.732 -12.642 1.00 22.19 205 ARG B O 1
ATOM 3324 N N . CYS B 2 206 ? 0.395 29.029 -10.904 1.00 19.46 206 CYS B N 1
ATOM 3325 C CA A CYS B 2 206 ? -0.445 27.950 -10.456 0.50 17.63 206 CYS B CA 1
ATOM 3326 C CA B CYS B 2 206 ? -0.568 27.993 -10.541 0.50 19.44 206 CYS B CA 1
ATOM 3327 C C . CYS B 2 206 ? -1.249 28.423 -9.248 1.00 19.45 206 CYS B C 1
ATOM 3328 O O . CYS B 2 206 ? -0.618 28.884 -8.293 1.00 19.83 206 CYS B O 1
ATOM 3333 N N . GLN B 2 207 ? -2.568 28.305 -9.292 1.00 19.53 207 GLN B N 1
ATOM 3334 C CA . GLN B 2 207 ? -3.454 28.740 -8.250 1.00 20.59 207 GLN B CA 1
ATOM 3335 C C . GLN B 2 207 ? -4.149 27.545 -7.640 1.00 20.03 207 GLN B C 1
ATOM 3336 O O . GLN B 2 207 ? -4.823 26.752 -8.394 1.00 21.53 207 GLN B O 1
ATOM 3342 N N . VAL B 2 208 ? -4.165 27.473 -6.307 1.00 18.03 208 VAL B N 1
ATOM 3343 C CA . VAL B 2 208 ? -4.909 26.417 -5.624 1.00 17.53 208 VAL B CA 1
ATOM 3344 C C . VAL B 2 208 ? -5.931 27.083 -4.724 1.00 18.54 208 VAL B C 1
ATOM 3345 O O . VAL B 2 208 ? -5.552 27.749 -3.780 1.00 17.63 208 VAL B O 1
ATOM 3349 N N . GLN B 2 209 ? -7.224 26.962 -5.044 1.00 17.30 209 GLN B N 1
ATOM 3350 C CA . GLN B 2 209 ? -8.338 27.336 -4.150 1.00 18.05 209 GLN B CA 1
ATOM 3351 C C . GLN B 2 209 ? -8.488 26.180 -3.173 1.00 17.45 209 GLN B C 1
ATOM 3352 O O . GLN B 2 209 ? -8.778 25.030 -3.553 1.00 17.62 209 GLN B O 1
ATOM 3358 N N . PHE B 2 210 ? -8.285 26.491 -1.912 1.00 16.75 210 PHE B N 1
ATOM 3359 C CA . PHE B 2 210 ? -8.443 25.572 -0.778 1.00 15.91 210 PHE B CA 1
ATOM 3360 C C . PHE B 2 210 ? -9.723 25.872 -0.011 1.00 17.22 210 PHE B C 1
ATOM 3361 O O . PHE B 2 210 ? -10.066 27.016 0.266 1.00 17.72 210 PHE B O 1
ATOM 3369 N N . TYR B 2 211 ? -10.497 24.839 0.344 1.00 18.34 211 TYR B N 1
ATOM 3370 C CA . TYR B 2 211 ? -11.663 24.993 1.196 1.00 19.71 211 TYR B CA 1
ATOM 3371 C C . TYR B 2 211 ? -11.350 24.445 2.551 1.00 19.71 211 TYR B C 1
ATOM 3372 O O . TYR B 2 211 ? -10.911 23.311 2.678 1.00 20.31 211 TYR B O 1
ATOM 3381 N N . GLY B 2 212 ? -11.508 25.289 3.575 1.00 19.16 212 GLY B N 1
ATOM 3382 C CA . GLY B 2 212 ? -11.270 24.897 4.941 1.00 19.43 212 GLY B CA 1
ATOM 3383 C C . GLY B 2 212 ? -12.209 25.509 5.931 1.00 20.59 212 GLY B C 1
ATOM 3384 O O . GLY B 2 212 ? -13.441 25.437 5.771 1.00 22.68 212 GLY B O 1
ATOM 3385 N N . LEU B 2 213 ? -11.661 26.144 6.954 1.00 19.97 213 LEU B N 1
ATOM 3386 C CA . LEU B 2 213 ? -12.453 26.740 8.031 1.00 22.30 213 LEU B CA 1
ATOM 3387 C C . LEU B 2 213 ? -13.096 28.068 7.651 1.00 24.62 213 LEU B C 1
ATOM 3388 O O . LEU B 2 213 ? -12.699 28.754 6.705 1.00 23.59 213 LEU B O 1
ATOM 3393 N N . SER B 2 214 ? -14.138 28.391 8.369 1.00 27.33 214 SER B N 1
ATOM 3394 C CA . SER B 2 214 ? -14.744 29.714 8.200 1.00 30.87 214 SER B CA 1
ATOM 3395 C C . SER B 2 214 ? -14.413 30.621 9.347 1.00 32.88 214 SER B C 1
ATOM 3396 O O . SER B 2 214 ? -13.848 30.201 10.360 1.00 30.41 214 SER B O 1
ATOM 3399 N N . GLU B 2 215 ? -14.841 31.883 9.202 1.00 37.69 215 GLU B N 1
ATOM 3400 C CA . GLU B 2 215 ? -14.655 32.884 10.234 1.00 41.99 215 GLU B CA 1
ATOM 3401 C C . GLU B 2 215 ? -15.330 32.449 11.520 1.00 42.01 215 GLU B C 1
ATOM 3402 O O . GLU B 2 215 ? -14.833 32.732 12.594 1.00 44.49 215 GLU B O 1
ATOM 3408 N N . ASN B 2 216 ? -16.442 31.720 11.391 1.00 42.95 216 ASN B N 1
ATOM 3409 C CA . ASN B 2 216 ? -17.233 31.163 12.508 1.00 44.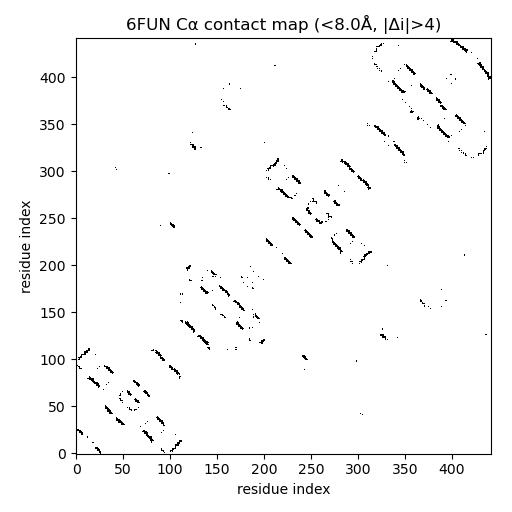90 216 ASN B CA 1
ATOM 3410 C C . ASN B 2 216 ? -16.496 30.159 13.397 1.00 41.30 216 ASN B C 1
ATOM 3411 O O . ASN B 2 216 ? -16.812 30.011 14.571 1.00 41.79 216 ASN B O 1
ATOM 3416 N N . ASP B 2 217 ? -15.548 29.433 12.813 1.00 36.96 217 ASP B N 1
ATOM 3417 C CA . ASP B 2 217 ? -14.932 28.291 13.465 1.00 35.10 217 ASP B CA 1
ATOM 3418 C C . ASP B 2 217 ? -13.933 28.721 14.537 1.00 34.47 217 ASP B C 1
ATOM 3419 O O . ASP B 2 217 ? -13.186 29.663 14.369 1.00 33.72 217 ASP B O 1
ATOM 3424 N N . GLU B 2 218 ? -13.950 28.035 15.669 1.00 35.21 218 GLU B N 1
ATOM 3425 C CA . GLU B 2 218 ? -12.965 28.254 16.706 1.00 35.65 218 GLU B CA 1
ATOM 3426 C C . GLU B 2 218 ? -11.567 27.809 16.196 1.00 31.45 218 GLU B C 1
ATOM 3427 O O . GLU B 2 218 ? -11.471 26.836 15.435 1.00 31.65 218 GLU B O 1
ATOM 3433 N N . TRP B 2 219 ? -10.524 28.517 16.637 1.00 28.63 219 TRP B N 1
ATOM 3434 C CA . TRP B 2 219 ? -9.115 28.083 16.367 1.00 26.44 219 TRP B CA 1
ATOM 3435 C C . TRP B 2 219 ? -8.208 28.329 17.565 1.00 27.88 219 TRP B C 1
ATOM 3436 O O . TRP B 2 219 ? -8.127 29.458 18.068 1.00 31.13 219 TRP B O 1
ATOM 3447 N N . THR B 2 220 ? -7.594 27.261 18.072 1.00 26.71 220 THR B N 1
ATOM 3448 C CA . THR B 2 220 ? -6.817 27.309 19.301 1.00 28.64 220 THR B CA 1
ATOM 3449 C C . THR B 2 220 ? -5.318 27.110 19.127 1.00 27.21 220 THR B C 1
ATOM 3450 O O . THR B 2 220 ? -4.592 27.107 20.146 1.00 30.57 220 THR B O 1
ATOM 3454 N N . GLN B 2 221 ? -4.866 26.885 17.885 1.00 24.73 221 GLN B N 1
ATOM 3455 C CA . GLN B 2 221 ? -3.445 26.652 17.627 1.00 24.41 221 GLN B CA 1
ATOM 3456 C C . GLN B 2 221 ? -2.699 27.937 17.335 1.00 25.46 221 GLN B C 1
ATOM 3457 O O . GLN B 2 221 ? -3.309 28.911 16.898 1.00 25.82 221 GLN B O 1
ATOM 3463 N N . ASP B 2 222 ? -1.385 27.912 17.566 1.00 26.66 222 ASP B N 1
ATOM 3464 C CA . ASP B 2 222 ? -0.510 29.032 17.207 1.00 27.85 222 ASP B CA 1
ATOM 3465 C C . ASP B 2 222 ? -0.377 29.181 15.723 1.00 26.49 222 ASP B C 1
ATOM 3466 O O . ASP B 2 222 ? -0.183 30.319 15.232 1.00 27.54 222 ASP B O 1
ATOM 3471 N N . ARG B 2 223 ? -0.411 28.073 14.954 1.00 23.77 223 ARG B N 1
ATOM 3472 C CA . ARG B 2 223 ? -0.281 28.187 13.533 1.00 23.10 223 ARG B CA 1
ATOM 3473 C C . ARG B 2 223 ? -1.476 28.918 12.934 1.00 21.80 223 ARG B C 1
ATOM 3474 O O . ARG B 2 223 ? -2.517 29.018 13.548 1.00 21.59 223 ARG B O 1
ATOM 3482 N N . ALA B 2 224 ? -1.270 29.416 11.724 1.00 21.47 224 ALA B N 1
ATOM 3483 C CA . ALA B 2 224 ? -2.319 30.132 11.002 1.00 21.45 224 ALA B CA 1
ATOM 3484 C C . ALA B 2 224 ? -3.664 29.354 10.981 1.00 20.43 224 ALA B C 1
ATOM 3485 O O . ALA B 2 224 ? -3.684 28.159 10.682 1.00 20.40 224 ALA B O 1
ATOM 3487 N N . LYS B 2 225 ? -4.762 30.059 11.229 1.00 20.88 225 LYS B N 1
ATOM 3488 C CA . LYS B 2 225 ? -6.060 29.418 11.131 1.00 20.10 225 LYS B CA 1
ATOM 3489 C C . LYS B 2 225 ? -6.254 29.021 9.668 1.00 18.95 225 LYS B C 1
ATOM 3490 O O . LYS B 2 225 ? -6.124 29.875 8.775 1.00 19.42 225 LYS B O 1
ATOM 3496 N N . PRO B 2 226 ? -6.645 27.756 9.407 1.00 17.96 226 PRO B N 1
ATOM 3497 C CA . PRO B 2 226 ? -6.610 27.220 8.020 1.00 16.91 226 PRO B CA 1
ATOM 3498 C C . PRO B 2 226 ? -7.941 27.502 7.318 1.00 17.67 226 PRO B C 1
ATOM 3499 O O . PRO B 2 226 ? -8.715 26.584 7.006 1.00 17.91 226 PRO B O 1
ATOM 3503 N N . VAL B 2 227 ? -8.205 28.772 7.071 1.00 18.31 227 VAL B N 1
ATOM 3504 C CA . VAL B 2 227 ? -9.418 29.201 6.423 1.00 19.08 227 VAL B CA 1
ATOM 3505 C C . VAL B 2 227 ? -9.425 28.899 4.930 1.00 18.44 227 VAL B C 1
ATOM 3506 O O . VAL B 2 227 ? -8.387 28.738 4.298 1.00 17.32 227 VAL B O 1
ATOM 3510 N N . THR B 2 228 ? -10.618 28.858 4.360 1.00 19.60 228 THR B N 1
ATOM 3511 C CA . THR B 2 228 ? -10.738 28.877 2.909 1.00 19.22 228 THR B CA 1
ATOM 3512 C C . THR B 2 228 ? -9.927 30.058 2.350 1.00 19.14 228 THR B C 1
ATOM 3513 O O . THR B 2 228 ? -10.011 31.180 2.893 1.00 20.50 228 THR B O 1
ATOM 3517 N N . GLN B 2 229 ? -9.112 29.740 1.345 1.00 17.93 229 GLN B N 1
ATOM 3518 C CA . GLN B 2 229 ? -8.124 30.683 0.817 1.00 18.99 229 GLN B CA 1
ATOM 3519 C C . GLN B 2 229 ? -7.521 30.198 -0.503 1.00 18.40 229 GLN B C 1
ATOM 3520 O O . GLN B 2 229 ? -7.537 28.998 -0.838 1.00 18.20 229 GLN B O 1
ATOM 3526 N N . ILE B 2 230 ? -6.881 31.137 -1.221 1.00 19.41 230 ILE B N 1
ATOM 3527 C CA . ILE B 2 230 ? -6.123 30.800 -2.393 1.00 18.99 230 ILE B CA 1
ATOM 3528 C C . ILE B 2 230 ? -4.627 30.868 -2.077 1.00 18.37 230 ILE B C 1
ATOM 3529 O O . ILE B 2 230 ? -4.188 31.849 -1.429 1.00 19.89 230 ILE B O 1
ATOM 3534 N N . VAL B 2 231 ? -3.889 29.844 -2.503 1.00 17.16 231 VAL B N 1
ATOM 3535 C CA . VAL B 2 231 ? -2.425 29.763 -2.392 1.00 17.32 231 VAL B CA 1
ATOM 3536 C C . VAL B 2 231 ? -1.914 29.567 -3.789 1.00 17.95 231 VAL B C 1
ATOM 3537 O O . VAL B 2 231 ? -2.331 28.641 -4.465 1.00 17.30 231 VAL B O 1
ATOM 3541 N N . SER B 2 232 ? -0.977 30.429 -4.213 1.00 18.65 232 SER B N 1
ATOM 3542 C CA . SER B 2 232 ? -0.416 30.366 -5.561 1.00 19.84 232 SER B CA 1
ATOM 3543 C C . SER B 2 232 ? 1.108 30.234 -5.520 1.00 19.89 232 SER B C 1
ATOM 3544 O O . SER B 2 232 ? 1.741 30.482 -4.507 1.00 20.23 232 SER B O 1
ATOM 3547 N N . ALA B 2 233 ? 1.673 29.838 -6.641 1.00 19.38 233 ALA B N 1
ATOM 3548 C CA . ALA B 2 233 ? 3.109 29.969 -6.897 1.00 20.46 233 ALA B CA 1
ATOM 3549 C C . ALA B 2 233 ? 3.301 30.398 -8.332 1.00 21.25 233 ALA B C 1
ATOM 3550 O O . ALA B 2 233 ? 2.426 30.201 -9.161 1.00 21.84 233 ALA B O 1
ATOM 3552 N N . GLU B 2 234 ? 4.427 31.039 -8.573 1.00 23.18 234 GLU B N 1
ATOM 3553 C CA . GLU B 2 234 ? 4.654 31.656 -9.880 1.00 26.75 234 GLU B CA 1
ATOM 3554 C C . GLU B 2 234 ? 6.058 31.473 -10.421 1.00 27.78 234 GLU B C 1
ATOM 3555 O O . GLU B 2 234 ? 6.998 31.167 -9.702 1.00 28.10 234 GLU B O 1
ATOM 3561 N N . ALA B 2 235 ? 6.184 31.673 -11.733 1.00 28.18 235 ALA B N 1
ATOM 3562 C CA . ALA B 2 235 ? 7.478 31.714 -12.398 1.00 29.15 235 ALA B CA 1
ATOM 3563 C C . ALA B 2 235 ? 7.377 32.668 -13.588 1.00 30.47 235 ALA B C 1
ATOM 3564 O O . ALA B 2 235 ? 6.326 32.796 -14.176 1.00 29.87 235 ALA B O 1
ATOM 3566 N N A TRP B 2 236 ? 8.470 33.374 -13.868 0.50 32.96 236 TRP B N 1
ATOM 3567 N N B TRP B 2 236 ? 8.456 33.372 -13.888 0.50 32.03 236 TRP B N 1
ATOM 3568 C CA A TRP B 2 236 ? 8.604 34.223 -15.063 0.50 35.55 236 TRP B CA 1
ATOM 3569 C CA B TRP B 2 236 ? 8.516 34.165 -15.116 0.50 33.87 236 TRP B CA 1
ATOM 3570 C C A TRP B 2 236 ? 9.377 33.430 -16.105 0.50 34.50 236 TRP B C 1
ATOM 3571 C C B TRP B 2 236 ? 9.357 33.414 -16.110 0.50 33.61 236 TRP B C 1
ATOM 3572 O O A TRP B 2 236 ? 10.292 32.667 -15.741 0.50 34.13 236 TRP B O 1
ATOM 3573 O O B TRP B 2 236 ? 10.287 32.681 -15.727 0.50 33.35 236 TRP B O 1
ATOM 3594 N N . GLY B 2 237 ? 9.038 33.622 -17.389 1.00 34.24 237 GLY B N 1
ATOM 3595 C CA . GLY B 2 237 ? 9.838 33.096 -18.474 1.00 35.87 237 GLY B CA 1
ATOM 3596 C C . GLY B 2 237 ? 11.307 33.511 -18.395 1.00 39.05 237 GLY B C 1
ATOM 3597 O O . GLY B 2 237 ? 11.681 34.471 -17.699 1.00 39.16 237 GLY B O 1
ATOM 3598 N N . ARG B 2 238 ? 12.164 32.802 -19.098 1.00 43.26 238 ARG B N 1
ATOM 3599 C CA . ARG B 2 238 ? 13.600 32.884 -18.847 1.00 48.13 238 ARG B CA 1
ATOM 3600 C C . ARG B 2 238 ? 14.397 32.468 -20.088 1.00 50.03 238 ARG B C 1
ATOM 3601 O O . ARG B 2 238 ? 14.328 31.311 -20.501 1.00 46.75 238 ARG B O 1
ATOM 3609 N N . ALA B 2 239 ? 15.159 33.401 -20.653 1.00 55.57 239 ALA B N 1
ATOM 3610 C CA . ALA B 2 239 ? 16.022 33.120 -21.811 1.00 59.25 239 ALA B CA 1
ATOM 3611 C C . ALA B 2 239 ? 17.170 32.155 -21.489 1.00 63.14 239 ALA B C 1
ATOM 3612 O O . ALA B 2 239 ? 17.603 31.392 -22.364 1.00 64.83 239 ALA B O 1
ATOM 3614 N N . ASP B 2 240 ? 17.652 32.194 -20.245 1.00 68.06 240 ASP B N 1
ATOM 3615 C CA . ASP B 2 240 ? 18.752 31.333 -19.784 1.00 71.34 240 ASP B CA 1
ATOM 3616 C C . ASP B 2 240 ? 18.227 30.196 -18.909 1.00 71.11 240 ASP B C 1
ATOM 3617 O O . ASP B 2 240 ? 18.999 29.405 -18.368 1.00 74.48 240 ASP B O 1
#

Secondary structure (DSSP, 8-state):
---EEES-SEEEEETTSPEEE-EEE--SSPPPEEEEEE-TT---EEEEEE-SS-SEEE-GGG-EEEEEGGGTEEEEEESS--GGG-EEEEEEEEETTTEEEE---EEEEEE---SS---EEEEEEESSS-S-EEEEEE---TT--PPPPSSTT-EEPPPEEEEEGGGTEEEEEEEEE---TT--HHHHTTTS---TT-B---/--EEEE-SEEEEETT--EEEEEEESS--SEEEEEEEETTTEEEEEEEEEETTEEEE-TT-TTEEEEEEETTEEEEEESS--GGG-EEEEEEEE-TTS-EEE---EEEEEES-GGG-BPPEEEEEEPPHHHHHHHSEEEEEEEEEEEBSS-EEEEEEETTEEE-TTEEE-SSPEESSTT-TT--EEEEEEEEEEHHHHT-TT-EEEEEEEE--B-TTS---SSSPP-BSEEEEEEEE----

Nearest PDB structures (foldseek):
  6eh7-assembly1_A  TM=9.991E-01  e=5.959E-38  Homo sapiens
  4nhu-assembly2_C  TM=9.773E-01  e=2.581E-30  unclassified
  4nhu-assembly1_A  TM=9.771E-01  e=1.943E-29  unclassified
  8yj2-assembly1_D  TM=9.433E-01  e=2.046E-26  Homo sapiens
  1tcr-assembly1_A  TM=9.167E-01  e=7.994E-25  Mus musculus

CATH classification: 2.60.40.10

Foldseek 3Di:
DKDKEWPAQEDEDEFFAKDKTKMAMDDPPDWKKWKWWAFPPGDTDTFWIDDPDAQWIHGPPQKIWGCDPVRRITMIIHGGHHQRVFTKMWMWTDDPVPDIDIYPIYTYDYFYDQPDFAWAKDWAADPDDDVFIKIKTKRDHDVWWADADPDPQKGKAGKDWDQDPVVRDIMIMMMMGGPDPPDDSVCNRVVTDDDPNYHYDD/DLWAKPDAEEEEAFFDKDKIKIFDDPLQQKKFKWWQDPPPGTFTQWMGRAQVGIGGTDNPPQKDWGDNHSGMIMIMRGTDDQVPQTWMWMWGAHPPRPIDIYPTHGYGYHHDQVQAAFWDKEKDWFDPVCCVPPQKGKIKMKTWSGPDQAKDKFKAKPRHTDDPQKDKDPGWDFPDVVDPGGITMIMMMHMDGNVQLQPQVMKMKMKMFDAGDDPPDDDDDPDDNNHGDMDMYMDGRHND

Solvent-accessible surface area: 21004 Å² total; per-residue (Å²): 151,46,52,19,68,5,86,37,50,120,40,77,17,62,45,47,41,112,0,88,4,104,0,43,11,58,12,110,111,49,7,67,0,1,0,10,0,21,56,84,161,109,25,27,80,62,7,8,72,17,47,79,78,64,68,92,19,138,24,88,117,31,1,51,1,83,14,79,124,119,84,51,1,0,39,0,39,9,96,37,2,97,34,86,3,39,1,23,0,1,0,0,2,12,29,135,132,29,13,0,35,15,2,61,1,4,81,4,73,8,48,7,96,34,140,135,60,48,7,0,4,0,93,1,108,16,30,113,121,36,134,108,24,0,1,0,0,3,8,0,36,53,153,8,88,30,46,153,30,169,54,96,65,18,33,23,7,94,56,9,44,4,40,1,124,96,93,101,63,44,4,2,3,0,0,0,18,18,144,87,126,122,46,47,18,63,87,8,6,109,62,13,157,48,31,185,105,15,72,90,41,163,20,107,14,68,15,83,42,146,39,102,22,8,78,20,51,107,150,2,89,0,42,0,38,7,111,134,32,44,72,54,1,2,0,0,14,20,17,131,38,92,1,5,40,2,0,25,14,0,49,60,61,182,42,77,45,147,17,125,50,11,124,34,6,31,25,46,8,95,33,68,37,76,0,0,0,1,0,84,64,0,86,59,107,7,53,12,52,0,0,0,0,0,3,50,150,68,39,24,28,43,31,2,60,1,0,80,2,14,6,5,105,49,35,61,90,0,8,34,5,135,22,18,1,4,26,13,9,131,27,0,20,95,81,25,99,20,0,2,0,0,0,11,0,34,15,0,20,4,48,0,15,90,30,20,2,60,14,66,56,145,81,39,144,45,1,37,17,45,14,106,119,25,43,81,37,98,95,100,72,155,60,2,98,32,1,8,0,0,0,3,4,17,28,0,97,75,8,63,35,83,198,12,40,0,58,0,28,0,40,0,38,11,3,38,160,140,45,146,51,107,64,159,81,80,60,0,46,64,57,90,33,46,15,55,2,138,7,123,84,127

Radius of gyration: 23.89 Å; Cα contacts (8 Å, |Δi|>4): 1193; chains: 2; bounding box: 70×48×54 Å

Sequence (442 aa):
AQSVTQLGSHVSVSEGALVLLRRCNYSSSVPPYLFWYVQYPNQGLLQLLLKYTSAATLVKGINGFEAEFKKSETSFHLTTKPSAHMSDAAEYFCAVVSEEQDDKIIFGKKGTRLHILPNIQNPDPAVYQLRDSKSSDKSVCLFTDFDSQTNVSQSKDSDVYITDKCVLDMRSMDFKSNSAVAWSNKSDFACANAFNNSIIPEDTFFPSADVTQTPRNRITKKTGKRIMMLLEECSQTKGHDRMYWYRQDPGLGLRLIYYSFDVKDINKGEISDGYSVSSRQQAQAKFSLSLESAIPNQTALYFCCATSDESYGYTFGSGTRLTVVEDLNKVSPPEVAVFEPSEAEISHTQKATLVCLLATGFYPDHVELSWWVNGKEVHSGVCCTDPQPLKEQPALNDSRYSLSSRLRVSATFWQNPRNHFRCCQVQFYGLSENDEWTQDRAKPVTQIVSAEAWWGRAD